Protein 1T0F (pdb70)

B-factor: mean 34.23, std 11.85, range [16.01, 89.61]

Secondary structure (DSSP, 8-state):
-----HHHHHHHHHTTTT---GGG---SS-GGG--TTS--EEEE-TTTSSEEEE-SHHHHHHHHHHHH-TTEEEEEEEEEP-HHHHHHHHHHHT-PPPEETTEEPPPEEEEEEEESSSS-SEEEEEE--GGGGG-HHHHHHHHHHHHHHHHHT--EEEE-GGGS-HHHHHHHHHHHSSPPPP--HHHHTTHHHHHHHHHHTTTSBHHHHHHHHHHHTTPPTTHHHHHHHHHHHTTSEE--TTS-GGG-BGGG-EE--EEETT--/---HHHHHHHHHTTTT---GGG---SS-GGG--TTS--EEEE-TTTSSEEEE-SHHHHHHHHHHHH-TTEEEEEEEEEPPHHHHHHHHHHHT-PPPEETTEEPPPEEEEEEEESSSSSSEEEEEE--GGGGG-HHHHHHHHHHHHHHHHTT--EEEE-GGGS-HHHHHHHHHHTSSPPPPP-HHHHTTHHHHHHHHHHTTTSBHHHHHHHHHHHTT--TTHHHHHHHHHHHTTSEE--TTS-GGG-BGGG-EE-EEE-GGG-/-----GGGGGGS-TT-HHHHHHTS-TTS-HHHHHHHTTSB--HHHHS--/----GGGGGGS-TT-HHHHHHT--TTS-HHHHHHHTTSB--HHHHT-

Structure (mmCIF, N/CA/C/O backbone):
data_1T0F
#
_entry.id   1T0F
#
_cell.length_a   156.032
_cell.length_b   70.112
_cell.length_c   89.681
_cell.angle_alpha   90.00
_cell.angle_beta   123.61
_cell.angle_gamma   90.00
#
_symmetry.space_group_name_H-M   'C 1 2 1'
#
loop_
_entity.id
_entity.type
_entity.pdbx_description
1 polymer 'Transposon Tn7 transposition protein tnsA'
2 polymer 'Transposon Tn7 transposition protein tnsC'
3 non-polymer 'MAGNESIUM ION'
4 non-polymer 'MALONIC ACID'
5 non-polymer (4S)-2-METHYL-2,4-PENTANEDIOL
6 water water
#
loop_
_atom_site.group_PDB
_atom_site.id
_atom_site.type_symbol
_atom_site.label_atom_id
_atom_site.label_alt_id
_atom_site.label_comp_id
_atom_site.label_asym_id
_atom_site.label_entity_id
_atom_site.label_seq_id
_atom_site.pdbx_PDB_ins_code
_atom_site.Cartn_x
_atom_site.Cartn_y
_atom_site.Cartn_z
_atom_site.occupancy
_atom_site.B_iso_or_equiv
_atom_site.auth_seq_id
_atom_site.auth_comp_id
_atom_site.auth_asym_id
_atom_site.auth_atom_id
_atom_site.pdbx_PDB_model_num
ATOM 1 N N . ASN A 1 8 ? 56.954 -7.093 31.146 1.00 60.81 5 ASN A N 1
ATOM 2 C CA . ASN A 1 8 ? 58.071 -8.076 31.053 1.00 60.65 5 ASN A CA 1
ATOM 3 C C . ASN A 1 8 ? 59.411 -7.404 30.751 1.00 59.23 5 ASN A C 1
ATOM 4 O O . ASN A 1 8 ? 59.475 -6.195 30.507 1.00 58.24 5 ASN A O 1
ATOM 9 N N . SER A 1 9 ? 60.477 -8.198 30.766 1.00 57.59 6 SER A N 1
ATOM 10 C CA . SER A 1 9 ? 61.820 -7.693 30.514 1.00 56.07 6 SER A CA 1
ATOM 11 C C . SER A 1 9 ? 62.205 -7.685 29.039 1.00 54.75 6 SER A C 1
ATOM 12 O O . SER A 1 9 ? 63.230 -7.113 28.666 1.00 54.97 6 SER A O 1
ATOM 15 N N . SER A 1 10 ? 61.390 -8.317 28.200 1.00 52.35 7 SER A N 1
ATOM 16 C CA . SER A 1 10 ? 61.673 -8.358 26.768 1.00 49.62 7 SER A CA 1
ATOM 17 C C . SER A 1 10 ? 61.050 -7.153 26.069 1.00 47.56 7 SER A C 1
ATOM 18 O O . SER A 1 10 ? 59.971 -6.694 26.444 1.00 46.78 7 SER A O 1
ATOM 21 N N . PHE A 1 11 ? 61.736 -6.646 25.050 1.00 45.43 8 PHE A N 1
ATOM 22 C CA . PHE A 1 11 ? 61.261 -5.487 24.304 1.00 44.46 8 PHE A CA 1
ATOM 23 C C . PHE A 1 11 ? 60.991 -5.831 22.849 1.00 44.09 8 PHE A C 1
ATOM 24 O O . PHE A 1 11 ? 61.585 -6.758 22.292 1.00 42.62 8 PHE A O 1
ATOM 32 N N . SER A 1 12 ? 60.093 -5.064 22.242 1.00 43.29 9 SER A N 1
ATOM 33 C CA . SER A 1 12 ? 59.740 -5.235 20.839 1.00 43.46 9 SER A CA 1
ATOM 34 C C . SER A 1 12 ? 60.642 -4.289 20.052 1.00 43.67 9 SER A C 1
ATOM 35 O O . SER A 1 12 ? 61.357 -3.477 20.644 1.00 41.05 9 SER A O 1
ATOM 38 N N . GLU A 1 13 ? 60.616 -4.386 18.727 1.00 42.72 10 GLU A N 1
ATOM 39 C CA . GLU A 1 13 ? 61.449 -3.513 17.909 1.00 43.95 10 GLU A CA 1
ATOM 40 C C . GLU A 1 13 ? 61.117 -2.041 18.141 1.00 43.10 10 GLU A C 1
ATOM 41 O O . GLU A 1 13 ? 62.014 -1.199 18.201 1.00 43.83 10 GLU A O 1
ATOM 47 N N . VAL A 1 14 ? 59.834 -1.727 18.282 1.00 42.67 11 VAL A N 1
ATOM 48 C CA . VAL A 1 14 ? 59.434 -0.342 18.511 1.00 41.94 11 VAL A CA 1
ATOM 49 C C . VAL A 1 14 ? 59.832 0.119 19.910 1.00 40.78 11 VAL A C 1
ATOM 50 O O . VAL A 1 14 ? 60.217 1.273 20.097 1.00 41.20 11 VAL A O 1
ATOM 54 N N . GLN A 1 15 ? 59.736 -0.778 20.888 1.00 39.73 12 GLN A N 1
ATOM 55 C CA . GLN A 1 15 ? 60.111 -0.445 22.262 1.00 38.70 12 GLN A CA 1
ATOM 56 C C . GLN A 1 15 ? 61.601 -0.116 22.326 1.00 36.91 12 GLN A C 1
ATOM 57 O O . GLN A 1 15 ? 62.022 0.807 23.027 1.00 37.12 12 GLN A O 1
ATOM 63 N N . ILE A 1 16 ? 62.393 -0.892 21.597 1.00 34.32 13 ILE A N 1
ATOM 64 C CA . ILE A 1 16 ? 63.831 -0.693 21.556 1.00 34.46 13 ILE A CA 1
ATOM 65 C C . ILE A 1 16 ? 64.150 0.652 20.915 1.00 36.18 13 ILE A C 1
ATOM 66 O O . ILE A 1 16 ? 64.854 1.473 21.500 1.00 34.19 13 ILE A O 1
ATOM 71 N N . ALA A 1 17 ? 63.622 0.874 19.714 1.00 36.98 14 ALA A N 1
ATOM 72 C CA . ALA A 1 17 ? 63.853 2.123 18.994 1.00 38.45 14 ALA A CA 1
ATOM 73 C C . ALA A 1 17 ? 63.432 3.318 19.839 1.00 38.95 14 ALA A C 1
ATOM 74 O O . ALA A 1 17 ? 64.107 4.347 19.863 1.00 39.69 14 ALA A O 1
ATOM 76 N N . ARG A 1 18 ? 62.312 3.169 20.535 1.00 41.19 15 ARG A N 1
ATOM 77 C CA . ARG A 1 18 ? 61.781 4.227 21.380 1.00 43.29 15 ARG A CA 1
ATOM 78 C C . ARG A 1 18 ? 62.714 4.542 22.543 1.00 43.78 15 ARG A C 1
ATOM 79 O O . ARG A 1 18 ? 62.931 5.708 22.878 1.00 42.98 15 ARG A O 1
ATOM 87 N N . ARG A 1 19 ? 63.269 3.503 23.158 1.00 43.37 16 ARG A N 1
ATOM 88 C CA . ARG A 1 19 ? 64.178 3.697 24.279 1.00 42.81 16 ARG A CA 1
ATOM 89 C C . ARG A 1 19 ? 65.474 4.340 23.809 1.00 42.07 16 ARG A C 1
ATOM 90 O O . ARG A 1 19 ? 66.069 5.145 24.521 1.00 42.40 16 ARG A O 1
ATOM 98 N N . ILE A 1 20 ? 65.906 3.998 22.601 1.00 42.04 17 ILE A N 1
ATOM 99 C CA . ILE A 1 20 ? 67.120 4.583 22.058 1.00 43.51 17 ILE A CA 1
ATOM 100 C C . ILE A 1 20 ? 66.881 6.075 21.819 1.00 45.90 17 ILE A C 1
ATOM 101 O O . ILE A 1 20 ? 67.772 6.896 22.035 1.00 45.08 17 ILE A O 1
ATOM 106 N N . LYS A 1 21 ? 65.670 6.422 21.383 1.00 47.56 18 LYS A N 1
ATOM 107 C CA . LYS A 1 21 ? 65.323 7.819 21.130 1.00 49.55 18 LYS A CA 1
ATOM 108 C C . LYS A 1 21 ? 65.368 8.651 22.400 1.00 49.46 18 LYS A C 1
ATOM 109 O O . LYS A 1 21 ? 65.896 9.759 22.394 1.00 50.53 18 LYS A O 1
ATOM 115 N N . GLU A 1 22 ? 64.802 8.127 23.485 1.00 49.01 19 GLU A N 1
ATOM 116 C CA . GLU A 1 22 ? 64.807 8.855 24.748 1.00 49.26 19 GLU A CA 1
ATOM 117 C C . GLU A 1 22 ? 66.208 8.864 25.347 1.00 47.59 19 GLU A C 1
ATOM 118 O O . GLU A 1 22 ? 66.412 9.277 26.488 1.00 48.70 19 GLU A O 1
ATOM 124 N N . GLY A 1 23 ? 67.170 8.407 24.553 1.00 45.46 20 GLY A N 1
ATOM 125 C CA . GLY A 1 23 ? 68.557 8.388 24.976 1.00 43.05 20 GLY A CA 1
ATOM 126 C C . GLY A 1 23 ? 68.929 7.533 26.172 1.00 40.31 20 GLY A C 1
ATOM 127 O O . GLY A 1 23 ? 69.789 7.926 26.963 1.00 40.19 20 GLY A O 1
ATOM 128 N N . ARG A 1 24 ? 68.300 6.373 26.327 1.00 36.64 21 ARG A N 1
ATOM 129 C CA . ARG A 1 24 ? 68.647 5.508 27.448 1.00 33.99 21 ARG A CA 1
ATOM 130 C C . ARG A 1 24 ? 70.044 4.949 27.215 1.00 31.77 21 ARG A C 1
ATOM 131 O O . ARG A 1 24 ? 70.394 4.588 26.096 1.00 30.78 21 ARG A O 1
ATOM 139 N N . GLY A 1 25 ? 70.845 4.893 28.275 1.00 31.08 22 GLY A N 1
ATOM 140 C CA . GLY A 1 25 ? 72.201 4.393 28.145 1.00 29.52 22 GLY A CA 1
ATOM 141 C C . GLY A 1 25 ? 73.185 5.524 27.912 1.00 30.75 22 GLY A C 1
ATOM 142 O O . GLY A 1 25 ? 74.398 5.329 28.005 1.00 31.08 22 GLY A O 1
ATOM 143 N N . GLN A 1 26 ? 72.669 6.713 27.607 1.00 30.09 23 GLN A N 1
ATOM 144 C CA . GLN A 1 26 ? 73.534 7.867 27.358 1.00 31.37 23 GLN A CA 1
ATOM 145 C C . GLN A 1 26 ? 73.633 8.792 28.561 1.00 28.63 23 GLN A C 1
ATOM 146 O O . GLN A 1 26 ? 72.815 8.733 29.478 1.00 27.45 23 GLN A O 1
ATOM 152 N N . GLY A 1 27 ? 74.645 9.652 28.540 1.00 29.77 24 GLY A N 1
ATOM 153 C CA . GLY A 1 27 ? 74.835 10.596 29.625 1.00 29.33 24 GLY A CA 1
ATOM 154 C C . GLY A 1 27 ? 75.761 10.090 30.710 1.00 30.09 24 GLY A C 1
ATOM 155 O O . GLY A 1 27 ? 76.097 8.909 30.761 1.00 28.99 24 GLY A O 1
ATOM 156 N N . HIS A 1 28 ? 76.175 10.999 31.585 1.00 30.94 25 HIS A N 1
ATOM 157 C CA . HIS A 1 28 ? 77.067 10.666 32.686 1.00 31.19 25 HIS A CA 1
ATOM 158 C C . HIS A 1 28 ? 76.519 11.312 33.940 1.00 32.12 25 HIS A C 1
ATOM 159 O O . HIS A 1 28 ? 75.776 12.294 33.866 1.00 31.13 25 HIS A O 1
ATOM 166 N N . GLY A 1 29 ? 76.884 10.757 35.090 1.00 30.38 26 GLY A N 1
ATOM 167 C CA . GLY A 1 29 ? 76.424 11.307 36.347 1.00 31.54 26 GLY A CA 1
ATOM 168 C C . GLY A 1 29 ? 74.926 11.515 36.434 1.00 32.06 26 GLY A C 1
ATOM 169 O O . GLY A 1 29 ? 74.146 10.609 36.168 1.00 29.67 26 GLY A O 1
ATOM 170 N N . LYS A 1 30 ? 74.518 12.724 36.800 1.00 31.12 27 LYS A N 1
ATOM 171 C CA . LYS A 1 30 ? 73.107 13.025 36.954 1.00 32.68 27 LYS A CA 1
ATOM 172 C C . LYS A 1 30 ? 72.306 12.949 35.655 1.00 31.73 27 LYS A C 1
ATOM 173 O O . LYS A 1 30 ? 71.082 12.822 35.692 1.00 33.09 27 LYS A O 1
ATOM 179 N N . ASP A 1 31 ? 72.992 13.011 34.517 1.00 31.69 28 ASP A N 1
ATOM 180 C CA . ASP A 1 31 ? 72.332 12.968 33.209 1.00 34.34 28 ASP A CA 1
ATOM 181 C C . ASP A 1 31 ? 72.106 11.565 32.649 1.00 31.91 28 ASP A C 1
ATOM 182 O O . ASP A 1 31 ? 71.412 11.397 31.645 1.00 30.39 28 ASP A O 1
ATOM 187 N N . TYR A 1 32 ? 72.695 10.561 33.285 1.00 28.77 29 TYR A N 1
ATOM 188 C CA . TYR A 1 32 ? 72.549 9.190 32.808 1.00 26.00 29 TYR A CA 1
ATOM 189 C C . TYR A 1 32 ? 71.153 8.627 33.033 1.00 24.34 29 TYR A C 1
ATOM 190 O O . TYR A 1 32 ? 70.512 8.909 34.046 1.00 24.31 29 TYR A O 1
ATOM 199 N N . ILE A 1 33 ? 70.693 7.825 32.076 1.00 24.34 30 ILE A N 1
ATOM 200 C CA . ILE A 1 33 ? 69.400 7.155 32.174 1.00 26.07 30 ILE A CA 1
ATOM 201 C C . ILE A 1 33 ? 69.695 5.680 31.882 1.00 23.24 30 ILE A C 1
ATOM 202 O O . ILE A 1 33 ? 70.227 5.356 30.833 1.00 25.28 30 ILE A O 1
ATOM 207 N N . PRO A 1 34 ? 69.368 4.773 32.816 1.00 23.01 31 PRO A N 1
ATOM 208 C CA . PRO A 1 34 ? 69.634 3.344 32.593 1.00 24.28 31 PRO A CA 1
ATOM 209 C C . PRO A 1 34 ? 68.789 2.739 31.472 1.00 25.20 31 PRO A C 1
ATOM 210 O O . PRO A 1 34 ? 67.673 3.187 31.216 1.00 25.09 31 PRO A O 1
ATOM 214 N N . TRP A 1 35 ? 69.325 1.721 30.808 1.00 25.83 32 TRP A N 1
ATOM 215 C CA . TRP A 1 35 ? 68.596 1.065 29.726 1.00 26.68 32 TRP A CA 1
ATOM 216 C C . TRP A 1 35 ? 67.379 0.338 30.299 1.00 27.62 32 TRP A C 1
ATOM 217 O O . TRP A 1 35 ? 66.284 0.418 29.745 1.00 28.10 32 TRP A O 1
ATOM 228 N N . LEU A 1 36 ? 67.572 -0.358 31.416 1.00 27.03 33 LEU A N 1
ATOM 229 C CA . LEU A 1 36 ? 66.489 -1.082 32.077 1.00 27.74 33 LEU A CA 1
ATOM 230 C C . LEU A 1 36 ? 66.068 -0.349 33.345 1.00 28.45 33 LEU A C 1
ATOM 231 O O . LEU A 1 36 ? 66.896 0.267 34.015 1.00 29.36 33 LEU A O 1
ATOM 236 N N . THR A 1 37 ? 64.783 -0.432 33.678 1.00 27.02 34 THR A N 1
ATOM 237 C CA . THR A 1 37 ? 64.248 0.199 34.876 1.00 29.87 34 THR A CA 1
ATOM 238 C C . THR A 1 37 ? 63.639 -0.896 35.745 1.00 28.97 34 THR A C 1
ATOM 239 O O . THR A 1 37 ? 63.526 -2.042 35.309 1.00 29.97 34 THR A O 1
ATOM 243 N N . VAL A 1 38 ? 63.249 -0.555 36.970 1.00 29.54 35 VAL A N 1
ATOM 244 C CA . VAL A 1 38 ? 62.653 -1.539 37.868 1.00 30.85 35 VAL A CA 1
ATOM 245 C C . VAL A 1 38 ? 61.380 -2.146 37.263 1.00 33.70 35 VAL A C 1
ATOM 246 O O . VAL A 1 38 ? 60.881 -3.170 37.736 1.00 32.78 35 VAL A O 1
ATOM 250 N N . GLN A 1 39 ? 60.862 -1.513 36.214 1.00 35.40 36 GLN A N 1
ATOM 251 C CA . GLN A 1 39 ? 59.663 -2.011 35.542 1.00 37.37 36 GLN A CA 1
ATOM 252 C C . GLN A 1 39 ? 60.007 -3.297 34.798 1.00 37.37 36 GLN A C 1
ATOM 253 O O . GLN A 1 39 ? 59.139 -4.129 34.553 1.00 35.49 36 GLN A O 1
ATOM 259 N N . GLU A 1 40 ? 61.277 -3.449 34.434 1.00 36.61 37 GLU A N 1
ATOM 260 C CA . GLU A 1 40 ? 61.736 -4.637 33.725 1.00 37.67 37 GLU A CA 1
ATOM 261 C C . GLU A 1 40 ? 62.280 -5.709 34.667 1.00 38.60 37 GLU A C 1
ATOM 262 O O . GLU A 1 40 ? 62.987 -6.624 34.238 1.00 38.51 37 GLU A O 1
ATOM 268 N N . VAL A 1 41 ? 61.958 -5.601 35.951 1.00 38.78 38 VAL A N 1
ATOM 269 C CA . VAL A 1 41 ? 62.430 -6.583 36.916 1.00 40.50 38 VAL A CA 1
ATOM 270 C C . VAL A 1 41 ? 61.795 -7.946 36.629 1.00 43.79 38 VAL A C 1
ATOM 271 O O . VAL A 1 41 ? 60.593 -8.040 36.376 1.00 42.99 38 VAL A O 1
ATOM 275 N N . PRO A 1 42 ? 62.601 -9.020 36.646 1.00 45.32 39 PRO A N 1
ATOM 276 C CA . PRO A 1 42 ? 62.049 -10.352 36.383 1.00 48.07 39 PRO A CA 1
ATOM 277 C C . PRO A 1 42 ? 61.108 -10.781 37.504 1.00 49.79 39 PRO A C 1
ATOM 278 O O . PRO A 1 42 ? 61.350 -10.487 38.673 1.00 50.53 39 PRO A O 1
ATOM 282 N N . SER A 1 43 ? 60.032 -11.471 37.141 1.00 52.38 40 SER A N 1
ATOM 283 C CA . SER A 1 43 ? 59.045 -11.935 38.113 1.00 54.29 40 SER A CA 1
ATOM 284 C C . SER A 1 43 ? 59.643 -12.820 39.206 1.00 55.00 40 SER A C 1
ATOM 285 O O . SER A 1 43 ? 58.976 -13.134 40.192 1.00 55.28 40 SER A O 1
ATOM 288 N N . SER A 1 44 ? 60.903 -13.210 39.034 1.00 55.85 41 SER A N 1
ATOM 289 C CA . SER A 1 44 ? 61.573 -14.067 40.007 1.00 56.57 41 SER A CA 1
ATOM 290 C C . SER A 1 44 ? 62.403 -13.282 41.015 1.00 56.54 41 SER A C 1
ATOM 291 O O . SER A 1 44 ? 63.117 -13.877 41.824 1.00 57.92 41 SER A O 1
ATOM 294 N N . GLY A 1 45 ? 62.320 -11.955 40.973 1.00 54.02 42 GLY A N 1
ATOM 295 C CA . GLY A 1 45 ? 63.107 -11.165 41.902 1.00 51.06 42 GLY A CA 1
ATOM 296 C C . GLY A 1 45 ? 62.458 -9.913 42.459 1.00 47.43 42 GLY A C 1
ATOM 297 O O . GLY A 1 45 ? 61.279 -9.645 42.226 1.00 48.08 42 GLY A O 1
ATOM 298 N N . ARG A 1 46 ? 63.246 -9.145 43.205 1.00 43.82 43 ARG A N 1
ATOM 299 C CA . ARG A 1 46 ? 62.776 -7.911 43.821 1.00 39.67 43 ARG A CA 1
ATOM 300 C C . ARG A 1 46 ? 63.587 -6.725 43.315 1.00 36.82 43 ARG A C 1
ATOM 301 O O . ARG A 1 46 ? 64.803 -6.815 43.163 1.00 36.03 43 ARG A O 1
ATOM 309 N N . SER A 1 47 ? 62.911 -5.611 43.059 1.00 32.98 44 SER A N 1
ATOM 310 C CA . SER A 1 47 ? 63.589 -4.420 42.564 1.00 30.38 44 SER A CA 1
ATOM 311 C C . SER A 1 47 ? 63.768 -3.396 43.677 1.00 27.81 44 SER A C 1
ATOM 312 O O . SER A 1 47 ? 63.098 -3.453 44.710 1.00 26.15 44 SER A O 1
ATOM 315 N N . HIS A 1 48 ? 64.677 -2.458 43.450 1.00 26.30 45 HIS A N 1
ATOM 316 C CA . HIS A 1 48 ? 64.973 -1.416 44.419 1.00 24.69 45 HIS A CA 1
ATOM 317 C C . HIS A 1 48 ? 65.274 -0.116 43.691 1.00 23.67 45 HIS A C 1
ATOM 318 O O . HIS A 1 48 ? 65.940 -0.105 42.652 1.00 23.59 45 HIS A O 1
ATOM 325 N N . ARG A 1 49 ? 64.777 0.978 44.250 1.00 23.94 46 ARG A N 1
ATOM 326 C CA . ARG A 1 49 ? 65.022 2.308 43.722 1.00 24.44 46 ARG A CA 1
ATOM 327 C C . ARG A 1 49 ? 65.786 2.956 44.863 1.00 24.09 46 ARG A C 1
ATOM 328 O O . ARG A 1 49 ? 65.277 3.061 45.981 1.00 23.55 46 ARG A O 1
ATOM 336 N N . ILE A 1 50 ? 67.017 3.370 44.600 1.00 24.49 47 ILE A N 1
ATOM 337 C CA . ILE A 1 50 ? 67.810 3.951 45.665 1.00 23.91 47 ILE A CA 1
ATOM 338 C C . ILE A 1 50 ? 68.586 5.193 45.258 1.00 21.28 47 ILE A C 1
ATOM 339 O O . ILE A 1 50 ? 69.180 5.262 44.183 1.00 19.45 47 ILE A O 1
ATOM 344 N N . TYR A 1 51 ? 68.565 6.177 46.146 1.00 21.41 48 TYR A N 1
ATOM 345 C CA . TYR A 1 51 ? 69.257 7.437 45.912 1.00 21.30 48 TYR A CA 1
ATOM 346 C C . TYR A 1 51 ? 70.758 7.263 46.123 1.00 21.34 48 TYR A C 1
ATOM 347 O O . TYR A 1 51 ? 71.189 6.521 47.013 1.00 22.16 48 TYR A O 1
ATOM 356 N N . SER A 1 52 ? 71.548 7.946 45.299 1.00 21.49 49 SER A N 1
ATOM 357 C CA . SER A 1 52 ? 73.009 7.888 45.385 1.00 22.65 49 SER A CA 1
ATOM 358 C C . SER A 1 52 ? 73.584 9.270 45.661 1.00 23.80 49 SER A C 1
ATOM 359 O O . SER A 1 52 ? 73.212 10.231 44.992 1.00 21.42 49 SER A O 1
ATOM 362 N N . HIS A 1 53 ? 74.488 9.369 46.637 1.00 24.23 50 HIS A N 1
ATOM 363 C CA . HIS A 1 53 ? 75.111 10.658 46.936 1.00 26.07 50 HIS A CA 1
ATOM 364 C C . HIS A 1 53 ? 76.133 10.975 45.850 1.00 25.02 50 HIS A C 1
ATOM 365 O O . HIS A 1 53 ? 76.376 12.141 45.534 1.00 25.51 50 HIS A O 1
ATOM 372 N N . LYS A 1 54 ? 76.727 9.935 45.270 1.00 23.74 51 LYS A N 1
ATOM 373 C CA . LYS A 1 54 ? 77.729 10.124 44.227 1.00 23.27 51 LYS A CA 1
ATOM 374 C C . LYS A 1 54 ? 77.196 10.653 42.903 1.00 24.46 51 LYS A C 1
ATOM 375 O O . LYS A 1 54 ? 77.831 11.494 42.273 1.00 23.30 51 LYS A O 1
ATOM 381 N N . THR A 1 55 ? 76.026 10.179 42.486 1.00 23.33 52 THR A N 1
ATOM 382 C CA . THR A 1 55 ? 75.469 10.609 41.208 1.00 23.74 52 THR A CA 1
ATOM 383 C C . THR A 1 55 ? 74.328 11.605 41.350 1.00 23.49 52 THR A C 1
ATOM 384 O O . THR A 1 55 ? 74.015 12.325 40.405 1.00 25.75 52 THR A O 1
ATOM 388 N N . GLY A 1 56 ? 73.705 11.636 42.521 1.00 22.08 53 GLY A N 1
ATOM 389 C CA . GLY A 1 56 ? 72.578 12.527 42.731 1.00 24.03 53 GLY A CA 1
ATOM 390 C C . GLY A 1 56 ? 71.305 11.960 42.114 1.00 24.93 53 GLY A C 1
ATOM 391 O O . GLY A 1 56 ? 70.261 12.612 42.137 1.00 23.61 53 GLY A O 1
ATOM 392 N N . ARG A 1 57 ? 71.394 10.744 41.566 1.00 24.19 54 ARG A N 1
ATOM 393 C CA . ARG A 1 57 ? 70.255 10.073 40.926 1.00 23.42 54 ARG A CA 1
ATOM 394 C C . ARG A 1 57 ? 69.626 8.997 41.790 1.00 23.44 54 ARG A C 1
ATOM 395 O O . ARG A 1 57 ? 70.219 8.533 42.771 1.00 21.77 54 ARG A O 1
ATOM 403 N N . VAL A 1 58 ? 68.417 8.593 41.399 1.00 21.70 55 VAL A N 1
ATOM 404 C CA . VAL A 1 58 ? 67.731 7.491 42.058 1.00 22.26 55 VAL A CA 1
ATOM 405 C C . VAL A 1 58 ? 68.030 6.354 41.078 1.00 23.67 55 VAL A C 1
ATOM 406 O O . VAL A 1 58 ? 67.590 6.387 39.922 1.00 22.79 55 VAL A O 1
ATOM 410 N N . HIS A 1 59 ? 68.798 5.366 41.528 1.00 20.13 56 HIS A N 1
ATOM 411 C CA . HIS A 1 59 ? 69.180 4.254 40.670 1.00 20.32 56 HIS A CA 1
ATOM 412 C C . HIS A 1 59 ? 68.145 3.144 40.616 1.00 19.65 56 HIS A C 1
ATOM 413 O O . HIS A 1 59 ? 67.332 2.991 41.524 1.00 20.59 56 HIS A O 1
ATOM 420 N N . HIS A 1 60 ? 68.214 2.366 39.540 1.00 20.51 57 HIS A N 1
ATOM 421 C CA . HIS A 1 60 ? 67.315 1.239 39.304 1.00 20.62 57 HIS A CA 1
ATOM 422 C C . HIS A 1 60 ? 68.071 -0.067 39.403 1.00 19.19 57 HIS A C 1
ATOM 423 O O . HIS A 1 60 ? 68.872 -0.388 38.529 1.00 18.36 57 HIS A O 1
ATOM 430 N N . LEU A 1 61 ? 67.799 -0.821 40.461 1.00 19.79 58 LEU A N 1
ATOM 431 C CA . LEU A 1 61 ? 68.455 -2.101 40.683 1.00 20.65 58 LEU A CA 1
ATOM 432 C C . LEU A 1 61 ? 67.376 -3.177 40.564 1.00 21.45 58 LEU A C 1
ATOM 433 O O . LEU A 1 61 ? 66.298 -3.054 41.153 1.00 20.96 58 LEU A O 1
ATOM 438 N N . LEU A 1 62 ? 67.673 -4.222 39.797 1.00 21.52 59 LEU A N 1
ATOM 439 C CA . LEU A 1 62 ? 66.703 -5.285 39.552 1.00 22.89 59 LEU A CA 1
ATOM 440 C C . LEU A 1 62 ? 66.784 -6.581 40.367 1.00 24.44 59 LEU A C 1
ATOM 441 O O . LEU A 1 62 ? 66.132 -7.567 40.019 1.00 25.54 59 LEU A O 1
ATOM 446 N N . SER A 1 63 ? 67.563 -6.583 41.447 1.00 22.39 60 SER A N 1
ATOM 447 C CA . SER A 1 63 ? 67.671 -7.757 42.313 1.00 22.90 60 SER A CA 1
ATOM 448 C C . SER A 1 63 ? 68.359 -7.363 43.615 1.00 23.76 60 SER A C 1
ATOM 449 O O . SER A 1 63 ? 68.985 -6.305 43.688 1.00 21.76 60 SER A O 1
ATOM 452 N N . ASP A 1 64 ? 68.240 -8.214 44.634 1.00 23.62 61 ASP A N 1
ATOM 453 C CA . ASP A 1 64 ? 68.882 -7.953 45.916 1.00 24.98 61 ASP A CA 1
ATOM 454 C C . ASP A 1 64 ? 70.394 -8.010 45.721 1.00 23.73 61 ASP A C 1
ATOM 455 O O . ASP A 1 64 ? 71.145 -7.322 46.416 1.00 22.61 61 ASP A O 1
ATOM 460 N N . LEU A 1 65 ? 70.841 -8.830 44.776 1.00 22.12 62 LEU A N 1
ATOM 461 C CA . LEU A 1 65 ? 72.268 -8.944 44.509 1.00 22.27 62 LEU A CA 1
ATOM 462 C C . LEU A 1 65 ? 72.809 -7.647 43.915 1.00 21.70 62 LEU A C 1
ATOM 463 O O . LEU A 1 65 ? 73.910 -7.210 44.256 1.00 18.08 62 LEU A O 1
ATOM 468 N N . GLU A 1 66 ? 72.036 -7.038 43.015 1.00 19.52 63 GLU A N 1
ATOM 469 C CA . GLU A 1 66 ? 72.444 -5.772 42.409 1.00 19.93 63 GLU A CA 1
ATOM 470 C C . GLU A 1 66 ? 72.467 -4.695 43.486 1.00 18.15 63 GLU A C 1
ATOM 471 O O . GLU A 1 66 ? 73.325 -3.810 43.474 1.00 19.45 63 GLU A O 1
ATOM 477 N N . LEU A 1 67 ? 71.515 -4.766 44.413 1.00 17.89 64 LEU A N 1
ATOM 478 C CA . LEU A 1 67 ? 71.469 -3.813 45.521 1.00 19.66 64 LEU A CA 1
ATOM 479 C C . LEU A 1 67 ? 72.758 -3.935 46.341 1.00 20.43 64 LEU A C 1
ATOM 480 O O . LEU A 1 67 ? 73.373 -2.928 46.710 1.00 18.62 64 LEU A O 1
ATOM 485 N N . ALA A 1 68 ? 73.167 -5.168 46.632 1.00 18.77 65 ALA A N 1
ATOM 486 C CA . ALA A 1 68 ? 74.386 -5.379 47.420 1.00 19.06 65 ALA A CA 1
ATOM 487 C C . ALA A 1 68 ? 75.623 -4.787 46.732 1.00 19.42 65 ALA A C 1
ATOM 488 O O . ALA A 1 68 ? 76.470 -4.162 47.377 1.00 19.37 65 ALA A O 1
ATOM 490 N N . VAL A 1 69 ? 75.729 -4.981 45.422 1.00 18.82 66 VAL A N 1
ATOM 491 C CA . VAL A 1 69 ? 76.860 -4.450 44.673 1.00 19.32 66 VAL A CA 1
ATOM 492 C C . VAL A 1 69 ? 76.799 -2.923 44.646 1.00 18.88 66 VAL A C 1
ATOM 493 O O . VAL A 1 69 ? 77.819 -2.254 44.812 1.00 18.52 66 VAL A O 1
ATOM 497 N N . PHE A 1 70 ? 75.605 -2.372 44.445 1.00 18.38 67 PHE A N 1
ATOM 498 C CA . PHE A 1 70 ? 75.449 -0.923 44.430 1.00 19.89 67 PHE A CA 1
ATOM 499 C C . PHE A 1 70 ? 75.882 -0.304 45.766 1.00 19.59 67 PHE A C 1
ATOM 500 O O . PHE A 1 70 ? 76.657 0.649 45.792 1.00 18.99 67 PHE A O 1
ATOM 508 N N . LEU A 1 71 ? 75.373 -0.835 46.872 1.00 19.74 68 LEU A N 1
ATOM 509 C CA . LEU A 1 71 ? 75.732 -0.294 48.185 1.00 21.76 68 LEU A CA 1
ATOM 510 C C . LEU A 1 71 ? 77.242 -0.378 48.423 1.00 21.46 68 LEU A C 1
ATOM 511 O O . LEU A 1 71 ? 77.842 0.528 49.012 1.00 22.03 68 LEU A O 1
ATOM 516 N N . SER A 1 72 ? 77.857 -1.461 47.964 1.00 20.49 69 SER A N 1
ATOM 517 C CA . SER A 1 72 ? 79.301 -1.633 48.115 1.00 21.04 69 SER A CA 1
ATOM 518 C C . SER A 1 72 ? 80.058 -0.595 47.282 1.00 22.54 69 SER A C 1
ATOM 519 O O . SER A 1 72 ? 81.081 -0.062 47.724 1.00 21.52 69 SER A O 1
ATOM 522 N N . LEU A 1 73 ? 79.568 -0.312 46.073 1.00 20.45 70 LEU A N 1
ATOM 523 C CA . LEU A 1 73 ? 80.211 0.676 45.202 1.00 21.58 70 LEU A CA 1
ATOM 524 C C . LEU A 1 73 ? 80.064 2.095 45.744 1.00 22.61 70 LEU A C 1
ATOM 525 O O . LEU A 1 73 ? 81.020 2.873 45.735 1.00 23.09 70 LEU A O 1
ATOM 530 N N . GLU A 1 74 ? 78.860 2.423 46.206 1.00 22.84 71 GLU A N 1
ATOM 531 C CA . GLU A 1 74 ? 78.548 3.749 46.753 1.00 25.16 71 GLU A CA 1
ATOM 532 C C . GLU A 1 74 ? 79.357 4.030 48.022 1.00 24.82 71 GLU A C 1
ATOM 533 O O . GLU A 1 74 ? 79.572 5.181 48.393 1.00 25.57 71 GLU A O 1
ATOM 539 N N . TRP A 1 75 ? 79.809 2.970 48.681 1.00 23.51 72 TRP A N 1
ATOM 540 C CA . TRP A 1 75 ? 80.612 3.110 49.895 1.00 24.32 72 TRP A CA 1
ATOM 541 C C . TRP A 1 75 ? 82.056 3.539 49.582 1.00 25.08 72 TRP A C 1
ATOM 542 O O . TRP A 1 75 ? 82.675 4.259 50.365 1.00 24.19 72 TRP A O 1
ATOM 553 N N . GLU A 1 76 ? 82.591 3.086 48.448 1.00 22.69 73 GLU A N 1
ATOM 554 C CA . GLU A 1 76 ? 83.970 3.402 48.048 1.00 22.58 73 GLU A CA 1
ATOM 555 C C . GLU A 1 76 ? 84.205 4.882 47.761 1.00 23.96 73 GLU A C 1
ATOM 556 O O . GLU A 1 76 ? 83.552 5.464 46.899 1.00 23.55 73 GLU A O 1
ATOM 562 N N . SER A 1 77 ? 85.164 5.488 48.457 1.00 24.62 74 SER A N 1
ATOM 563 C CA . SER A 1 77 ? 85.430 6.911 48.253 1.00 25.55 74 SER A CA 1
ATOM 564 C C . SER A 1 77 ? 85.877 7.289 46.838 1.00 24.77 74 SER A C 1
ATOM 565 O O . SER A 1 77 ? 85.540 8.364 46.353 1.00 27.51 74 SER A O 1
ATOM 568 N N . SER A 1 78 ? 86.611 6.405 46.172 1.00 25.03 75 SER A N 1
ATOM 569 C CA . SER A 1 78 ? 87.120 6.687 44.829 1.00 26.51 75 SER A CA 1
ATOM 570 C C . SER A 1 78 ? 86.110 6.614 43.678 1.00 26.18 75 SER A C 1
ATOM 571 O O . SER A 1 78 ? 86.374 7.128 42.593 1.00 24.76 75 SER A O 1
ATOM 574 N N . VAL A 1 79 ? 84.969 5.972 43.898 1.00 25.12 76 VAL A N 1
ATOM 575 C CA . VAL A 1 79 ? 83.971 5.876 42.833 1.00 24.15 76 VAL A CA 1
ATOM 576 C C . VAL A 1 79 ? 83.416 7.251 42.492 1.00 23.87 76 VAL A C 1
ATOM 577 O O . VAL A 1 79 ? 82.966 8.000 43.370 1.00 25.13 76 VAL A O 1
ATOM 581 N N . LEU A 1 80 ? 83.463 7.585 41.206 1.00 22.85 77 LEU A N 1
ATOM 582 C CA . LEU A 1 80 ? 82.980 8.873 40.720 1.00 22.84 77 LEU A CA 1
ATOM 583 C C . LEU A 1 80 ? 81.585 8.764 40.110 1.00 23.24 77 LEU A C 1
ATOM 584 O O . LEU A 1 80 ? 80.726 9.622 40.336 1.00 21.81 77 LEU A O 1
ATOM 589 N N . ASP A 1 81 ? 81.364 7.715 39.324 1.00 22.55 78 ASP A N 1
ATOM 590 C CA . ASP A 1 81 ? 80.065 7.518 38.688 1.00 21.31 78 ASP A CA 1
ATOM 591 C C . ASP A 1 81 ? 79.707 6.037 38.675 1.00 21.24 78 ASP A C 1
ATOM 592 O O . ASP A 1 81 ? 80.583 5.172 38.650 1.00 21.02 78 ASP A O 1
ATOM 597 N N . ILE A 1 82 ? 78.410 5.764 38.725 1.00 18.42 79 ILE A N 1
ATOM 598 C CA . ILE A 1 82 ? 77.893 4.401 38.691 1.00 19.60 79 ILE A CA 1
ATOM 599 C C . ILE A 1 82 ? 76.770 4.432 37.664 1.00 18.94 79 ILE A C 1
ATOM 600 O O . ILE A 1 82 ? 75.759 5.103 37.870 1.00 19.62 79 ILE A O 1
ATOM 605 N N . ARG A 1 83 ? 76.968 3.733 36.552 1.00 17.75 80 ARG A N 1
ATOM 606 C CA . ARG A 1 83 ? 75.964 3.675 35.499 1.00 17.85 80 ARG A CA 1
ATOM 607 C C . ARG A 1 83 ? 75.407 2.254 35.407 1.00 16.92 80 ARG A C 1
ATOM 608 O O . ARG A 1 83 ? 76.019 1.376 34.810 1.00 17.17 80 ARG A O 1
ATOM 616 N N . GLU A 1 84 ? 74.243 2.048 36.014 1.00 19.00 81 GLU A N 1
ATOM 617 C CA . GLU A 1 84 ? 73.600 0.733 36.050 1.00 19.05 81 GLU A CA 1
ATOM 618 C C . GLU A 1 84 ? 72.831 0.415 34.774 1.00 21.89 81 GLU A C 1
ATOM 619 O O . GLU A 1 84 ? 72.399 1.320 34.055 1.00 20.82 81 GLU A O 1
ATOM 625 N N . GLN A 1 85 ? 72.665 -0.880 34.510 1.00 19.95 82 GLN A N 1
ATOM 626 C CA . GLN A 1 85 ? 71.938 -1.361 33.331 1.00 19.50 82 GLN A CA 1
ATOM 627 C C . GLN A 1 85 ? 72.467 -0.643 32.087 1.00 19.76 82 GLN A C 1
ATOM 628 O O . GLN A 1 85 ? 71.707 -0.014 31.337 1.00 21.2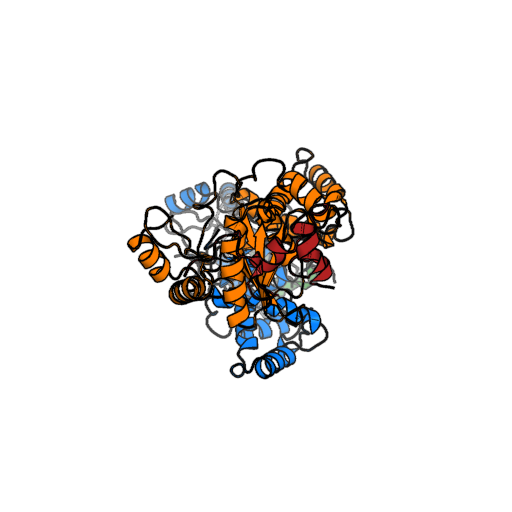0 82 GLN A O 1
ATOM 634 N N . PHE A 1 86 ? 73.776 -0.739 31.875 1.00 18.91 83 PHE A N 1
ATOM 635 C CA . PHE A 1 86 ? 74.429 -0.086 30.747 1.00 19.07 83 PHE A CA 1
ATOM 636 C C . PHE A 1 86 ? 74.299 -0.938 29.479 1.00 20.26 83 PHE A C 1
ATOM 637 O O . PHE A 1 86 ? 74.799 -2.063 29.415 1.00 17.69 83 PHE A O 1
ATOM 645 N N . PRO A 1 87 ? 73.640 -0.393 28.443 1.00 21.52 84 PRO A N 1
ATOM 646 C CA . PRO A 1 87 ? 73.432 -1.101 27.174 1.00 21.31 84 PRO A CA 1
ATOM 647 C C . PRO A 1 87 ? 74.681 -1.255 26.315 1.00 20.53 84 PRO A C 1
ATOM 648 O O . PRO A 1 87 ? 75.500 -0.342 26.229 1.00 18.97 84 PRO A O 1
ATOM 652 N N . LEU A 1 88 ? 74.819 -2.418 25.676 1.00 20.64 85 LEU A N 1
ATOM 653 C CA . LEU A 1 88 ? 75.952 -2.698 24.812 1.00 20.80 85 LEU A CA 1
ATOM 654 C C . LEU A 1 88 ? 75.474 -2.479 23.376 1.00 23.59 85 LEU A C 1
ATOM 655 O O . LEU A 1 88 ? 74.415 -2.979 22.997 1.00 22.97 85 LEU A O 1
ATOM 660 N N . LEU A 1 89 ? 76.250 -1.735 22.594 1.00 24.00 86 LEU A N 1
ATOM 661 C CA . LEU A 1 89 ? 75.896 -1.426 21.203 1.00 25.31 86 LEU A CA 1
ATOM 662 C C . LEU A 1 89 ? 75.508 -2.670 20.410 1.00 24.79 86 LEU A C 1
ATOM 663 O O . LEU A 1 89 ? 76.341 -3.544 20.167 1.00 23.56 86 LEU A O 1
ATOM 668 N N . PRO A 1 90 ? 74.240 -2.751 19.975 1.00 25.40 87 PRO A N 1
ATOM 669 C CA . PRO A 1 90 ? 73.728 -3.890 19.205 1.00 26.28 87 PRO A CA 1
ATOM 670 C C . PRO A 1 90 ? 74.578 -4.310 18.007 1.00 26.75 87 PRO A C 1
ATOM 671 O O . PRO A 1 90 ? 74.804 -5.500 17.789 1.00 27.29 87 PRO A O 1
ATOM 675 N N . SER A 1 91 ? 75.056 -3.346 17.227 1.00 28.32 88 SER A N 1
ATOM 676 C CA . SER A 1 91 ? 75.872 -3.689 16.069 1.00 28.81 88 SER A CA 1
ATOM 677 C C . SER A 1 91 ? 77.139 -4.424 16.499 1.00 28.91 88 SER A C 1
ATOM 678 O O . SER A 1 91 ? 77.618 -5.312 15.790 1.00 26.95 88 SER A O 1
ATOM 681 N N . ASP A 1 92 ? 77.680 -4.066 17.663 1.00 27.74 89 ASP A N 1
ATOM 682 C CA . ASP A 1 92 ? 78.878 -4.738 18.160 1.00 27.83 89 ASP A CA 1
ATOM 683 C C . ASP A 1 92 ? 78.540 -6.133 18.682 1.00 24.87 89 ASP A C 1
ATOM 684 O O . ASP A 1 92 ? 79.221 -7.092 18.346 1.00 25.94 89 ASP A O 1
ATOM 689 N N . THR A 1 93 ? 77.498 -6.259 19.501 1.00 23.83 90 THR A N 1
ATOM 690 C CA . THR A 1 93 ? 77.166 -7.584 20.025 1.00 23.92 90 THR A CA 1
ATOM 691 C C . THR A 1 93 ? 76.696 -8.512 18.897 1.00 25.14 90 THR A C 1
ATOM 692 O O . THR A 1 93 ? 76.905 -9.722 18.948 1.00 21.17 90 THR A O 1
ATOM 696 N N . ARG A 1 94 ? 76.078 -7.934 17.873 1.00 25.43 91 ARG A N 1
ATOM 697 C CA . ARG A 1 94 ? 75.621 -8.718 16.728 1.00 28.52 91 ARG A CA 1
ATOM 698 C C . ARG A 1 94 ? 76.825 -9.384 16.063 1.00 26.76 91 ARG A C 1
ATOM 699 O O . ARG A 1 94 ? 76.818 -10.586 15.791 1.00 26.83 91 ARG A O 1
ATOM 707 N N . GLN A 1 95 ? 77.868 -8.598 15.815 1.00 26.70 92 GLN A N 1
ATOM 708 C CA . GLN A 1 95 ? 79.079 -9.105 15.176 1.00 26.48 92 GLN A CA 1
ATOM 709 C C . GLN A 1 95 ? 79.837 -10.081 16.068 1.00 26.17 92 GLN A C 1
ATOM 710 O O . GLN A 1 95 ? 80.400 -11.057 15.582 1.00 24.45 92 GLN A O 1
ATOM 716 N N . ILE A 1 96 ? 79.861 -9.815 17.373 1.00 25.65 93 ILE A N 1
ATOM 717 C CA . ILE A 1 96 ? 80.558 -10.698 18.309 1.00 23.86 93 ILE A CA 1
ATOM 718 C C . ILE A 1 96 ? 79.915 -12.087 18.325 1.00 22.99 93 ILE A C 1
ATOM 719 O O . ILE A 1 96 ? 80.610 -13.107 18.324 1.00 23.80 93 ILE A O 1
ATOM 724 N N . ALA A 1 97 ? 78.588 -12.121 18.346 1.00 22.91 94 ALA A N 1
ATOM 725 C CA . ALA A 1 97 ? 77.864 -13.391 18.354 1.00 26.22 94 ALA A CA 1
ATOM 726 C C . ALA A 1 97 ? 78.231 -14.192 17.105 1.00 27.93 94 ALA A C 1
ATOM 727 O O . ALA A 1 97 ? 78.518 -15.389 17.177 1.00 29.33 94 ALA A O 1
ATOM 729 N N . ILE A 1 98 ? 78.228 -13.522 15.958 1.00 30.52 95 ILE A N 1
ATOM 730 C CA . ILE A 1 98 ? 78.573 -14.179 14.705 1.00 32.21 95 ILE A CA 1
ATOM 731 C C . ILE A 1 98 ? 79.991 -14.741 14.774 1.00 32.85 95 ILE A C 1
ATOM 732 O O . ILE A 1 98 ? 80.218 -15.916 14.483 1.00 33.23 95 ILE A O 1
ATOM 737 N N . ASP A 1 99 ? 80.944 -13.909 15.182 1.00 33.14 96 ASP A N 1
ATOM 738 C CA . ASP A 1 99 ? 82.333 -14.344 15.262 1.00 34.78 96 ASP A CA 1
ATOM 739 C C . ASP A 1 99 ? 82.599 -15.439 16.287 1.00 34.50 96 ASP A C 1
ATOM 740 O O . ASP A 1 99 ? 83.509 -16.251 16.105 1.00 34.53 96 ASP A O 1
ATOM 745 N N . SER A 1 100 ? 81.807 -15.469 17.355 1.00 32.85 97 SER A N 1
ATOM 746 C CA . SER A 1 100 ? 82.007 -16.452 18.415 1.00 32.26 97 SER A CA 1
ATOM 747 C C . SER A 1 100 ? 81.172 -17.717 18.265 1.00 32.22 97 SER A C 1
ATOM 748 O O . SER A 1 100 ? 81.356 -18.676 19.018 1.00 31.25 97 SER A O 1
ATOM 751 N N . GLY A 1 101 ? 80.251 -17.722 17.305 1.00 32.18 98 GLY A N 1
ATOM 752 C CA . GLY A 1 101 ? 79.417 -18.895 17.107 1.00 29.85 98 GLY A CA 1
ATOM 753 C C . GLY A 1 101 ? 78.380 -19.047 18.204 1.00 28.24 98 GLY A C 1
ATOM 754 O O . GLY A 1 101 ? 78.111 -20.153 18.672 1.00 29.25 98 GLY A O 1
ATOM 755 N N . ILE A 1 102 ? 77.799 -17.924 18.610 1.00 26.89 99 ILE A N 1
ATOM 756 C CA . ILE A 1 102 ? 76.782 -17.896 19.650 1.00 26.56 99 ILE A CA 1
ATOM 757 C C . ILE A 1 102 ? 75.533 -17.227 19.094 1.00 25.85 99 ILE A C 1
ATOM 758 O O . ILE A 1 102 ? 75.629 -16.215 18.415 1.00 26.01 99 ILE A O 1
ATOM 763 N N . LYS A 1 103 ? 74.365 -17.786 19.380 1.00 26.24 100 LYS A N 1
ATOM 764 C CA . LYS A 1 103 ? 73.119 -17.189 18.914 1.00 27.36 100 LYS A CA 1
ATOM 765 C C . LYS A 1 103 ? 72.893 -15.918 19.732 1.00 27.15 100 LYS A C 1
ATOM 766 O O . LYS A 1 103 ? 72.815 -15.972 20.959 1.00 24.14 100 LYS A O 1
ATOM 772 N N . HIS A 1 104 ? 72.795 -14.776 19.064 1.00 26.13 101 HIS A N 1
ATOM 773 C CA . HIS A 1 104 ? 72.577 -13.524 19.780 1.00 26.88 101 HIS A CA 1
ATOM 774 C C . HIS A 1 104 ? 71.239 -13.552 20.526 1.00 28.45 101 HIS A C 1
ATOM 775 O O . HIS A 1 104 ? 70.257 -14.114 20.030 1.00 29.58 101 HIS A O 1
ATOM 782 N N . PRO A 1 105 ? 71.190 -12.966 21.740 1.00 26.59 102 PRO A N 1
ATOM 783 C CA . PRO A 1 105 ? 69.966 -12.921 22.544 1.00 26.54 102 PRO A CA 1
ATOM 784 C C . PRO A 1 105 ? 68.783 -12.435 21.710 1.00 28.22 102 PRO A C 1
ATOM 785 O O . PRO A 1 105 ? 68.858 -11.400 21.041 1.00 25.43 102 PRO A O 1
ATOM 789 N N . VAL A 1 106 ? 67.692 -13.187 21.753 1.00 29.44 103 VAL A N 1
ATOM 790 C CA . VAL A 1 106 ? 66.512 -12.835 20.976 1.00 31.35 103 VAL A CA 1
ATOM 791 C C . VAL A 1 106 ? 65.244 -13.351 21.646 1.00 31.44 103 VAL A C 1
ATOM 792 O O . VAL A 1 106 ? 65.246 -14.422 22.258 1.00 32.26 103 VAL A O 1
ATOM 796 N N . ILE A 1 107 ? 64.176 -12.567 21.548 1.00 30.01 104 ILE A N 1
ATOM 797 C CA . ILE A 1 107 ? 62.881 -12.936 22.108 1.00 29.99 104 ILE A CA 1
ATOM 798 C C . ILE A 1 107 ? 61.833 -12.709 21.021 1.00 29.26 104 ILE A C 1
ATOM 799 O O . ILE A 1 107 ? 61.710 -11.606 20.493 1.00 26.72 104 ILE A O 1
ATOM 804 N N . ARG A 1 108 ? 61.089 -13.761 20.690 1.00 30.15 105 ARG A N 1
ATOM 805 C CA . ARG A 1 108 ? 60.056 -13.689 19.660 1.00 30.61 105 ARG A CA 1
ATOM 806 C C . ARG A 1 108 ? 60.579 -13.055 18.380 1.00 28.80 105 ARG A C 1
ATOM 807 O O . ARG A 1 108 ? 59.964 -12.144 17.833 1.00 31.53 105 ARG A O 1
ATOM 815 N N . GLY A 1 109 ? 61.724 -13.541 17.916 1.00 28.65 106 GLY A N 1
ATOM 816 C CA . GLY A 1 109 ? 62.320 -13.036 16.691 1.00 28.96 106 GLY A CA 1
ATOM 817 C C . GLY A 1 109 ? 62.952 -11.657 16.748 1.00 30.03 106 GLY A C 1
ATOM 818 O O . GLY A 1 109 ? 63.455 -11.166 15.737 1.00 30.94 106 GLY A O 1
ATOM 819 N N . VAL A 1 110 ? 62.930 -11.022 17.915 1.00 29.22 107 VAL A N 1
ATOM 820 C CA . VAL A 1 110 ? 63.507 -9.689 18.050 1.00 29.36 107 VAL A CA 1
ATOM 821 C C . VAL A 1 110 ? 64.829 -9.740 18.815 1.00 29.73 107 VAL A C 1
ATOM 822 O O . VAL A 1 110 ? 64.860 -10.137 19.977 1.00 29.21 107 VAL A O 1
ATOM 826 N N . ASP A 1 111 ? 65.919 -9.362 18.155 1.00 30.74 108 ASP A N 1
ATOM 827 C CA . ASP A 1 111 ? 67.217 -9.357 18.819 1.00 30.77 108 ASP A CA 1
ATOM 828 C C . ASP A 1 111 ? 67.108 -8.371 19.969 1.00 28.85 108 ASP A C 1
ATOM 829 O O . ASP A 1 111 ? 66.609 -7.255 19.801 1.00 28.01 108 ASP A O 1
ATOM 834 N N . GLN A 1 112 ? 67.562 -8.794 21.143 1.00 26.02 109 GLN A N 1
ATOM 835 C CA . GLN A 1 112 ? 67.482 -7.960 22.331 1.00 24.77 109 GLN A CA 1
ATOM 836 C C . GLN A 1 112 ? 68.763 -7.174 22.574 1.00 23.87 109 GLN A C 1
ATOM 837 O O . GLN A 1 112 ? 69.850 -7.591 22.179 1.00 23.79 109 GLN A O 1
ATOM 843 N N . VAL A 1 113 ? 68.619 -6.023 23.215 1.00 22.59 110 VAL A N 1
ATOM 844 C CA . VAL A 1 113 ? 69.771 -5.202 23.534 1.00 22.27 110 VAL A CA 1
ATOM 845 C C . VAL A 1 113 ? 70.347 -5.773 24.825 1.00 20.78 110 VAL A C 1
ATOM 846 O O . VAL A 1 113 ? 69.639 -5.896 25.824 1.00 20.85 110 VAL A O 1
ATOM 850 N N . MET A 1 114 ? 71.622 -6.135 24.792 1.00 21.37 111 MET A N 1
ATOM 851 C CA . MET A 1 114 ? 72.279 -6.678 25.977 1.00 22.02 111 MET A CA 1
ATOM 852 C C . MET A 1 114 ? 72.687 -5.523 26.889 1.00 21.53 111 MET A C 1
ATOM 853 O O . MET A 1 114 ? 72.862 -4.392 26.429 1.00 20.06 111 MET A O 1
ATOM 858 N N . SER A 1 115 ? 72.824 -5.801 28.181 1.00 23.25 112 SER A N 1
ATOM 859 C CA . SER A 1 115 ? 73.230 -4.761 29.124 1.00 21.64 112 SER A CA 1
ATOM 860 C C . SER A 1 115 ? 74.144 -5.328 30.209 1.00 20.80 112 SER A C 1
ATOM 861 O O . SER A 1 115 ? 74.067 -6.509 30.554 1.00 20.15 112 SER A O 1
ATOM 864 N N . THR A 1 116 ? 75.032 -4.478 30.712 1.00 20.42 113 THR A N 1
ATOM 865 C CA . THR A 1 116 ? 75.963 -4.853 31.769 1.00 19.84 113 THR A CA 1
ATOM 866 C C . THR A 1 116 ? 75.415 -4.176 33.017 1.00 19.70 113 THR A C 1
ATOM 867 O O . THR A 1 116 ? 75.091 -2.988 32.996 1.00 19.59 113 THR A O 1
ATOM 871 N N . ASP A 1 117 ? 75.306 -4.927 34.105 1.00 17.22 114 ASP A N 1
ATOM 872 C CA . ASP A 1 117 ? 74.708 -4.388 35.306 1.00 18.37 114 ASP A CA 1
ATOM 873 C C . ASP A 1 117 ? 75.270 -3.078 35.830 1.00 17.15 114 ASP A C 1
ATOM 874 O O . ASP A 1 117 ? 74.494 -2.228 36.260 1.00 16.16 114 ASP A O 1
ATOM 879 N N . PHE A 1 118 ? 76.592 -2.910 35.792 1.00 16.01 115 PHE A N 1
ATOM 880 C CA . PHE A 1 118 ? 77.213 -1.665 36.264 1.00 18.73 115 PHE A CA 1
ATOM 881 C C . PHE A 1 118 ? 78.459 -1.294 35.477 1.00 16.22 115 PHE A C 1
ATOM 882 O O . PHE A 1 118 ? 79.323 -2.138 35.232 1.00 18.71 115 PHE A O 1
ATOM 890 N N . LEU A 1 119 ? 78.554 -0.030 35.080 1.00 16.01 116 LEU A N 1
ATOM 891 C CA . LEU A 1 119 ? 79.750 0.474 34.411 1.00 16.88 116 LEU A CA 1
ATOM 892 C C . LEU A 1 119 ? 80.201 1.513 35.433 1.00 18.10 116 LEU A C 1
ATOM 893 O O . LEU A 1 119 ? 79.469 2.457 35.731 1.00 17.32 116 LEU A O 1
ATOM 898 N N . VAL A 1 120 ? 81.400 1.333 35.970 1.00 19.81 117 VAL A N 1
ATOM 899 C CA . VAL A 1 120 ? 81.883 2.203 37.039 1.00 19.33 117 VAL A CA 1
ATOM 900 C C . VAL A 1 120 ? 83.086 3.037 36.651 1.00 19.12 117 VAL A C 1
ATOM 901 O O . VAL A 1 120 ? 84.004 2.544 35.993 1.00 17.82 117 VAL A O 1
ATOM 905 N N . ASP A 1 121 ? 83.059 4.307 37.059 1.00 19.09 118 ASP A N 1
ATOM 906 C CA . ASP A 1 121 ? 84.157 5.239 36.814 1.00 20.23 118 ASP A CA 1
ATOM 907 C C . ASP A 1 121 ? 84.735 5.626 38.179 1.00 20.31 118 ASP A C 1
ATOM 908 O O . ASP A 1 121 ? 83.991 5.936 39.100 1.00 20.93 118 ASP A O 1
ATOM 913 N N . CYS A 1 122 ? 86.056 5.606 38.305 1.00 22.77 119 CYS A N 1
ATOM 914 C CA . CYS A 1 122 ? 86.702 5.963 39.568 1.00 23.79 119 CYS A CA 1
ATOM 915 C C . CYS A 1 122 ? 87.647 7.146 39.357 1.00 25.71 119 CYS A C 1
ATOM 916 O O . CYS A 1 122 ? 88.190 7.329 38.263 1.00 25.81 119 CYS A O 1
ATOM 919 N N . LYS A 1 123 ? 87.836 7.939 40.406 1.00 27.12 120 LYS A N 1
ATOM 920 C CA . LYS A 1 123 ? 88.695 9.123 40.348 1.00 30.42 120 LYS A CA 1
ATOM 921 C C . LYS A 1 123 ? 90.169 8.770 40.292 1.00 29.63 120 LYS A C 1
ATOM 922 O O . LYS A 1 123 ? 90.962 9.461 39.650 1.00 31.41 120 LYS A O 1
ATOM 928 N N . ASP A 1 124 ? 90.531 7.703 40.989 1.00 28.55 121 ASP A N 1
ATOM 929 C CA . ASP A 1 124 ? 91.906 7.226 41.029 1.00 30.30 121 ASP A CA 1
ATOM 930 C C . ASP A 1 124 ? 91.862 5.783 41.489 1.00 29.43 121 ASP A C 1
ATOM 931 O O . ASP A 1 124 ? 90.799 5.167 41.494 1.00 28.77 121 ASP A O 1
ATOM 936 N N . GLY A 1 125 ? 93.007 5.248 41.889 1.00 28.99 122 GLY A N 1
ATOM 937 C CA . GLY A 1 125 ? 93.032 3.871 42.344 1.00 30.58 122 GLY A CA 1
ATOM 938 C C . GLY A 1 125 ? 93.385 2.887 41.241 1.00 32.12 122 GLY A C 1
ATOM 939 O O . GLY A 1 125 ? 93.712 3.291 40.123 1.00 30.43 122 GLY A O 1
ATOM 940 N N . PRO A 1 126 ? 93.308 1.577 41.526 1.00 33.49 123 PRO A N 1
ATOM 941 C CA . PRO A 1 126 ? 93.623 0.496 40.583 1.00 34.93 123 PRO A CA 1
ATOM 942 C C . PRO A 1 126 ? 92.929 0.520 39.221 1.00 33.07 123 PRO A C 1
ATOM 943 O O . PRO A 1 126 ? 93.582 0.326 38.203 1.00 33.50 123 PRO A O 1
ATOM 947 N N . PHE A 1 127 ? 91.620 0.756 39.205 1.00 32.67 124 PHE A N 1
ATOM 948 C CA . PHE A 1 127 ? 90.849 0.784 37.958 1.00 31.78 124 PHE A CA 1
ATOM 949 C C . PHE A 1 127 ? 90.097 2.097 37.767 1.00 31.50 124 PHE A C 1
ATOM 950 O O . PHE A 1 127 ? 89.234 2.436 38.570 1.00 33.54 124 PHE A O 1
ATOM 958 N N . GLU A 1 128 ? 90.407 2.820 36.694 1.00 30.14 125 GLU A N 1
ATOM 959 C CA . GLU A 1 128 ? 89.740 4.088 36.420 1.00 29.87 125 GLU A CA 1
ATOM 960 C C . GLU A 1 128 ? 88.331 3.827 35.880 1.00 27.16 125 GLU A C 1
ATOM 961 O O . GLU A 1 128 ? 87.432 4.662 35.997 1.00 23.57 125 GLU A O 1
ATOM 967 N N . GLN A 1 129 ? 88.147 2.653 35.292 1.00 26.04 126 GLN A N 1
ATOM 968 C CA . GLN A 1 129 ? 86.847 2.270 34.770 1.00 23.01 126 GLN A CA 1
ATOM 969 C C . GLN A 1 129 ? 86.777 0.753 34.708 1.00 20.80 126 GLN A C 1
ATOM 970 O O . GLN A 1 129 ? 87.741 0.095 34.321 1.00 18.58 126 GLN A O 1
ATOM 976 N N . PHE A 1 130 ? 85.650 0.193 35.120 1.00 20.39 127 PHE A N 1
ATOM 977 C CA . PHE A 1 130 ? 85.488 -1.250 35.043 1.00 20.57 127 PHE A CA 1
ATOM 978 C C . PHE A 1 130 ? 84.015 -1.565 34.955 1.00 18.43 127 PHE A C 1
ATOM 979 O O . PHE A 1 130 ? 83.178 -0.753 35.338 1.00 18.22 127 PHE A O 1
ATOM 987 N N . ALA A 1 131 ? 83.703 -2.735 34.410 1.00 17.82 128 ALA A N 1
ATOM 988 C CA . ALA A 1 131 ? 82.316 -3.142 34.263 1.00 18.54 128 ALA A CA 1
ATOM 989 C C . ALA A 1 131 ? 82.046 -4.392 35.082 1.00 18.69 128 ALA A C 1
ATOM 990 O O . ALA A 1 131 ? 82.939 -5.211 35.294 1.00 19.15 128 ALA A O 1
ATOM 992 N N . ILE A 1 132 ? 80.807 -4.529 35.543 1.00 19.71 129 ILE A N 1
ATOM 993 C CA . ILE A 1 132 ? 80.412 -5.676 36.348 1.00 18.91 129 ILE A CA 1
ATOM 994 C C . ILE A 1 132 ? 79.083 -6.281 35.908 1.00 19.34 129 ILE A C 1
ATOM 995 O O . ILE A 1 132 ? 78.118 -5.558 35.645 1.00 17.30 129 ILE A O 1
ATOM 1000 N N . GLN A 1 133 ? 79.049 -7.609 35.807 1.00 18.02 130 GLN A N 1
ATOM 1001 C CA . GLN A 1 133 ? 77.809 -8.320 35.522 1.00 17.64 130 GLN A CA 1
ATOM 1002 C C . GLN A 1 133 ? 77.575 -9.120 36.813 1.00 18.27 130 GLN A C 1
ATOM 1003 O O . GLN A 1 133 ? 78.483 -9.787 37.318 1.00 18.24 130 GLN A O 1
ATOM 1009 N N . VAL A 1 134 ? 76.365 -9.024 37.345 1.00 17.19 131 VAL A N 1
ATOM 1010 C CA . VAL A 1 134 ? 75.968 -9.694 38.576 1.00 20.98 131 VAL A CA 1
ATOM 1011 C C . VAL A 1 134 ? 75.178 -10.974 38.253 1.00 22.07 131 VAL A C 1
ATOM 1012 O O . VAL A 1 134 ? 74.248 -10.941 37.459 1.00 20.96 131 VAL A O 1
ATOM 1016 N N . LYS A 1 135 ? 75.552 -12.097 38.860 1.00 19.86 132 LYS A N 1
ATOM 1017 C CA . LYS A 1 135 ? 74.863 -13.364 38.602 1.00 21.42 132 LYS A CA 1
ATOM 1018 C C . LYS A 1 135 ? 74.782 -14.253 39.826 1.00 23.70 132 LYS A C 1
ATOM 1019 O O . LYS A 1 135 ? 75.685 -14.244 40.660 1.00 23.42 132 LYS A O 1
ATOM 1025 N N . PRO A 1 136 ? 73.682 -15.013 39.967 1.00 24.53 133 PRO A N 1
ATOM 1026 C CA . PRO A 1 136 ? 73.600 -15.905 41.122 1.00 25.01 133 PRO A CA 1
ATOM 1027 C C . PRO A 1 136 ? 74.692 -16.916 40.778 1.00 23.17 133 PRO A C 1
ATOM 1028 O O . PRO A 1 136 ? 74.884 -17.229 39.605 1.00 22.80 133 PRO A O 1
ATOM 1032 N N . ALA A 1 137 ? 75.418 -17.418 41.768 1.00 23.43 134 ALA A N 1
ATOM 1033 C CA . ALA A 1 137 ? 76.483 -18.369 41.483 1.00 21.70 134 ALA A CA 1
ATOM 1034 C C . ALA A 1 137 ? 75.978 -19.597 40.727 1.00 21.49 134 ALA A C 1
ATOM 1035 O O . ALA A 1 137 ? 76.659 -20.112 39.851 1.00 21.26 134 ALA A O 1
ATOM 1037 N N . ALA A 1 138 ? 74.786 -20.058 41.081 1.00 22.00 135 ALA A N 1
ATOM 1038 C CA . ALA A 1 138 ? 74.206 -21.242 40.449 1.00 25.82 135 ALA A CA 1
ATOM 1039 C C . ALA A 1 138 ? 73.998 -21.041 38.954 1.00 26.77 135 ALA A C 1
ATOM 1040 O O . ALA A 1 138 ? 74.021 -22.002 38.181 1.00 27.41 135 ALA A O 1
ATOM 1042 N N . ALA A 1 139 ? 73.805 -19.788 38.550 1.00 24.80 136 ALA A N 1
ATOM 1043 C CA . ALA A 1 139 ? 73.588 -19.465 37.146 1.00 24.03 136 ALA A CA 1
ATOM 1044 C C . ALA A 1 139 ? 74.810 -19.731 36.284 1.00 23.41 136 ALA A C 1
ATOM 1045 O O . ALA A 1 139 ? 74.699 -19.874 35.061 1.00 23.01 136 ALA A O 1
ATOM 1047 N N . LEU A 1 140 ? 75.982 -19.805 36.909 1.00 20.68 137 LEU A N 1
ATOM 1048 C CA . LEU A 1 140 ? 77.203 -20.042 36.161 1.00 20.84 137 LEU A CA 1
ATOM 1049 C C . LEU A 1 140 ? 77.315 -21.479 35.646 1.00 22.20 137 LEU A C 1
ATOM 1050 O O . LEU A 1 140 ? 78.226 -21.803 34.894 1.00 23.46 137 LEU A O 1
ATOM 1055 N N . GLN A 1 141 ? 76.381 -22.332 36.049 1.00 24.26 138 GLN A N 1
ATOM 1056 C CA . GLN A 1 141 ? 76.382 -23.719 35.589 1.00 27.90 138 GLN A CA 1
ATOM 1057 C C . GLN A 1 141 ? 75.468 -23.830 34.361 1.00 28.51 138 GLN A C 1
ATOM 1058 O O . GLN A 1 141 ? 75.443 -24.862 33.690 1.00 30.28 138 GLN A O 1
ATOM 1064 N N . ASP A 1 142 ? 74.729 -22.763 34.063 1.00 27.69 139 ASP A N 1
ATOM 1065 C CA . ASP A 1 142 ? 73.808 -22.760 32.924 1.00 28.40 139 ASP A CA 1
ATOM 1066 C C . ASP A 1 142 ? 74.514 -22.408 31.610 1.00 27.52 139 ASP A C 1
ATOM 1067 O O . ASP A 1 142 ? 75.130 -21.348 31.478 1.00 24.83 139 ASP A O 1
ATOM 1072 N N . GLU A 1 143 ? 74.415 -23.300 30.629 1.00 24.41 140 GLU A N 1
ATOM 1073 C CA . GLU A 1 143 ? 75.069 -23.088 29.345 1.00 24.18 140 GLU A CA 1
ATOM 1074 C C . GLU A 1 143 ? 74.682 -21.797 28.620 1.00 22.49 140 GLU A C 1
ATOM 1075 O O . GLU A 1 143 ? 75.556 -21.083 28.127 1.00 21.76 140 GLU A O 1
ATOM 1081 N N . ARG A 1 144 ? 73.394 -21.479 28.556 1.00 21.30 141 ARG A N 1
ATOM 1082 C CA . ARG A 1 144 ? 72.984 -20.251 27.876 1.00 22.03 141 ARG A CA 1
ATOM 1083 C C . ARG A 1 144 ? 73.482 -19.015 28.636 1.00 21.96 141 ARG A C 1
ATOM 1084 O O . ARG A 1 144 ? 73.878 -18.021 28.027 1.00 21.47 141 ARG A O 1
ATOM 1092 N N . THR A 1 145 ? 73.467 -19.080 29.964 1.00 21.37 142 THR A N 1
ATOM 1093 C CA . THR A 1 145 ? 73.945 -17.953 30.768 1.00 21.13 142 THR A CA 1
ATOM 1094 C C . THR A 1 145 ? 75.409 -17.731 30.429 1.00 18.39 142 THR A C 1
ATOM 1095 O O . THR A 1 145 ? 75.839 -16.592 30.234 1.00 19.24 142 THR A O 1
ATOM 1099 N N . LEU A 1 146 ? 76.167 -18.823 30.344 1.00 18.72 143 LEU A N 1
ATOM 1100 C CA . LEU A 1 146 ? 77.585 -18.758 30.009 1.00 19.18 143 LEU A CA 1
ATOM 1101 C C . LEU A 1 146 ? 77.796 -18.205 28.596 1.00 21.96 143 LEU A C 1
ATOM 1102 O O . LEU A 1 146 ? 78.755 -17.471 28.353 1.00 18.44 143 LEU A O 1
ATOM 1107 N N . GLU A 1 147 ? 76.914 -18.548 27.659 1.00 20.55 144 GLU A N 1
ATOM 1108 C CA . GLU A 1 147 ? 77.067 -18.019 26.297 1.00 21.84 144 GLU A CA 1
ATOM 1109 C C . GLU A 1 147 ? 76.889 -16.503 26.301 1.00 18.30 144 GLU A C 1
ATOM 1110 O O . GLU A 1 147 ? 77.648 -15.778 25.658 1.00 20.30 144 GLU A O 1
ATOM 1116 N N . LYS A 1 148 ? 75.878 -16.027 27.017 1.00 19.96 145 LYS A N 1
ATOM 1117 C CA . LYS A 1 148 ? 75.621 -14.593 27.066 1.00 20.85 145 LYS A CA 1
ATOM 1118 C C . LYS A 1 148 ? 76.734 -13.860 27.805 1.00 21.03 145 LYS A C 1
ATOM 1119 O O . LYS A 1 148 ? 77.073 -12.726 27.468 1.00 20.79 145 LYS A O 1
ATOM 1125 N N . LEU A 1 149 ? 77.310 -14.513 28.804 1.00 19.63 146 LEU A N 1
ATOM 1126 C CA . LEU A 1 149 ? 78.412 -13.907 29.541 1.00 18.72 146 LEU A CA 1
ATOM 1127 C C . LEU A 1 149 ? 79.632 -13.822 28.628 1.00 18.75 146 LEU A C 1
ATOM 1128 O O . LEU A 1 149 ? 80.392 -12.862 28.699 1.00 19.09 146 LEU A O 1
ATOM 1133 N N . GLU A 1 150 ? 79.825 -14.820 27.761 1.00 18.18 147 GLU A N 1
ATOM 1134 C CA . GLU A 1 150 ? 80.969 -14.788 26.846 1.00 18.30 147 GLU A CA 1
ATOM 1135 C C . GLU A 1 150 ? 80.817 -13.626 25.858 1.00 19.98 147 GLU A C 1
ATOM 1136 O O . GLU A 1 150 ? 81.793 -12.950 25.519 1.00 17.85 147 GLU A O 1
ATOM 1142 N N . LEU A 1 151 ? 79.596 -13.393 25.385 1.00 19.82 148 LEU A N 1
ATOM 1143 C CA . LEU A 1 151 ? 79.367 -12.279 24.457 1.00 20.99 148 LEU A CA 1
ATOM 1144 C C . LEU A 1 151 ? 79.759 -10.973 25.145 1.00 19.89 148 LEU A C 1
ATOM 1145 O O . LEU A 1 151 ? 80.457 -10.125 24.577 1.00 18.33 148 LEU A O 1
ATOM 1150 N N . GLU A 1 152 ? 79.281 -10.822 26.375 1.00 19.25 149 GLU A N 1
ATOM 1151 C CA . GLU A 1 152 ? 79.549 -9.634 27.178 1.00 19.20 149 GLU A CA 1
ATOM 1152 C C . GLU A 1 152 ? 81.047 -9.496 27.453 1.00 19.13 149 GLU A C 1
ATOM 1153 O O . GLU A 1 152 ? 81.605 -8.397 27.379 1.00 18.61 149 GLU A O 1
ATOM 1159 N N . ARG A 1 153 ? 81.694 -10.614 27.775 1.00 19.61 150 ARG A N 1
ATOM 1160 C CA . ARG A 1 153 ? 83.125 -10.592 28.055 1.00 20.73 150 ARG A CA 1
ATOM 1161 C C . ARG A 1 153 ? 83.885 -10.067 26.846 1.00 20.69 150 ARG A C 1
ATOM 1162 O O . ARG A 1 153 ? 84.727 -9.174 26.969 1.00 19.93 150 ARG A O 1
ATOM 1170 N N . ARG A 1 154 ? 83.583 -10.618 25.673 1.00 19.69 151 ARG A N 1
ATOM 1171 C CA . ARG A 1 154 ? 84.244 -10.197 24.443 1.00 20.47 151 ARG A CA 1
ATOM 1172 C C . ARG A 1 154 ? 84.000 -8.728 24.133 1.00 18.15 151 ARG A C 1
ATOM 1173 O O . ARG A 1 154 ? 84.896 -8.033 23.651 1.00 20.35 151 ARG A O 1
ATOM 1181 N N . TYR A 1 155 ? 82.790 -8.261 24.412 1.00 18.05 152 TYR A N 1
ATOM 1182 C CA . TYR A 1 155 ? 82.426 -6.869 24.167 1.00 20.85 152 TYR A CA 1
ATOM 1183 C C . TYR A 1 155 ? 83.374 -5.930 24.907 1.00 20.97 152 TYR A C 1
ATOM 1184 O O . TYR A 1 155 ? 84.000 -5.051 24.310 1.00 20.73 152 TYR A O 1
ATOM 1193 N N . TRP A 1 156 ? 83.468 -6.107 26.218 1.00 20.26 153 TRP A N 1
ATOM 1194 C CA . TRP A 1 156 ? 84.348 -5.246 27.001 1.00 20.29 153 TRP A CA 1
ATOM 1195 C C . TRP A 1 156 ? 85.829 -5.474 26.700 1.00 21.10 153 TRP A C 1
ATOM 1196 O O . TRP A 1 156 ? 86.633 -4.539 26.779 1.00 21.92 153 TRP A O 1
ATOM 1207 N N . GLN A 1 157 ? 86.203 -6.700 26.347 1.00 20.76 154 GLN A N 1
ATOM 1208 C CA . GLN A 1 157 ? 87.600 -6.952 26.010 1.00 25.26 154 GLN A CA 1
ATOM 1209 C C . GLN A 1 157 ? 87.947 -6.108 24.788 1.00 27.17 154 GLN A C 1
ATOM 1210 O O . GLN A 1 157 ? 89.035 -5.532 24.695 1.00 26.43 154 GLN A O 1
ATOM 1216 N N . GLN A 1 158 ? 87.002 -6.038 23.858 1.00 27.38 155 GLN A N 1
ATOM 1217 C CA . GLN A 1 158 ? 87.152 -5.260 22.630 1.00 29.47 155 GLN A CA 1
ATOM 1218 C C . GLN A 1 158 ? 87.352 -3.779 22.979 1.00 28.75 155 GLN A C 1
ATOM 1219 O O . GLN A 1 158 ? 88.154 -3.089 22.352 1.00 27.43 155 GLN A O 1
ATOM 1225 N N . LYS A 1 159 ? 86.622 -3.306 23.988 1.00 28.04 156 LYS A N 1
ATOM 1226 C CA . LYS A 1 159 ? 86.698 -1.912 24.437 1.00 27.56 156 LYS A CA 1
ATOM 1227 C C . LYS A 1 159 ? 87.897 -1.658 25.359 1.00 26.74 156 LYS A C 1
ATOM 1228 O O . LYS A 1 159 ? 88.154 -0.519 25.759 1.00 24.63 156 LYS A O 1
ATOM 1234 N N . GLN A 1 160 ? 88.613 -2.724 25.700 1.00 24.59 157 GLN A N 1
ATOM 1235 C CA . GLN A 1 160 ? 89.780 -2.640 26.571 1.00 25.10 157 GLN A CA 1
ATOM 1236 C C . GLN A 1 160 ? 89.428 -2.129 27.973 1.00 24.76 157 GLN A C 1
ATOM 1237 O O . GLN A 1 160 ? 90.223 -1.457 28.641 1.00 20.92 157 GLN A O 1
ATOM 1243 N N . ILE A 1 161 ? 88.223 -2.470 28.415 1.00 21.75 158 ILE A N 1
ATOM 1244 C CA . ILE A 1 161 ? 87.746 -2.086 29.735 1.00 22.83 158 ILE A CA 1
ATOM 1245 C C . ILE A 1 161 ? 87.597 -3.353 30.578 1.00 23.83 158 ILE A C 1
ATOM 1246 O O . ILE A 1 161 ? 86.918 -4.296 30.174 1.00 22.64 158 ILE A O 1
ATOM 1251 N N . PRO A 1 162 ? 88.234 -3.389 31.762 1.00 23.59 159 PRO A N 1
ATOM 1252 C CA . PRO A 1 162 ? 88.149 -4.564 32.638 1.00 21.73 159 PRO A CA 1
ATOM 1253 C C . PRO A 1 162 ? 86.702 -4.922 32.957 1.00 19.40 159 PRO A C 1
ATOM 1254 O O . PRO A 1 162 ? 85.887 -4.050 33.268 1.00 19.23 159 PRO A O 1
ATOM 1258 N N . TRP A 1 163 ? 86.391 -6.210 32.890 1.00 20.08 160 TRP A N 1
ATOM 1259 C CA . TRP A 1 163 ? 85.038 -6.693 33.158 1.00 19.24 160 TRP A CA 1
ATOM 1260 C C . TRP A 1 163 ? 85.122 -7.868 34.115 1.00 18.54 160 TRP A C 1
ATOM 1261 O O . TRP A 1 163 ? 85.987 -8.737 33.955 1.00 18.88 160 TRP A O 1
ATOM 1272 N N . PHE A 1 164 ? 84.222 -7.893 35.098 1.00 17.07 161 PHE A N 1
ATOM 1273 C CA . PHE A 1 164 ? 84.183 -8.948 36.103 1.00 18.90 161 PHE A CA 1
ATOM 1274 C C . PHE A 1 164 ? 82.766 -9.403 36.387 1.00 19.98 161 PHE A C 1
ATOM 1275 O O . PHE A 1 164 ? 81.796 -8.677 36.148 1.00 19.85 161 PHE A O 1
ATOM 1283 N N . ILE A 1 165 ? 82.659 -10.604 36.935 1.00 17.86 162 ILE A N 1
ATOM 1284 C CA . ILE A 1 165 ? 81.379 -11.148 37.335 1.00 18.91 162 ILE A CA 1
ATOM 1285 C C . ILE A 1 165 ? 81.346 -11.128 38.866 1.00 18.45 162 ILE A C 1
ATOM 1286 O O . ILE A 1 165 ? 82.335 -11.443 39.512 1.00 19.95 162 ILE A O 1
ATOM 1291 N N . PHE A 1 166 ? 80.216 -10.728 39.428 1.00 19.24 163 PHE A N 1
ATOM 1292 C CA . PHE A 1 166 ? 80.030 -10.691 40.878 1.00 22.31 163 PHE A CA 1
ATOM 1293 C C . PHE A 1 166 ? 78.838 -11.567 41.225 1.00 21.51 163 PHE A C 1
ATOM 1294 O O . PHE A 1 166 ? 77.785 -11.448 40.602 1.00 22.21 163 PHE A O 1
ATOM 1302 N N . THR A 1 167 ? 78.988 -12.444 42.216 1.00 21.71 164 THR A N 1
ATOM 1303 C CA . THR A 1 167 ? 77.870 -13.294 42.630 1.00 19.30 164 THR A CA 1
ATOM 1304 C C . THR A 1 167 ? 77.571 -13.059 44.108 1.00 20.92 164 THR A C 1
ATOM 1305 O O . THR A 1 167 ? 78.255 -12.278 44.776 1.00 18.28 164 THR A O 1
ATOM 1309 N N . ASP A 1 168 ? 76.538 -13.727 44.610 1.00 22.80 165 ASP A N 1
ATOM 1310 C CA . ASP A 1 168 ? 76.156 -13.621 46.014 1.00 25.36 165 ASP A CA 1
ATOM 1311 C C . ASP A 1 168 ? 77.321 -14.027 46.929 1.00 25.92 165 ASP A C 1
ATOM 1312 O O . ASP A 1 168 ? 77.434 -13.548 48.060 1.00 24.04 165 ASP A O 1
ATOM 1317 N N . LYS A 1 169 ? 78.198 -14.892 46.429 1.00 25.23 166 LYS A N 1
ATOM 1318 C CA . LYS A 1 169 ? 79.338 -15.352 47.220 1.00 25.67 166 LYS A CA 1
ATOM 1319 C C . LYS A 1 169 ? 80.426 -14.296 47.431 1.00 24.96 166 LYS A C 1
ATOM 1320 O O . LYS A 1 169 ? 81.310 -14.474 48.268 1.00 25.01 166 LYS A O 1
ATOM 1326 N N . GLU A 1 170 ? 80.362 -13.200 46.681 1.00 22.42 167 GLU A N 1
ATOM 1327 C CA . GLU A 1 170 ? 81.363 -12.143 46.821 1.00 22.79 167 GLU A CA 1
ATOM 1328 C C . GLU A 1 170 ? 80.890 -11.040 47.750 1.00 24.15 167 GLU A C 1
ATOM 1329 O O . GLU A 1 170 ? 81.611 -10.067 47.982 1.00 22.78 167 GLU A O 1
ATOM 1335 N N . ILE A 1 171 ? 79.681 -11.179 48.277 1.00 24.36 168 ILE A N 1
ATOM 1336 C CA . ILE A 1 171 ? 79.167 -10.156 49.174 1.00 28.81 168 ILE A CA 1
ATOM 1337 C C . ILE A 1 171 ? 79.751 -10.348 50.555 1.00 31.13 168 ILE A C 1
ATOM 1338 O O . ILE A 1 171 ? 79.641 -11.423 51.136 1.00 32.13 168 ILE A O 1
ATOM 1343 N N . ASN A 1 172 ? 80.389 -9.300 51.063 1.00 35.02 169 ASN A N 1
ATOM 1344 C CA . ASN A 1 172 ? 80.981 -9.340 52.390 1.00 36.99 169 ASN A CA 1
ATOM 1345 C C . ASN A 1 172 ? 79.889 -9.768 53.367 1.00 37.45 169 ASN A C 1
ATOM 1346 O O . ASN A 1 172 ? 78.751 -9.311 53.274 1.00 38.19 169 ASN A O 1
ATOM 1351 N N . PRO A 1 173 ? 80.222 -10.666 54.308 1.00 37.13 170 PRO A N 1
ATOM 1352 C CA . PRO A 1 173 ? 79.306 -11.200 55.323 1.00 35.22 170 PRO A CA 1
ATOM 1353 C C . PRO A 1 173 ? 78.601 -10.152 56.191 1.00 33.90 170 PRO A C 1
ATOM 1354 O O . PRO A 1 173 ? 77.446 -10.331 56.567 1.00 32.58 170 PRO A O 1
ATOM 1358 N N . VAL A 1 174 ? 79.299 -9.072 56.518 1.00 32.79 171 VAL A N 1
ATOM 1359 C CA . VAL A 1 174 ? 78.704 -8.023 57.336 1.00 30.65 171 VAL A CA 1
ATOM 1360 C C . VAL A 1 174 ? 77.760 -7.203 56.465 1.00 28.65 171 VAL A C 1
ATOM 1361 O O . VAL A 1 174 ? 76.728 -6.734 56.932 1.00 25.76 171 VAL A O 1
ATOM 1365 N N . VAL A 1 175 ? 78.123 -7.032 55.195 1.00 27.00 172 VAL A N 1
ATOM 1366 C CA . VAL A 1 175 ? 77.285 -6.281 54.266 1.00 25.69 172 VAL A CA 1
ATOM 1367 C C . VAL A 1 175 ? 75.973 -7.040 54.118 1.00 26.22 172 VAL A C 1
ATOM 1368 O O . VAL A 1 175 ? 74.892 -6.453 54.123 1.00 26.31 172 VAL A O 1
ATOM 1372 N N . LYS A 1 176 ? 76.087 -8.358 54.007 1.00 27.08 173 LYS A N 1
ATOM 1373 C CA . LYS A 1 176 ? 74.938 -9.232 53.863 1.00 28.34 173 LYS A CA 1
ATOM 1374 C C . LYS A 1 176 ? 73.988 -9.090 55.056 1.00 28.69 173 LYS A C 1
ATOM 1375 O O . LYS A 1 176 ? 72.781 -8.933 54.879 1.00 26.53 173 LYS A O 1
ATOM 1381 N N . GLU A 1 177 ? 74.527 -9.134 56.273 1.00 28.70 174 GLU A N 1
ATOM 1382 C CA . GLU A 1 177 ? 73.668 -9.007 57.447 1.00 29.53 174 GLU A CA 1
ATOM 1383 C C . GLU A 1 177 ? 73.027 -7.626 57.533 1.00 25.79 174 GLU A C 1
ATOM 1384 O O . GLU A 1 177 ? 71.890 -7.492 57.990 1.00 24.93 174 GLU A O 1
ATOM 1390 N N . ASN A 1 178 ? 73.740 -6.597 57.089 1.00 23.36 175 ASN A N 1
ATOM 1391 C CA . ASN A 1 178 ? 73.171 -5.249 57.120 1.00 24.38 175 ASN A CA 1
ATOM 1392 C C . ASN A 1 178 ? 72.005 -5.130 56.148 1.00 23.74 175 ASN A C 1
ATOM 1393 O O . ASN A 1 178 ? 71.001 -4.498 56.454 1.00 23.77 175 ASN A O 1
ATOM 1398 N N . ILE A 1 179 ? 72.144 -5.730 54.971 1.00 24.31 176 ILE A N 1
ATOM 1399 C CA . ILE A 1 179 ? 71.082 -5.679 53.968 1.00 23.98 176 ILE A CA 1
ATOM 1400 C C . ILE A 1 179 ? 69.870 -6.466 54.463 1.00 25.77 176 ILE A C 1
ATOM 1401 O O . ILE A 1 179 ? 68.722 -6.091 54.222 1.00 26.56 176 ILE A O 1
ATOM 1406 N N . GLU A 1 180 ? 70.135 -7.556 55.170 1.00 28.47 177 GLU A N 1
ATOM 1407 C CA . GLU A 1 180 ? 69.074 -8.390 55.720 1.00 31.45 177 GLU A CA 1
ATOM 1408 C C . GLU A 1 180 ? 68.227 -7.575 56.694 1.00 31.33 177 GLU A C 1
ATOM 1409 O O . GLU A 1 180 ? 67.001 -7.624 56.668 1.00 31.92 177 GLU A O 1
ATOM 1415 N N . TRP A 1 181 ? 68.895 -6.818 57.553 1.00 30.60 178 TRP A N 1
ATOM 1416 C CA . TRP A 1 181 ? 68.201 -6.003 58.536 1.00 27.89 178 TRP A CA 1
ATOM 1417 C C . TRP A 1 181 ? 67.512 -4.803 57.891 1.00 27.09 178 TRP A C 1
ATOM 1418 O O . TRP A 1 181 ? 66.346 -4.518 58.167 1.00 26.56 178 TRP A O 1
ATOM 1429 N N . LEU A 1 182 ? 68.232 -4.107 57.020 1.00 28.02 179 LEU A N 1
ATOM 1430 C CA . LEU A 1 182 ? 67.704 -2.929 56.345 1.00 29.04 179 LEU A CA 1
ATOM 1431 C C . LEU A 1 182 ? 66.585 -3.188 55.358 1.00 30.01 179 LEU A C 1
ATOM 1432 O O . LEU A 1 182 ? 65.725 -2.336 55.162 1.00 29.75 179 LEU A O 1
ATOM 1437 N N . TYR A 1 183 ? 66.606 -4.353 54.723 1.00 30.97 180 TYR A N 1
ATOM 1438 C CA . TYR A 1 183 ? 65.613 -4.674 53.711 1.00 32.30 180 TYR A CA 1
ATOM 1439 C C . TYR A 1 183 ? 64.840 -5.967 53.974 1.00 35.47 180 TYR A C 1
ATOM 1440 O O . TYR A 1 183 ? 64.256 -6.537 53.055 1.00 36.13 180 TYR A O 1
ATOM 1449 N N . SER A 1 184 ? 64.834 -6.424 55.223 1.00 38.89 181 SER A N 1
ATOM 1450 C CA . SER A 1 184 ? 64.118 -7.645 55.584 1.00 40.86 181 SER A CA 1
ATOM 1451 C C . SER A 1 184 ? 62.680 -7.553 55.090 1.00 42.82 181 SER A C 1
ATOM 1452 O O . SER A 1 184 ? 62.115 -8.529 54.598 1.00 44.74 181 SER A O 1
ATOM 1455 N N . VAL A 1 185 ? 62.093 -6.370 55.235 1.00 43.65 182 VAL A N 1
ATOM 1456 C CA . VAL A 1 185 ? 60.721 -6.137 54.806 1.00 45.45 182 VAL A CA 1
ATOM 1457 C C . VAL A 1 185 ? 60.666 -5.085 53.700 1.00 46.65 182 VAL A C 1
ATOM 1458 O O . VAL A 1 185 ? 61.663 -4.425 53.403 1.00 46.53 182 VAL A O 1
ATOM 1462 N N . LYS A 1 186 ? 59.491 -4.938 53.098 1.00 47.94 183 LYS A N 1
ATOM 1463 C CA . LYS A 1 186 ? 59.273 -3.969 52.029 1.00 50.02 183 LYS A CA 1
ATOM 1464 C C . LYS A 1 186 ? 59.722 -2.568 52.456 1.00 49.72 183 LYS A C 1
ATOM 1465 O O . LYS A 1 186 ? 59.264 -2.041 53.469 1.00 48.81 183 LYS A O 1
ATOM 1471 N N . THR A 1 187 ? 60.621 -1.974 51.674 1.00 49.80 184 THR A N 1
ATOM 1472 C CA . THR A 1 187 ? 61.146 -0.641 51.967 1.00 50.19 184 THR A CA 1
ATOM 1473 C C . THR A 1 187 ? 60.035 0.394 52.132 1.00 51.46 184 THR A C 1
ATOM 1474 O O . THR A 1 187 ? 59.175 0.540 51.259 1.00 49.31 184 THR A O 1
ATOM 1478 N N . GLU A 1 188 ? 60.062 1.113 53.252 1.00 52.38 185 GLU A N 1
ATOM 1479 C CA . GLU A 1 188 ? 59.047 2.126 53.525 1.00 55.23 185 GLU A CA 1
ATOM 1480 C C . GLU A 1 188 ? 59.125 3.321 52.577 1.00 55.57 185 GLU A C 1
ATOM 1481 O O . GLU A 1 188 ? 60.211 3.810 52.257 1.00 54.87 185 GLU A O 1
ATOM 1487 N N . GLU A 1 189 ? 57.961 3.784 52.135 1.00 55.09 186 GLU A N 1
ATOM 1488 C CA . GLU A 1 189 ? 57.877 4.930 51.241 1.00 54.95 186 GLU A CA 1
ATOM 1489 C C . GLU A 1 189 ? 58.311 6.186 51.990 1.00 52.92 186 GLU A C 1
ATOM 1490 O O . GLU A 1 189 ? 57.911 6.405 53.135 1.00 52.20 186 GLU A O 1
ATOM 1496 N N . VAL A 1 190 ? 59.124 7.011 51.341 1.00 50.30 187 VAL A N 1
ATOM 1497 C CA . VAL A 1 190 ? 59.607 8.236 51.962 1.00 48.01 187 VAL A CA 1
ATOM 1498 C C . VAL A 1 190 ? 58.646 9.405 51.743 1.00 45.65 187 VAL A C 1
ATOM 1499 O O . VAL A 1 190 ? 58.492 9.900 50.629 1.00 44.95 187 VAL A O 1
ATOM 1503 N N . SER A 1 191 ? 57.997 9.837 52.818 1.00 43.55 188 SER A N 1
ATOM 1504 C CA . SER A 1 191 ? 57.061 10.948 52.740 1.00 42.78 188 SER A CA 1
ATOM 1505 C C . SER A 1 191 ? 57.831 12.259 52.842 1.00 41.16 188 SER A C 1
ATOM 1506 O O . SER A 1 191 ? 59.022 12.264 53.148 1.00 39.59 188 SER A O 1
ATOM 1509 N N . ALA A 1 192 ? 57.150 13.370 52.584 1.00 40.14 189 ALA A N 1
ATOM 1510 C CA . ALA A 1 192 ? 57.788 14.678 52.663 1.00 39.48 189 ALA A CA 1
ATOM 1511 C C . ALA A 1 192 ? 58.148 14.964 54.117 1.00 38.19 189 ALA A C 1
ATOM 1512 O O . ALA A 1 192 ? 59.112 15.674 54.409 1.00 37.88 189 ALA A O 1
ATOM 1514 N N . GLU A 1 193 ? 57.363 14.396 55.024 1.00 38.08 190 GLU A N 1
ATOM 1515 C CA . GLU A 1 193 ? 57.572 14.572 56.452 1.00 39.15 190 GLU A CA 1
ATOM 1516 C C . GLU A 1 193 ? 58.848 13.844 56.875 1.00 37.65 190 GLU A C 1
ATOM 1517 O O . GLU A 1 193 ? 59.638 14.361 57.663 1.00 36.57 190 GLU A O 1
ATOM 1523 N N . LEU A 1 194 ? 59.046 12.640 56.344 1.00 36.24 191 LEU A N 1
ATOM 1524 C CA . LEU A 1 194 ? 60.235 11.861 56.677 1.00 35.47 191 LEU A CA 1
ATOM 1525 C C . LEU A 1 194 ? 61.467 12.500 56.054 1.00 34.73 191 LEU A C 1
ATOM 1526 O O . LEU A 1 194 ? 62.522 12.565 56.681 1.00 34.83 191 LEU A O 1
ATOM 1531 N N . LEU A 1 195 ? 61.328 12.976 54.820 1.00 32.11 192 LEU A N 1
ATOM 1532 C CA . LEU A 1 195 ? 62.433 13.623 54.127 1.00 32.67 192 LEU A CA 1
ATOM 1533 C C . LEU A 1 195 ? 62.846 14.892 54.884 1.00 33.12 192 LEU A C 1
ATOM 1534 O O . LEU A 1 195 ? 64.011 15.281 54.877 1.00 32.52 192 LEU A O 1
ATOM 1539 N N . ALA A 1 196 ? 61.878 15.528 55.536 1.00 32.27 193 ALA A N 1
ATOM 1540 C CA . ALA A 1 196 ? 62.129 16.750 56.295 1.00 33.51 193 ALA A CA 1
ATOM 1541 C C . ALA A 1 196 ? 62.972 16.495 57.546 1.00 33.64 193 ALA A C 1
ATOM 1542 O O . ALA A 1 196 ? 63.475 17.430 58.166 1.00 34.02 193 ALA A O 1
ATOM 1544 N N . GLN A 1 197 ? 63.126 15.227 57.910 1.00 34.01 194 GLN A N 1
ATOM 1545 C CA . GLN A 1 197 ? 63.899 14.857 59.091 1.00 33.46 194 GLN A CA 1
ATOM 1546 C C . GLN A 1 197 ? 65.405 14.795 58.849 1.00 33.66 194 GLN A C 1
ATOM 1547 O O . GLN A 1 197 ? 66.188 14.778 59.800 1.00 32.74 194 GLN A O 1
ATOM 1553 N N . LEU A 1 198 ? 65.812 14.756 57.583 1.00 32.64 195 LEU A N 1
ATOM 1554 C CA . LEU A 1 198 ? 67.230 14.678 57.254 1.00 31.54 195 LEU A CA 1
ATOM 1555 C C . LEU A 1 198 ? 68.033 15.806 57.883 1.00 32.65 195 LEU A C 1
ATOM 1556 O O . LEU A 1 198 ? 69.088 15.569 58.467 1.00 31.12 195 LEU A O 1
ATOM 1561 N N . SER A 1 199 ? 67.525 17.029 57.773 1.00 32.14 196 SER A N 1
ATOM 1562 C CA . SER A 1 199 ? 68.216 18.192 58.318 1.00 35.10 196 SER A CA 1
ATOM 1563 C C . SER A 1 199 ? 68.390 18.121 59.840 1.00 34.76 196 SER A C 1
ATOM 1564 O O . SER A 1 199 ? 69.511 18.204 60.342 1.00 34.70 196 SER A O 1
ATOM 1567 N N . PRO A 1 200 ? 67.290 17.966 60.596 1.00 34.45 197 PRO A N 1
ATOM 1568 C CA . PRO A 1 200 ? 67.461 17.895 62.049 1.00 34.35 197 PRO A CA 1
ATOM 1569 C C . PRO A 1 200 ? 68.272 16.680 62.500 1.00 35.06 197 PRO A C 1
ATOM 1570 O O . PRO A 1 200 ? 69.060 16.768 63.438 1.00 34.52 197 PRO A O 1
ATOM 1574 N N . LEU A 1 201 ? 68.090 15.550 61.824 1.00 33.59 198 LEU A N 1
ATOM 1575 C CA . LEU A 1 201 ? 68.827 14.342 62.178 1.00 34.79 198 LEU A CA 1
ATOM 1576 C C . LEU A 1 201 ? 70.315 14.532 61.908 1.00 34.19 198 LEU A C 1
ATOM 1577 O O . LEU A 1 201 ? 71.160 14.038 62.663 1.00 34.24 198 LEU A O 1
ATOM 1582 N N . ALA A 1 202 ? 70.628 15.252 60.832 1.00 33.51 199 ALA A N 1
ATOM 1583 C CA . ALA A 1 202 ? 72.011 15.521 60.451 1.00 33.16 199 ALA A CA 1
ATOM 1584 C C . ALA A 1 202 ? 72.738 16.333 61.522 1.00 34.26 199 ALA A C 1
ATOM 1585 O O . ALA A 1 202 ? 73.926 16.120 61.773 1.00 30.72 199 ALA A O 1
ATOM 1587 N N . HIS A 1 203 ? 72.025 17.268 62.143 1.00 34.92 200 HIS A N 1
ATOM 1588 C CA . HIS A 1 203 ? 72.620 18.100 63.184 1.00 37.52 200 HIS A CA 1
ATOM 1589 C C . HIS A 1 203 ? 72.917 17.284 64.434 1.00 37.05 200 HIS A C 1
ATOM 1590 O O . HIS A 1 203 ? 73.994 17.402 65.018 1.00 37.16 200 HIS A O 1
ATOM 1597 N N . ILE A 1 204 ? 71.960 16.455 64.837 1.00 36.76 201 ILE A N 1
ATOM 1598 C CA . ILE A 1 204 ? 72.124 15.617 66.016 1.00 37.46 201 ILE A CA 1
ATOM 1599 C C . ILE A 1 204 ? 73.285 14.646 65.820 1.00 37.71 201 ILE A C 1
ATOM 1600 O O . ILE A 1 204 ? 74.171 14.539 66.667 1.00 36.61 201 ILE A O 1
ATOM 1605 N N . LEU A 1 205 ? 73.279 13.942 64.693 1.00 36.54 202 LEU A N 1
ATOM 1606 C CA . LEU A 1 205 ? 74.332 12.984 64.397 1.00 37.06 202 LEU A CA 1
ATOM 1607 C C . LEU A 1 205 ? 75.694 13.662 64.330 1.00 37.81 202 LEU A C 1
ATOM 1608 O O . LEU A 1 205 ? 76.714 13.063 64.663 1.00 36.53 202 LEU A O 1
ATOM 1613 N N . GLN A 1 206 ? 75.694 14.919 63.903 1.00 38.76 203 GLN A N 1
ATOM 1614 C CA . GLN A 1 206 ? 76.914 15.704 63.784 1.00 41.48 203 GLN A CA 1
ATOM 1615 C C . GLN A 1 206 ? 77.579 15.926 65.148 1.00 42.43 203 GLN A C 1
ATOM 1616 O O . GLN A 1 206 ? 78.775 15.678 65.313 1.00 42.18 203 GLN A O 1
ATOM 1622 N N . GLU A 1 207 ? 76.813 16.385 66.132 1.00 43.43 204 GLU A N 1
ATOM 1623 C CA . GLU A 1 207 ? 77.396 16.623 67.450 1.00 45.27 204 GLU A CA 1
ATOM 1624 C C . GLU A 1 207 ? 77.639 15.341 68.247 1.00 44.56 204 GLU A C 1
ATOM 1625 O O . GLU A 1 207 ? 78.585 15.269 69.031 1.00 45.52 204 GLU A O 1
ATOM 1631 N N . LYS A 1 208 ? 76.796 14.332 68.048 1.00 42.77 205 LYS A N 1
ATOM 1632 C CA . LYS A 1 208 ? 76.953 13.062 68.754 1.00 41.66 205 LYS A CA 1
ATOM 1633 C C . LYS A 1 208 ? 77.861 12.141 67.936 1.00 40.69 205 LYS A C 1
ATOM 1634 O O . LYS A 1 208 ? 77.849 10.920 68.107 1.00 40.37 205 LYS A O 1
ATOM 1640 N N . GLY A 1 209 ? 78.651 12.748 67.056 1.00 39.81 206 GLY A N 1
ATOM 1641 C CA . GLY A 1 209 ? 79.551 12.008 66.188 1.00 38.60 206 GLY A CA 1
ATOM 1642 C C . GLY A 1 209 ? 80.327 10.855 66.795 1.00 39.30 206 GLY A C 1
ATOM 1643 O O . GLY A 1 209 ? 80.525 9.827 66.145 1.00 37.68 206 GLY A O 1
ATOM 1644 N N . ASP A 1 210 ? 80.771 11.009 68.038 1.00 37.34 207 ASP A N 1
ATOM 1645 C CA . ASP A 1 210 ? 81.548 9.957 68.684 1.00 38.31 207 ASP A CA 1
ATOM 1646 C C . ASP A 1 210 ? 80.711 8.872 69.347 1.00 35.87 207 ASP A C 1
ATOM 1647 O O . ASP A 1 210 ? 81.254 7.870 69.809 1.00 37.05 207 ASP A O 1
ATOM 1652 N N . GLU A 1 211 ? 79.397 9.057 69.394 1.00 33.43 208 GLU A N 1
ATOM 1653 C CA . GLU A 1 211 ? 78.538 8.074 70.041 1.00 34.46 208 GLU A CA 1
ATOM 1654 C C . GLU A 1 211 ? 77.898 7.041 69.116 1.00 33.89 208 GLU A C 1
ATOM 1655 O O . GLU A 1 211 ? 77.751 7.265 67.912 1.00 32.23 208 GLU A O 1
ATOM 1661 N N . ASN A 1 212 ? 77.536 5.900 69.698 1.00 31.60 209 ASN A N 1
ATOM 1662 C CA . ASN A 1 212 ? 76.914 4.798 68.971 1.00 31.40 209 ASN A CA 1
ATOM 1663 C C . ASN A 1 212 ? 75.544 5.215 68.437 1.00 30.71 209 ASN A C 1
ATOM 1664 O O . ASN A 1 212 ? 74.728 5.780 69.164 1.00 30.57 209 ASN A O 1
ATOM 1669 N N . ILE A 1 213 ? 75.292 4.920 67.162 1.00 29.70 210 ILE A N 1
ATOM 1670 C CA . ILE A 1 213 ? 74.037 5.305 66.520 1.00 27.92 210 ILE A CA 1
ATOM 1671 C C . ILE A 1 213 ? 72.755 4.805 67.186 1.00 27.10 210 ILE A C 1
ATOM 1672 O O . ILE A 1 213 ? 71.771 5.537 67.252 1.00 27.56 210 ILE A O 1
ATOM 1677 N N . ILE A 1 214 ? 72.749 3.568 67.672 1.00 26.63 211 ILE A N 1
ATOM 1678 C CA . ILE A 1 214 ? 71.548 3.034 68.309 1.00 27.14 211 ILE A CA 1
ATOM 1679 C C . ILE A 1 214 ? 71.282 3.753 69.637 1.00 28.42 211 ILE A C 1
ATOM 1680 O O . ILE A 1 214 ? 70.141 4.106 69.944 1.00 26.62 211 ILE A O 1
ATOM 1685 N N . ASN A 1 215 ? 72.337 3.975 70.415 1.00 28.88 212 ASN A N 1
ATOM 1686 C CA . ASN A 1 215 ? 72.193 4.670 71.692 1.00 30.34 212 ASN A CA 1
ATOM 1687 C C . ASN A 1 215 ? 71.628 6.065 71.454 1.00 30.31 212 ASN A C 1
ATOM 1688 O O . ASN A 1 215 ? 70.677 6.482 72.116 1.00 30.54 212 ASN A O 1
ATOM 1693 N N . VAL A 1 216 ? 72.205 6.780 70.491 1.00 30.34 213 VAL A N 1
ATOM 1694 C CA . VAL A 1 216 ? 71.743 8.122 70.171 1.00 30.20 213 VAL A CA 1
ATOM 1695 C C . VAL A 1 216 ? 70.270 8.148 69.764 1.00 31.19 213 VAL A C 1
ATOM 1696 O O . VAL A 1 216 ? 69.513 8.996 70.241 1.00 30.22 213 VAL A O 1
ATOM 1700 N N . CYS A 1 217 ? 69.856 7.233 68.890 1.00 29.13 214 CYS A N 1
ATOM 1701 C CA . CYS A 1 217 ? 68.458 7.197 68.469 1.00 30.03 214 CYS A CA 1
ATOM 1702 C C . CYS A 1 217 ? 67.526 7.051 69.670 1.00 31.68 214 CYS A C 1
ATOM 1703 O O . CYS A 1 217 ? 66.481 7.697 69.739 1.00 30.93 214 CYS A O 1
ATOM 1706 N N . LYS A 1 218 ? 67.901 6.189 70.607 1.00 32.96 215 LYS A N 1
ATOM 1707 C CA . LYS A 1 218 ? 67.083 5.969 71.793 1.00 36.00 215 LYS A CA 1
ATOM 1708 C C . LYS A 1 218 ? 67.103 7.173 72.718 1.00 37.50 215 LYS A C 1
ATOM 1709 O O . LYS A 1 218 ? 66.077 7.548 73.288 1.00 39.01 215 LYS A O 1
ATOM 1715 N N . GLN A 1 219 ? 68.272 7.783 72.860 1.00 39.22 216 GLN A N 1
ATOM 1716 C CA . GLN A 1 219 ? 68.405 8.948 73.715 1.00 42.19 216 GLN A CA 1
ATOM 1717 C C . GLN A 1 219 ? 67.632 10.110 73.102 1.00 43.75 216 GLN A C 1
ATOM 1718 O O . GLN A 1 219 ? 67.161 10.997 73.814 1.00 44.23 216 GLN A O 1
ATOM 1724 N N . VAL A 1 220 ? 67.486 10.090 71.780 1.00 44.21 217 VAL A N 1
ATOM 1725 C CA . VAL A 1 220 ? 66.748 11.133 71.077 1.00 45.33 217 VAL A CA 1
ATOM 1726 C C . VAL A 1 220 ? 65.253 10.955 71.322 1.00 46.55 217 VAL A C 1
ATOM 1727 O O . VAL A 1 220 ? 64.513 11.936 71.411 1.00 47.70 217 VAL A O 1
ATOM 1731 N N . ASP A 1 221 ? 64.807 9.705 71.426 1.00 47.39 218 ASP A N 1
ATOM 1732 C CA . ASP A 1 221 ? 63.397 9.435 71.685 1.00 49.37 218 ASP A CA 1
ATOM 1733 C C . ASP A 1 221 ? 63.071 9.901 73.102 1.00 50.72 218 ASP A C 1
ATOM 1734 O O . ASP A 1 221 ? 62.061 10.561 73.334 1.00 51.23 218 ASP A O 1
ATOM 1739 N N . ILE A 1 222 ? 63.935 9.550 74.048 1.00 51.34 219 ILE A N 1
ATOM 1740 C CA . ILE A 1 222 ? 63.736 9.944 75.436 1.00 52.66 219 ILE A CA 1
ATOM 1741 C C . ILE A 1 222 ? 63.699 11.465 75.536 1.00 53.62 219 ILE A C 1
ATOM 1742 O O . ILE A 1 222 ? 62.771 12.036 76.106 1.00 54.93 219 ILE A O 1
ATOM 1747 N N . ALA A 1 223 ? 64.709 12.114 74.966 1.00 54.47 220 ALA A N 1
ATOM 1748 C CA . ALA A 1 223 ? 64.804 13.569 74.994 1.00 55.28 220 ALA A CA 1
ATOM 1749 C C . ALA A 1 223 ? 63.535 14.261 74.498 1.00 56.07 220 ALA A C 1
ATOM 1750 O O . ALA A 1 223 ? 62.910 15.018 75.243 1.00 56.93 220 ALA A O 1
ATOM 1752 N N . TYR A 1 224 ? 63.157 14.004 73.248 1.00 55.71 221 TYR A N 1
ATOM 1753 C CA . TYR A 1 224 ? 61.965 14.619 72.665 1.00 55.59 221 TYR A CA 1
ATOM 1754 C C . TYR A 1 224 ? 60.673 13.891 73.023 1.00 56.11 221 TYR A C 1
ATOM 1755 O O . TYR A 1 224 ? 59.636 14.120 72.399 1.00 55.34 221 TYR A O 1
ATOM 1764 N N . ASP A 1 225 ? 60.735 13.017 74.023 1.00 57.19 222 ASP A N 1
ATOM 1765 C CA . ASP A 1 225 ? 59.564 12.255 74.458 1.00 58.16 222 ASP A CA 1
ATOM 1766 C C . ASP A 1 225 ? 58.820 11.664 73.256 1.00 57.63 222 ASP A C 1
ATOM 1767 O O . ASP A 1 225 ? 57.616 11.867 73.092 1.00 57.61 222 ASP A O 1
ATOM 1772 N N . LEU A 1 226 ? 59.548 10.931 72.421 1.00 57.17 223 LEU A N 1
ATOM 1773 C CA . LEU A 1 226 ? 58.975 10.310 71.230 1.00 56.41 223 LEU A CA 1
ATOM 1774 C C . LEU A 1 226 ? 58.616 8.852 71.500 1.00 56.25 223 LEU A C 1
ATOM 1775 O O . LEU A 1 226 ? 59.012 8.284 72.518 1.00 55.01 223 LEU A O 1
ATOM 1780 N N . GLU A 1 227 ? 57.870 8.250 70.579 1.00 56.26 224 GLU A N 1
ATOM 1781 C CA . GLU A 1 227 ? 57.475 6.854 70.713 1.00 56.86 224 GLU A CA 1
ATOM 1782 C C . GLU A 1 227 ? 58.716 5.965 70.670 1.00 55.81 224 GLU A C 1
ATOM 1783 O O . GLU A 1 227 ? 59.680 6.265 69.964 1.00 54.87 224 GLU A O 1
ATOM 1789 N N . LEU A 1 228 ? 58.683 4.870 71.421 1.00 54.70 225 LEU A N 1
ATOM 1790 C CA . LEU A 1 228 ? 59.803 3.936 71.486 1.00 53.91 225 LEU A CA 1
ATOM 1791 C C . LEU A 1 228 ? 60.272 3.455 70.109 1.00 51.98 225 LEU A C 1
ATOM 1792 O O . LEU A 1 228 ? 59.509 2.846 69.356 1.00 51.46 225 LEU A O 1
ATOM 1797 N N . GLY A 1 229 ? 61.535 3.734 69.792 1.00 50.00 226 GLY A N 1
ATOM 1798 C CA . GLY A 1 229 ? 62.106 3.321 68.519 1.00 46.09 226 GLY A CA 1
ATOM 1799 C C . GLY A 1 229 ? 61.733 4.188 67.329 1.00 44.15 226 GLY A C 1
ATOM 1800 O O . GLY A 1 229 ? 61.940 3.792 66.180 1.00 43.70 226 GLY A O 1
ATOM 1801 N N . LYS A 1 230 ? 61.194 5.374 67.595 1.00 41.06 227 LYS A N 1
ATOM 1802 C CA . LYS A 1 230 ? 60.785 6.287 66.530 1.00 38.98 227 LYS A CA 1
ATOM 1803 C C . LYS A 1 230 ? 61.940 6.792 65.664 1.00 36.76 227 LYS A C 1
ATOM 1804 O O . LYS A 1 230 ? 61.896 6.701 64.439 1.00 35.36 227 LYS A O 1
ATOM 1810 N N . THR A 1 231 ? 62.966 7.333 66.309 1.00 33.66 228 THR A N 1
ATOM 1811 C CA . THR A 1 231 ? 64.111 7.872 65.601 1.00 31.87 228 THR A CA 1
ATOM 1812 C C . THR A 1 231 ? 64.840 6.825 64.754 1.00 30.91 228 THR A C 1
ATOM 1813 O O . THR A 1 231 ? 65.190 7.091 63.602 1.00 29.20 228 THR A O 1
ATOM 1817 N N . LEU A 1 232 ? 65.054 5.635 65.307 1.00 28.09 229 LEU A N 1
ATOM 1818 C CA . LEU A 1 232 ? 65.735 4.580 64.557 1.00 28.02 229 LEU A CA 1
ATOM 1819 C C . LEU A 1 232 ? 64.931 4.191 63.319 1.00 28.75 229 LEU A C 1
ATOM 1820 O O . LEU A 1 232 ? 65.504 3.936 62.259 1.00 27.81 229 LEU A O 1
ATOM 1825 N N . SER A 1 233 ? 63.608 4.145 63.453 1.00 28.84 230 SER A N 1
ATOM 1826 C CA . SER A 1 233 ? 62.756 3.775 62.324 1.00 29.30 230 SER A CA 1
ATOM 1827 C C . SER A 1 233 ? 62.884 4.798 61.205 1.00 29.34 230 SER A C 1
ATOM 1828 O O . SER A 1 233 ? 62.841 4.446 60.026 1.00 29.79 230 SER A O 1
ATOM 1831 N N . GLU A 1 234 ? 63.047 6.065 61.569 1.00 28.41 231 GLU A N 1
ATOM 1832 C CA . GLU A 1 234 ? 63.196 7.113 60.567 1.00 28.61 231 GLU A CA 1
ATOM 1833 C C . GLU A 1 234 ? 64.554 6.978 59.885 1.00 27.34 231 GLU A C 1
ATOM 1834 O O . GLU A 1 234 ? 64.659 7.062 58.664 1.00 25.57 231 GLU A O 1
ATOM 1840 N N . ILE A 1 235 ? 65.595 6.765 60.686 1.00 27.11 232 ILE A N 1
ATOM 1841 C CA . ILE A 1 235 ? 66.946 6.605 60.163 1.00 26.63 232 ILE A CA 1
ATOM 1842 C C . ILE A 1 235 ? 66.999 5.372 59.262 1.00 25.87 232 ILE A C 1
ATOM 1843 O O . ILE A 1 235 ? 67.625 5.386 58.205 1.00 26.60 232 ILE A O 1
ATOM 1848 N N . ARG A 1 236 ? 66.333 4.309 59.689 1.00 24.90 233 ARG A N 1
ATOM 1849 C CA . ARG A 1 236 ? 66.309 3.074 58.927 1.00 27.84 233 ARG A CA 1
ATOM 1850 C C . ARG A 1 236 ? 65.694 3.291 57.544 1.00 26.09 233 ARG A C 1
ATOM 1851 O O . ARG A 1 236 ? 66.248 2.845 56.537 1.00 24.56 233 ARG A O 1
ATOM 1859 N N . ALA A 1 237 ? 64.556 3.982 57.499 1.00 25.77 234 ALA A N 1
ATOM 1860 C CA . ALA A 1 237 ? 63.869 4.241 56.235 1.00 24.95 234 ALA A CA 1
ATOM 1861 C C . ALA A 1 237 ? 64.689 5.137 55.310 1.00 24.87 234 ALA A C 1
ATOM 1862 O O . ALA A 1 237 ? 64.782 4.882 54.103 1.00 24.61 234 ALA A O 1
ATOM 1864 N N . LEU A 1 238 ? 65.291 6.184 55.869 1.00 23.08 235 LEU A N 1
ATOM 1865 C CA . LEU A 1 238 ? 66.095 7.099 55.065 1.00 22.70 235 LEU A CA 1
ATOM 1866 C C . LEU A 1 238 ? 67.361 6.407 54.557 1.00 21.83 235 LEU A C 1
ATOM 1867 O O . LEU A 1 238 ? 67.834 6.689 53.453 1.00 21.22 235 LEU A O 1
ATOM 1872 N N . THR A 1 239 ? 67.901 5.493 55.357 1.00 20.53 236 THR A N 1
ATOM 1873 C CA . THR A 1 239 ? 69.107 4.773 54.966 1.00 21.25 236 THR A CA 1
ATOM 1874 C C . THR A 1 239 ? 68.802 3.766 53.851 1.00 21.47 236 THR A C 1
ATOM 1875 O O . THR A 1 239 ? 69.552 3.658 52.885 1.00 22.97 236 THR A O 1
ATOM 1879 N N . ALA A 1 240 ? 67.697 3.039 53.988 1.00 22.43 237 ALA A N 1
ATOM 1880 C CA . ALA A 1 240 ? 67.307 2.043 52.986 1.00 22.28 237 ALA A CA 1
ATOM 1881 C C . ALA A 1 240 ? 67.057 2.706 51.632 1.00 22.95 237 ALA A C 1
ATOM 1882 O O . ALA A 1 240 ? 67.329 2.124 50.575 1.00 23.44 237 ALA A O 1
ATOM 1884 N N . ASN A 1 241 ? 66.541 3.929 51.667 1.00 22.62 238 ASN A N 1
ATOM 1885 C CA . ASN A 1 241 ? 66.266 4.674 50.448 1.00 23.05 238 ASN A CA 1
ATOM 1886 C C . ASN A 1 241 ? 67.500 5.372 49.891 1.00 21.72 238 ASN A C 1
ATOM 1887 O O . ASN A 1 241 ? 67.450 5.954 48.805 1.00 21.63 238 ASN A O 1
ATOM 1892 N N . GLY A 1 242 ? 68.602 5.317 50.637 1.00 21.32 239 GLY A N 1
ATOM 1893 C CA . GLY A 1 242 ? 69.848 5.908 50.170 1.00 19.68 239 GLY A CA 1
ATOM 1894 C C . GLY A 1 242 ? 70.190 7.324 50.599 1.00 21.57 239 GLY A C 1
ATOM 1895 O O . GLY A 1 242 ? 71.304 7.790 50.337 1.00 20.89 239 GLY A O 1
ATOM 1896 N N . PHE A 1 243 ? 69.251 8.018 51.238 1.00 21.27 240 PHE A N 1
ATOM 1897 C CA . PHE A 1 243 ? 69.503 9.388 51.677 1.00 21.70 240 PHE A CA 1
ATOM 1898 C C . PHE A 1 243 ? 70.562 9.422 52.771 1.00 22.22 240 PHE A C 1
ATOM 1899 O O . PHE A 1 243 ? 71.233 10.430 52.975 1.00 23.25 240 PHE A O 1
ATOM 1907 N N . ILE A 1 244 ? 70.714 8.298 53.458 1.00 21.43 241 ILE A N 1
ATOM 1908 C CA . ILE A 1 244 ? 71.724 8.161 54.487 1.00 20.97 241 ILE A CA 1
ATOM 1909 C C . ILE A 1 244 ? 72.550 6.937 54.123 1.00 22.10 241 ILE A C 1
ATOM 1910 O O . ILE A 1 244 ? 71.994 5.890 53.793 1.00 20.09 241 ILE A O 1
ATOM 1915 N N . LYS A 1 245 ? 73.871 7.076 54.141 1.00 22.09 242 LYS A N 1
ATOM 1916 C CA . LYS A 1 245 ? 74.740 5.942 53.872 1.00 24.89 242 LYS A CA 1
ATOM 1917 C C . LYS A 1 245 ? 75.626 5.783 55.107 1.00 25.75 242 LYS A C 1
ATOM 1918 O O . LYS A 1 245 ? 75.837 6.741 55.857 1.00 25.31 242 LYS A O 1
ATOM 1924 N N . PHE A 1 246 ? 76.121 4.575 55.335 1.00 25.08 243 PHE A N 1
ATOM 1925 C CA . PHE A 1 246 ? 76.940 4.327 56.516 1.00 25.27 243 PHE A CA 1
ATOM 1926 C C . PHE A 1 246 ? 78.070 3.354 56.218 1.00 26.05 243 PHE A C 1
ATOM 1927 O O . PHE A 1 246 ? 78.265 2.957 55.074 1.00 23.34 243 PHE A O 1
ATOM 1935 N N . ASN A 1 247 ? 78.827 2.979 57.245 1.00 24.04 244 ASN A N 1
ATOM 1936 C CA . ASN A 1 247 ? 79.916 2.032 57.043 1.00 26.25 244 ASN A CA 1
ATOM 1937 C C . ASN A 1 247 ? 79.298 0.638 56.982 1.00 25.80 244 ASN A C 1
ATOM 1938 O O . ASN A 1 247 ? 79.159 -0.040 58.005 1.00 24.51 244 ASN A O 1
ATOM 1943 N N . ILE A 1 248 ? 78.925 0.224 55.773 1.00 23.86 245 ILE A N 1
ATOM 1944 C CA . ILE A 1 248 ? 78.286 -1.068 55.546 1.00 23.73 245 ILE A CA 1
ATOM 1945 C C . ILE A 1 248 ? 79.164 -2.265 55.881 1.00 23.51 245 ILE A C 1
ATOM 1946 O O . ILE A 1 248 ? 78.669 -3.387 56.000 1.00 23.03 245 ILE A O 1
ATOM 1951 N N . TYR A 1 249 ? 80.462 -2.031 56.025 1.00 24.82 246 TYR A N 1
ATOM 1952 C CA . TYR A 1 249 ? 81.383 -3.111 56.350 1.00 26.99 246 TYR A CA 1
ATOM 1953 C C . TYR A 1 249 ? 81.429 -3.365 57.850 1.00 29.09 246 TYR A C 1
ATOM 1954 O O . TYR A 1 249 ? 82.151 -4.232 58.329 1.00 28.56 246 TYR A O 1
ATOM 1963 N N . LYS A 1 250 ? 80.629 -2.600 58.582 1.00 30.04 247 LYS A N 1
ATOM 1964 C CA . LYS A 1 250 ? 80.525 -2.748 60.025 1.00 31.27 247 LYS A CA 1
ATOM 1965 C C . LYS A 1 250 ? 79.037 -2.884 60.302 1.00 31.11 247 LYS A C 1
ATOM 1966 O O . LYS A 1 250 ? 78.225 -2.241 59.640 1.00 29.29 247 LYS A O 1
ATOM 1972 N N . SER A 1 251 ? 78.671 -3.734 61.256 1.00 30.75 248 SER A N 1
ATOM 1973 C CA . SER A 1 251 ? 77.266 -3.901 61.595 1.00 31.06 248 SER A CA 1
ATOM 1974 C C . SER A 1 251 ? 76.707 -2.503 61.834 1.00 29.16 248 SER A C 1
ATOM 1975 O O . SER A 1 251 ? 77.348 -1.678 62.490 1.00 28.09 248 SER A O 1
ATOM 1978 N N . PHE A 1 252 ? 75.524 -2.227 61.295 1.00 25.95 249 PHE A N 1
ATOM 1979 C CA . PHE A 1 252 ? 74.922 -0.911 61.467 1.00 24.62 249 PHE A CA 1
ATOM 1980 C C . PHE A 1 252 ? 74.815 -0.550 62.948 1.00 25.03 249 PHE A C 1
ATOM 1981 O O . PHE A 1 252 ? 75.118 0.571 63.337 1.00 23.81 249 PHE A O 1
ATOM 1989 N N . ARG A 1 253 ? 74.407 -1.509 63.772 1.00 26.06 250 ARG A N 1
ATOM 1990 C CA . ARG A 1 253 ? 74.245 -1.258 65.206 1.00 27.77 250 ARG A CA 1
ATOM 1991 C C . ARG A 1 253 ? 75.559 -0.853 65.870 1.00 28.21 250 ARG A C 1
ATOM 1992 O O . ARG A 1 253 ? 75.561 -0.282 66.962 1.00 31.37 250 ARG A O 1
ATOM 2000 N N . ALA A 1 254 ? 76.673 -1.151 65.209 1.00 28.62 251 ALA A N 1
ATOM 2001 C CA . ALA A 1 254 ? 77.999 -0.832 65.728 1.00 28.99 251 ALA A CA 1
ATOM 2002 C C . ALA A 1 254 ? 78.564 0.475 65.165 1.00 28.29 251 ALA A C 1
ATOM 2003 O O . ALA A 1 254 ? 79.634 0.926 65.571 1.00 29.65 251 ALA A O 1
ATOM 2005 N N . ASN A 1 255 ? 77.851 1.082 64.223 1.00 28.04 252 ASN A N 1
ATOM 2006 C CA . ASN A 1 255 ? 78.314 2.336 63.634 1.00 26.07 252 ASN A CA 1
ATOM 2007 C C . ASN A 1 255 ? 78.203 3.485 64.628 1.00 27.69 252 ASN A C 1
ATOM 2008 O O . ASN A 1 255 ? 77.277 3.526 65.431 1.00 26.47 252 ASN A O 1
ATOM 2013 N N . LYS A 1 256 ? 79.154 4.412 64.570 1.00 27.14 253 LYS A N 1
ATOM 2014 C CA . LYS A 1 256 ? 79.102 5.598 65.407 1.00 29.42 253 LYS A CA 1
ATOM 2015 C C . LYS A 1 256 ? 78.373 6.609 64.534 1.00 30.28 253 LYS A C 1
ATOM 2016 O O . LYS A 1 256 ? 78.313 6.440 63.316 1.00 29.96 253 LYS A O 1
ATOM 2022 N N . CYS A 1 257 ? 77.822 7.653 65.140 1.00 28.33 254 CYS A N 1
ATOM 2023 C CA . CYS A 1 257 ? 77.087 8.657 64.381 1.00 30.42 254 CYS A CA 1
ATOM 2024 C C . CYS A 1 257 ? 77.908 9.324 63.281 1.00 30.50 254 CYS A C 1
ATOM 2025 O O . CYS A 1 257 ? 77.364 9.718 62.240 1.00 29.28 254 CYS A O 1
ATOM 2028 N N . ALA A 1 258 ? 79.215 9.44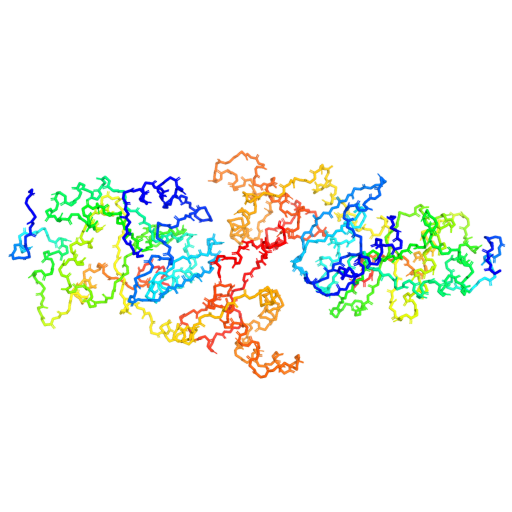4 63.502 1.00 29.08 255 ALA A N 1
ATOM 2029 C CA . ALA A 1 258 ? 80.089 10.060 62.515 1.00 29.28 255 ALA A CA 1
ATOM 2030 C C . ALA A 1 258 ? 80.238 9.163 61.286 1.00 29.99 255 ALA A C 1
ATOM 2031 O O . ALA A 1 258 ? 80.684 9.626 60.236 1.00 28.89 255 ALA A O 1
ATOM 2033 N N . ASP A 1 259 ? 79.880 7.884 61.422 1.00 29.43 256 ASP A N 1
ATOM 2034 C CA . ASP A 1 259 ? 79.971 6.949 60.297 1.00 30.39 256 ASP A CA 1
ATOM 2035 C C . ASP A 1 259 ? 78.828 7.145 59.310 1.00 29.22 256 ASP A C 1
ATOM 2036 O O . ASP A 1 259 ? 78.863 6.621 58.198 1.00 30.66 256 ASP A O 1
ATOM 2041 N N . LEU A 1 260 ? 77.800 7.875 59.718 1.00 28.08 257 LEU A N 1
ATOM 2042 C CA . LEU A 1 260 ? 76.673 8.105 58.828 1.00 28.75 257 LEU A CA 1
ATOM 2043 C C . LEU A 1 260 ? 76.852 9.384 58.035 1.00 30.32 257 LEU A C 1
ATOM 2044 O O . LEU A 1 260 ? 77.260 10.412 58.576 1.00 29.14 257 LEU A O 1
ATOM 2049 N N . CYS A 1 261 ? 76.567 9.304 56.742 1.00 29.95 258 CYS A N 1
ATOM 2050 C CA . CYS A 1 261 ? 76.661 10.458 55.860 1.00 31.70 258 CYS A CA 1
ATOM 2051 C C . CYS A 1 261 ? 75.226 10.771 55.462 1.00 31.91 258 CYS A C 1
ATOM 2052 O O . CYS A 1 261 ? 74.539 9.926 54.881 1.00 29.26 258 CYS A O 1
ATOM 2055 N N . ILE A 1 262 ? 74.773 11.976 55.793 1.00 31.28 259 ILE A N 1
ATOM 2056 C CA . ILE A 1 262 ? 73.412 12.389 55.493 1.00 33.17 259 ILE A CA 1
ATOM 2057 C C . ILE A 1 262 ? 73.383 13.433 54.398 1.00 34.21 259 ILE A C 1
ATOM 2058 O O . ILE A 1 262 ? 74.084 14.441 54.469 1.00 32.95 259 ILE A O 1
ATOM 2063 N N . SER A 1 263 ? 72.561 13.186 53.385 1.00 34.98 260 SER A N 1
ATOM 2064 C CA . SER A 1 263 ? 72.442 14.103 52.259 1.00 37.68 260 SER A CA 1
ATOM 2065 C C . SER A 1 263 ? 71.418 15.207 52.514 1.00 38.50 260 SER A C 1
ATOM 2066 O O . SER A 1 263 ? 70.387 14.978 53.149 1.00 38.54 260 SER A O 1
ATOM 2069 N N . GLN A 1 264 ? 71.724 16.405 52.023 1.00 39.59 261 GLN A N 1
ATOM 2070 C CA . GLN A 1 264 ? 70.838 17.561 52.148 1.00 41.13 261 GLN A CA 1
ATOM 2071 C C . GLN A 1 264 ? 70.042 17.577 50.857 1.00 40.07 261 GLN A C 1
ATOM 2072 O O . GLN A 1 264 ? 70.570 17.967 49.820 1.00 39.10 261 GLN A O 1
ATOM 2078 N N . VAL A 1 265 ? 68.786 17.161 50.903 1.00 39.37 262 VAL A N 1
ATOM 2079 C CA . VAL A 1 265 ? 67.998 17.140 49.682 1.00 40.37 262 VAL A CA 1
ATOM 2080 C C . VAL A 1 265 ? 66.782 18.044 49.725 1.00 40.96 262 VAL A C 1
ATOM 2081 O O . VAL A 1 265 ? 66.206 18.295 50.783 1.00 41.27 262 VAL A O 1
ATOM 2085 N N . VAL A 1 266 ? 66.405 18.530 48.551 1.00 41.55 263 VAL A N 1
ATOM 2086 C CA . VAL A 1 266 ? 65.252 19.394 48.408 1.00 43.07 263 VAL A CA 1
ATOM 2087 C C . VAL A 1 266 ? 64.173 18.620 47.669 1.00 45.01 263 VAL A C 1
ATOM 2088 O O . VAL A 1 266 ? 64.420 18.029 46.615 1.00 42.67 263 VAL A O 1
ATOM 2092 N N . ASN A 1 267 ? 62.979 18.618 48.243 1.00 47.99 264 ASN A N 1
ATOM 2093 C CA . ASN A 1 267 ? 61.840 17.933 47.658 1.00 52.00 264 ASN A CA 1
ATOM 2094 C C . ASN A 1 267 ? 61.345 18.830 46.524 1.00 54.74 264 ASN A C 1
ATOM 2095 O O . ASN A 1 267 ? 60.665 19.827 46.762 1.00 54.36 264 ASN A O 1
ATOM 2100 N N . MET A 1 268 ? 61.704 18.476 45.295 1.00 58.23 265 MET A N 1
ATOM 2101 C CA . MET A 1 268 ? 61.324 19.261 44.126 1.00 63.93 265 MET A CA 1
ATOM 2102 C C . MET A 1 268 ? 59.812 19.384 43.910 1.00 66.96 265 MET A C 1
ATOM 2103 O O . MET A 1 268 ? 59.362 19.771 42.833 1.00 66.84 265 MET A O 1
ATOM 2108 N N . GLU A 1 269 ? 59.031 19.062 44.938 1.00 70.93 266 GLU A N 1
ATOM 2109 C CA . GLU A 1 269 ? 57.576 19.149 44.850 1.00 74.69 266 GLU A CA 1
ATOM 2110 C C . GLU A 1 269 ? 57.161 20.610 44.724 1.00 76.71 266 GLU A C 1
ATOM 2111 O O . GLU A 1 269 ? 56.313 20.962 43.905 1.00 77.47 266 GLU A O 1
ATOM 2117 N N . GLU A 1 270 ? 57.773 21.455 45.546 1.00 78.62 267 GLU A N 1
ATOM 2118 C CA . GLU A 1 270 ? 57.480 22.879 45.549 1.00 80.72 267 GLU A CA 1
ATOM 2119 C C . GLU A 1 270 ? 58.173 23.603 44.401 1.00 81.37 267 GLU A C 1
ATOM 2120 O O . GLU A 1 270 ? 57.555 23.874 43.369 1.00 81.62 267 GLU A O 1
ATOM 2126 N N . LEU A 1 271 ? 59.453 23.912 44.580 1.00 81.86 268 LEU A N 1
ATOM 2127 C CA . LEU A 1 271 ? 60.217 24.607 43.552 1.00 82.99 268 LEU A CA 1
ATOM 2128 C C . LEU A 1 271 ? 60.087 23.907 42.203 1.00 83.53 268 LEU A C 1
ATOM 2129 O O . LEU A 1 271 ? 59.709 24.589 41.224 1.00 83.39 268 LEU A O 1
ATOM 2134 N N . SER B 1 10 ? 45.886 44.413 49.012 1.00 53.62 7 SER B N 1
ATOM 2135 C CA . SER B 1 10 ? 44.443 44.788 49.061 1.00 52.02 7 SER B CA 1
ATOM 2136 C C . SER B 1 10 ? 43.562 43.557 48.866 1.00 51.04 7 SER B C 1
ATOM 2137 O O . SER B 1 10 ? 43.614 42.908 47.821 1.00 51.29 7 SER B O 1
ATOM 2140 N N . PHE B 1 11 ? 42.752 43.242 49.873 1.00 49.12 8 PHE B N 1
ATOM 2141 C CA . PHE B 1 11 ? 41.862 42.088 49.809 1.00 47.60 8 PHE B CA 1
ATOM 2142 C C . PHE B 1 11 ? 40.444 42.448 50.236 1.00 47.58 8 PHE B C 1
ATOM 2143 O O . PHE B 1 11 ? 40.241 43.264 51.138 1.00 45.33 8 PHE B O 1
ATOM 2151 N N . SER B 1 12 ? 39.466 41.828 49.586 1.00 46.77 9 SER B N 1
ATOM 2152 C CA . SER B 1 12 ? 38.068 42.063 49.910 1.00 48.00 9 SER B CA 1
ATOM 2153 C C . SER B 1 12 ? 37.723 41.146 51.070 1.00 49.27 9 SER B C 1
ATOM 2154 O O . SER B 1 12 ? 38.509 40.267 51.425 1.00 48.57 9 SER B O 1
ATOM 2157 N N . GLU B 1 13 ? 36.548 41.339 51.656 1.00 50.02 10 GLU B N 1
ATOM 2158 C CA . GLU B 1 13 ? 36.138 40.499 52.768 1.00 53.02 10 GLU B CA 1
ATOM 2159 C C . GLU B 1 13 ? 36.094 39.046 52.287 1.00 53.51 10 GLU B C 1
ATOM 2160 O O . GLU B 1 13 ? 36.302 38.113 53.066 1.00 52.84 10 GLU B O 1
ATOM 2166 N N . VAL B 1 14 ? 35.839 38.867 50.994 1.00 53.19 11 VAL B N 1
ATOM 2167 C CA . VAL B 1 14 ? 35.776 37.537 50.395 1.00 53.20 11 VAL B CA 1
ATOM 2168 C C . VAL B 1 14 ? 37.171 36.957 50.155 1.00 52.55 11 VAL B C 1
ATOM 2169 O O . VAL B 1 14 ? 37.411 35.777 50.412 1.00 52.14 11 VAL B O 1
ATOM 2173 N N . GLN B 1 15 ? 38.087 37.785 49.660 1.00 51.72 12 GLN B N 1
ATOM 2174 C CA . GLN B 1 15 ? 39.451 37.338 49.399 1.00 51.45 12 GLN B CA 1
ATOM 2175 C C . GLN B 1 15 ? 40.144 36.963 50.705 1.00 49.98 12 GLN B C 1
ATOM 2176 O O . GLN B 1 15 ? 40.947 36.031 50.749 1.00 49.68 12 GLN B O 1
ATOM 2182 N N . ILE B 1 16 ? 39.833 37.703 51.765 1.00 48.11 13 ILE B N 1
ATOM 2183 C CA . ILE B 1 16 ? 40.412 37.447 53.075 1.00 46.08 13 ILE B CA 1
ATOM 2184 C C . ILE B 1 16 ? 39.895 36.118 53.614 1.00 47.22 13 ILE B C 1
ATOM 2185 O O . ILE B 1 16 ? 40.663 35.312 54.145 1.00 45.84 13 ILE B O 1
ATOM 2190 N N . ALA B 1 17 ? 38.592 35.893 53.471 1.00 47.22 14 ALA B N 1
ATOM 2191 C CA . ALA B 1 17 ? 37.974 34.657 53.935 1.00 47.79 14 ALA B CA 1
ATOM 2192 C C . ALA B 1 17 ? 38.585 33.478 53.190 1.00 48.16 14 ALA B C 1
ATOM 2193 O O . ALA B 1 17 ? 38.783 32.407 53.759 1.00 47.83 14 ALA B O 1
ATOM 2195 N N . ARG B 1 18 ? 38.881 33.687 51.912 1.00 48.55 15 ARG B N 1
ATOM 2196 C CA . ARG B 1 18 ? 39.481 32.650 51.086 1.00 50.04 15 ARG B CA 1
ATOM 2197 C C . ARG B 1 18 ? 40.875 32.335 51.613 1.00 49.38 15 ARG B C 1
ATOM 2198 O O . ARG B 1 18 ? 41.176 31.192 51.955 1.00 48.73 15 ARG B O 1
ATOM 2206 N N . ARG B 1 19 ? 41.720 33.363 51.665 1.00 48.43 16 ARG B N 1
ATOM 2207 C CA . ARG B 1 19 ? 43.090 33.233 52.150 1.00 47.12 16 ARG B CA 1
ATOM 2208 C C . ARG B 1 19 ? 43.134 32.416 53.433 1.00 46.39 16 ARG B C 1
ATOM 2209 O O . ARG B 1 19 ? 43.944 31.503 53.569 1.00 45.26 16 ARG B O 1
ATOM 2217 N N . ILE B 1 20 ? 42.256 32.749 54.371 1.00 46.88 17 ILE B N 1
ATOM 2218 C CA . ILE B 1 20 ? 42.193 32.034 55.638 1.00 48.19 17 ILE B CA 1
ATOM 2219 C C . ILE B 1 20 ? 41.894 30.554 55.398 1.00 50.31 17 ILE B C 1
ATOM 2220 O O . ILE B 1 20 ? 42.589 29.682 55.922 1.00 50.48 17 ILE B O 1
ATOM 2225 N N . LYS B 1 21 ? 40.865 30.272 54.602 1.00 51.46 18 LYS B N 1
ATOM 2226 C CA . LYS B 1 21 ? 40.503 28.892 54.298 1.00 53.40 18 LYS B CA 1
ATOM 2227 C C . LYS B 1 21 ? 41.685 28.156 53.678 1.00 53.79 18 LYS B C 1
ATOM 2228 O O . LYS B 1 21 ? 41.902 26.976 53.953 1.00 54.58 18 LYS B O 1
ATOM 2234 N N . GLU B 1 22 ? 42.448 28.855 52.842 1.00 53.69 19 GLU B N 1
ATOM 2235 C CA . GLU B 1 22 ? 43.617 28.264 52.197 1.00 54.22 19 GLU B CA 1
ATOM 2236 C C . GLU B 1 22 ? 44.692 27.940 53.229 1.00 52.86 19 GLU B C 1
ATOM 2237 O O . GLU B 1 22 ? 45.714 27.334 52.903 1.00 52.52 19 GLU B O 1
ATOM 2243 N N . GLY B 1 23 ? 44.457 28.363 54.468 1.00 51.34 20 GLY B N 1
ATOM 2244 C CA . GLY B 1 23 ? 45.395 28.101 55.545 1.00 49.22 20 GLY B CA 1
ATOM 2245 C C . GLY B 1 23 ? 46.607 29.012 55.604 1.00 47.92 20 GLY B C 1
ATOM 2246 O O . GLY B 1 23 ? 47.618 28.659 56.212 1.00 46.59 20 GLY B O 1
ATOM 2247 N N . ARG B 1 24 ? 46.520 30.183 54.982 1.00 45.25 21 ARG B N 1
ATOM 2248 C CA . ARG B 1 24 ? 47.643 31.114 54.993 1.00 43.79 21 ARG B CA 1
ATOM 2249 C C . ARG B 1 24 ? 47.888 31.606 56.419 1.00 41.69 21 ARG B C 1
ATOM 2250 O O . ARG B 1 24 ? 46.948 31.885 57.159 1.00 39.81 21 ARG B O 1
ATOM 2258 N N . GLY B 1 25 ? 49.157 31.699 56.800 1.00 40.06 22 GLY B N 1
ATOM 2259 C CA . GLY B 1 25 ? 49.494 32.152 58.137 1.00 39.95 22 GLY B CA 1
ATOM 2260 C C . GLY B 1 25 ? 49.608 31.018 59.139 1.00 39.81 22 GLY B C 1
ATOM 2261 O O . GLY B 1 25 ? 50.124 31.205 60.238 1.00 39.90 22 GLY B O 1
ATOM 2262 N N . GLN B 1 26 ? 49.128 29.838 58.761 1.00 39.81 23 GLN B N 1
ATOM 2263 C CA . GLN B 1 26 ? 49.178 28.679 59.643 1.00 40.75 23 GLN B CA 1
ATOM 2264 C C . GLN B 1 26 ? 50.262 27.690 59.234 1.00 38.41 23 GLN B C 1
ATOM 2265 O O . GLN B 1 26 ? 50.739 27.706 58.099 1.00 38.47 23 GLN B O 1
ATOM 2271 N N . GLY B 1 27 ? 50.649 26.833 60.173 1.00 37.14 24 GLY B N 1
ATOM 2272 C CA . GLY B 1 27 ? 51.665 25.841 59.886 1.00 34.90 24 GLY B CA 1
ATOM 2273 C C . GLY B 1 27 ? 53.044 26.246 60.360 1.00 34.14 24 GLY B C 1
ATOM 2274 O O . GLY B 1 27 ? 53.288 27.411 60.679 1.00 31.85 24 GLY B O 1
ATOM 2275 N N . HIS B 1 28 ? 53.947 25.269 60.398 1.00 33.51 25 HIS B N 1
ATOM 2276 C CA . HIS B 1 28 ? 55.323 25.478 60.829 1.00 33.38 25 HIS B CA 1
ATOM 2277 C C . HIS B 1 28 ? 56.265 24.819 59.836 1.00 32.88 25 HIS B C 1
ATOM 2278 O O . HIS B 1 28 ? 55.861 23.935 59.081 1.00 32.92 25 HIS B O 1
ATOM 2285 N N . GLY B 1 29 ? 57.522 25.249 59.838 1.00 33.84 26 GLY B N 1
ATOM 2286 C CA . GLY B 1 29 ? 58.498 24.667 58.933 1.00 33.90 26 GLY B CA 1
ATOM 2287 C C . GLY B 1 29 ? 58.064 24.650 57.481 1.00 34.88 26 GLY B C 1
ATOM 2288 O O . GLY B 1 29 ? 57.619 25.667 56.949 1.00 35.38 26 GLY B O 1
ATOM 2289 N N . LYS B 1 30 ? 58.183 23.492 56.839 1.00 33.85 27 LYS B N 1
ATOM 2290 C CA . LYS B 1 30 ? 57.813 23.347 55.434 1.00 35.22 27 LYS B CA 1
ATOM 2291 C C . LYS B 1 30 ? 56.315 23.517 55.185 1.00 34.87 27 LYS B C 1
ATOM 2292 O O . LYS B 1 30 ? 55.895 23.738 54.049 1.00 34.43 27 LYS B O 1
ATOM 2298 N N . ASP B 1 31 ? 55.514 23.415 56.242 1.00 34.44 28 ASP B N 1
ATOM 2299 C CA . ASP B 1 31 ? 54.065 23.530 56.110 1.00 35.14 28 ASP B CA 1
ATOM 2300 C C . ASP B 1 31 ? 53.502 24.945 56.229 1.00 34.02 28 ASP B C 1
ATOM 2301 O O . ASP B 1 31 ? 52.315 25.158 55.988 1.00 33.70 28 ASP B O 1
ATOM 2306 N N . TYR B 1 32 ? 54.341 25.904 56.606 1.00 32.19 29 TYR B N 1
ATOM 2307 C CA . TYR B 1 32 ? 53.887 27.286 56.737 1.00 29.79 29 TYR B CA 1
ATOM 2308 C C . TYR B 1 32 ? 53.586 27.899 55.375 1.00 29.63 29 TYR B C 1
ATOM 2309 O O . TYR B 1 32 ? 54.271 27.630 54.385 1.00 28.30 29 TYR B O 1
ATOM 2318 N N . ILE B 1 33 ? 52.547 28.724 55.335 1.00 31.12 30 ILE B N 1
ATOM 2319 C CA . ILE B 1 33 ? 52.149 29.414 54.116 1.00 31.99 30 ILE B CA 1
ATOM 2320 C C . ILE B 1 33 ? 52.030 30.880 54.518 1.00 29.73 30 ILE B C 1
ATOM 2321 O O . ILE B 1 33 ? 51.208 31.220 55.357 1.00 27.98 30 ILE B O 1
ATOM 2326 N N . PRO B 1 34 ? 52.855 31.760 53.933 1.00 29.70 31 PRO B N 1
ATOM 2327 C CA . PRO B 1 34 ? 52.792 33.183 54.282 1.00 29.48 31 PRO B CA 1
ATOM 2328 C C . PRO B 1 34 ? 51.467 33.848 53.895 1.00 30.93 31 PRO B C 1
ATOM 2329 O O . PRO B 1 34 ? 50.767 33.387 52.993 1.00 29.38 31 PRO B O 1
ATOM 2333 N N . TRP B 1 35 ? 51.125 34.929 54.589 1.00 30.20 32 TRP B N 1
ATOM 2334 C CA . TRP B 1 35 ? 49.888 35.648 54.299 1.00 30.83 32 TRP B CA 1
ATOM 2335 C C . TRP B 1 35 ? 50.010 36.401 52.973 1.00 31.02 32 TRP B C 1
ATOM 2336 O O . TRP B 1 35 ? 49.070 36.431 52.176 1.00 31.74 32 TRP B O 1
ATOM 2347 N N . LEU B 1 36 ? 51.174 37.004 52.745 1.00 30.82 33 LEU B N 1
ATOM 2348 C CA . LEU B 1 36 ? 51.442 37.744 51.518 1.00 32.63 33 LEU B CA 1
ATOM 2349 C C . LEU B 1 36 ? 52.487 36.989 50.708 1.00 34.04 33 LEU B C 1
ATOM 2350 O O . LEU B 1 36 ? 53.407 36.391 51.270 1.00 34.06 33 LEU B O 1
ATOM 2355 N N . THR B 1 37 ? 52.336 37.017 49.389 1.00 35.33 34 THR B N 1
ATOM 2356 C CA . THR B 1 37 ? 53.263 36.349 48.485 1.00 37.35 34 THR B CA 1
ATOM 2357 C C . THR B 1 37 ? 53.865 37.405 47.577 1.00 38.17 34 THR B C 1
ATOM 2358 O O . THR B 1 37 ? 53.431 38.558 47.590 1.00 39.02 34 THR B O 1
ATOM 2362 N N . VAL B 1 38 ? 54.854 37.017 46.782 1.00 38.48 35 VAL B N 1
ATOM 2363 C CA . VAL B 1 38 ? 55.498 37.959 45.878 1.00 40.88 35 VAL B CA 1
ATOM 2364 C C . VAL B 1 38 ? 54.496 38.646 44.942 1.00 43.12 35 VAL B C 1
ATOM 2365 O O . VAL B 1 38 ? 54.828 39.634 44.288 1.00 43.30 35 VAL B O 1
ATOM 2369 N N . GLN B 1 39 ? 53.274 38.123 44.885 1.00 46.62 36 GLN B N 1
ATOM 2370 C CA . GLN B 1 39 ? 52.224 38.707 44.050 1.00 50.49 36 GLN B CA 1
ATOM 2371 C C . GLN B 1 39 ? 51.789 40.044 44.635 1.00 51.89 36 GLN B C 1
ATOM 2372 O O . GLN B 1 39 ? 51.351 40.939 43.909 1.00 52.26 36 GLN B O 1
ATOM 2378 N N . GLU B 1 40 ? 51.908 40.166 45.954 1.00 52.42 37 GLU B N 1
ATOM 2379 C CA . GLU B 1 40 ? 51.516 41.381 46.657 1.00 53.21 37 GLU B CA 1
ATOM 2380 C C . GLU B 1 40 ? 52.673 42.353 46.859 1.00 53.49 37 GLU B C 1
ATOM 2381 O O . GLU B 1 40 ? 52.620 43.207 47.744 1.00 53.51 37 GLU B O 1
ATOM 2387 N N . VAL B 1 41 ? 53.717 42.229 46.047 1.00 54.25 38 VAL B N 1
ATOM 2388 C CA . VAL B 1 41 ? 54.864 43.122 46.168 1.00 56.11 38 VAL B CA 1
ATOM 2389 C C . VAL B 1 41 ? 54.468 44.544 45.769 1.00 58.59 38 VAL B C 1
ATOM 2390 O O . VAL B 1 41 ? 53.813 44.748 44.747 1.00 58.77 38 VAL B O 1
ATOM 2394 N N . PRO B 1 42 ? 54.847 45.544 46.585 1.00 60.08 39 PRO B N 1
ATOM 2395 C CA . PRO B 1 42 ? 54.523 46.946 46.296 1.00 61.65 39 PRO B CA 1
ATOM 2396 C C . PRO B 1 42 ? 55.368 47.515 45.154 1.00 62.39 39 PRO B C 1
ATOM 2397 O O . PRO B 1 42 ? 56.499 47.082 44.933 1.00 62.16 39 PRO B O 1
ATOM 2401 N N . SER B 1 43 ? 54.810 48.485 44.434 1.00 63.41 40 SER B N 1
ATOM 2402 C CA . SER B 1 43 ? 55.500 49.115 43.309 1.00 64.12 40 SER B CA 1
ATOM 2403 C C . SER B 1 43 ? 56.876 49.638 43.708 1.00 63.62 40 SER B C 1
ATOM 2404 O O . SER B 1 43 ? 57.805 49.662 42.899 1.00 63.73 40 SER B O 1
ATOM 2407 N N . SER B 1 44 ? 56.994 50.054 44.964 1.00 63.50 41 SER B N 1
ATOM 2408 C CA . SER B 1 44 ? 58.239 50.602 45.489 1.00 63.00 41 SER B CA 1
ATOM 2409 C C . SER B 1 44 ? 59.262 49.549 45.909 1.00 61.81 41 SER B C 1
ATOM 2410 O O . SER B 1 44 ? 60.126 49.828 46.744 1.00 62.22 41 SER B O 1
ATOM 2413 N N . GLY B 1 45 ? 59.182 48.351 45.337 1.00 59.37 42 GLY B N 1
ATOM 2414 C CA . GLY B 1 45 ? 60.135 47.323 45.718 1.00 56.16 42 GLY B CA 1
ATOM 2415 C C . GLY B 1 45 ? 60.302 46.147 44.775 1.00 52.83 42 GLY B C 1
ATOM 2416 O O . GLY B 1 45 ? 59.531 45.964 43.831 1.00 52.86 42 GLY B O 1
ATOM 2417 N N . ARG B 1 46 ? 61.333 45.350 45.038 1.00 48.64 43 ARG B N 1
ATOM 2418 C CA . ARG B 1 46 ? 61.620 44.168 44.242 1.00 44.08 43 ARG B CA 1
ATOM 2419 C C . ARG B 1 46 ? 61.350 42.954 45.120 1.00 41.47 43 ARG B C 1
ATOM 2420 O O . ARG B 1 46 ? 61.725 42.939 46.292 1.00 40.63 43 ARG B O 1
ATOM 2428 N N . SER B 1 47 ? 60.686 41.946 44.560 1.00 37.87 44 SER B N 1
ATOM 2429 C CA . SER B 1 47 ? 60.367 40.736 45.309 1.00 35.62 44 SER B CA 1
ATOM 2430 C C . SER B 1 47 ? 61.406 39.650 45.068 1.00 33.56 44 SER B C 1
ATOM 2431 O O . SER B 1 47 ? 62.158 39.700 44.094 1.00 32.83 44 SER B O 1
ATOM 2434 N N . HIS B 1 48 ? 61.430 38.661 45.957 1.00 31.27 45 HIS B N 1
ATOM 2435 C CA . HIS B 1 48 ? 62.384 37.562 45.862 1.00 29.24 45 HIS B CA 1
ATOM 2436 C C . HIS B 1 48 ? 61.790 36.257 46.366 1.00 28.89 45 HIS B C 1
ATOM 2437 O O . HIS B 1 48 ? 61.085 36.239 47.375 1.00 30.64 45 HIS B O 1
ATOM 2444 N N . ARG B 1 49 ? 62.070 35.171 45.652 1.00 28.46 46 ARG B N 1
ATOM 2445 C CA . ARG B 1 49 ? 61.633 33.842 46.064 1.00 28.34 46 ARG B CA 1
ATOM 2446 C C . ARG B 1 49 ? 62.966 33.167 46.351 1.00 27.85 46 ARG B C 1
ATOM 2447 O O . ARG B 1 49 ? 63.829 33.102 45.473 1.00 27.58 46 ARG B O 1
ATOM 2455 N N . ILE B 1 50 ? 63.150 32.689 47.576 1.00 27.16 47 ILE B N 1
ATOM 2456 C CA . ILE B 1 50 ? 64.414 32.059 47.933 1.00 25.59 47 ILE B CA 1
ATOM 2457 C C . ILE B 1 50 ? 64.206 30.801 48.777 1.00 24.25 47 ILE B C 1
ATOM 2458 O O . ILE B 1 50 ? 63.368 30.772 49.679 1.00 22.67 47 ILE B O 1
ATOM 2463 N N . TYR B 1 51 ? 64.959 29.756 48.453 1.00 23.24 48 TYR B N 1
ATOM 2464 C CA . TYR B 1 51 ? 64.870 28.489 49.170 1.00 23.17 48 TYR B CA 1
ATOM 2465 C C . TYR B 1 51 ? 65.646 28.606 50.471 1.00 22.93 48 TYR B C 1
ATOM 2466 O O . TYR B 1 51 ? 66.673 29.284 50.526 1.00 21.41 48 TYR B O 1
ATOM 2475 N N . SER B 1 52 ? 65.148 27.950 51.515 1.00 24.07 49 SER B N 1
ATOM 2476 C CA . SER B 1 52 ? 65.813 27.955 52.815 1.00 26.17 49 SER B CA 1
ATOM 2477 C C . SER B 1 52 ? 66.100 26.533 53.285 1.00 26.84 49 SER B C 1
ATOM 2478 O O . SER B 1 52 ? 65.203 25.691 53.317 1.00 24.69 49 SER B O 1
ATOM 2481 N N . HIS B 1 53 ? 67.352 26.275 53.651 1.00 27.40 50 HIS B N 1
ATOM 2482 C CA . HIS B 1 53 ? 67.738 24.957 54.143 1.00 30.03 50 HIS B CA 1
ATOM 2483 C C . HIS B 1 53 ? 67.061 24.706 55.488 1.00 29.77 50 HIS B C 1
ATOM 2484 O O . HIS B 1 53 ? 66.656 23.588 55.787 1.00 31.65 50 HIS B O 1
ATOM 2491 N N . LYS B 1 54 ? 66.938 25.754 56.296 1.00 29.90 51 LYS B N 1
ATOM 2492 C CA . LYS B 1 54 ? 66.317 25.638 57.617 1.00 31.01 51 LYS B CA 1
ATOM 2493 C C . LYS B 1 54 ? 64.849 25.216 57.615 1.00 31.95 51 LYS B C 1
ATOM 2494 O O . LYS B 1 54 ? 64.412 24.488 58.506 1.00 33.39 51 LYS B O 1
ATOM 2500 N N . THR B 1 55 ? 64.086 25.674 56.625 1.00 30.90 52 THR B N 1
ATOM 2501 C CA . THR B 1 55 ? 62.661 25.357 56.553 1.00 30.61 52 THR B CA 1
ATOM 2502 C C . THR B 1 55 ? 62.304 24.318 55.500 1.00 31.76 52 THR B C 1
ATOM 2503 O O . THR B 1 55 ? 61.315 23.603 55.640 1.00 33.82 52 THR B O 1
ATOM 2507 N N . GLY B 1 56 ? 63.094 24.251 54.437 1.00 31.48 53 GLY B N 1
ATOM 2508 C CA . GLY B 1 56 ? 62.812 23.296 53.387 1.00 32.81 53 GLY B CA 1
ATOM 2509 C C . GLY B 1 56 ? 61.841 23.813 52.340 1.00 33.45 53 GLY B C 1
ATOM 2510 O O . GLY B 1 56 ? 61.438 23.061 51.453 1.00 34.58 53 GLY B O 1
ATOM 2511 N N . ARG B 1 57 ? 61.457 25.085 52.433 1.00 30.93 54 ARG B N 1
ATOM 2512 C CA . ARG B 1 57 ? 60.533 25.656 51.451 1.00 30.97 54 ARG B CA 1
ATOM 2513 C C . ARG B 1 57 ? 61.065 26.947 50.837 1.00 29.77 54 ARG B C 1
ATOM 2514 O O . ARG B 1 57 ? 62.116 27.460 51.238 1.00 27.09 54 ARG B O 1
ATOM 2522 N N . VAL B 1 58 ? 60.344 27.452 49.842 1.00 30.05 55 VAL B N 1
ATOM 2523 C CA . VAL B 1 58 ? 60.722 28.687 49.168 1.00 31.87 55 VAL B CA 1
ATOM 2524 C C . VAL B 1 58 ? 60.010 29.837 49.867 1.00 30.69 55 VAL B C 1
ATOM 2525 O O . VAL B 1 58 ? 58.785 29.841 49.995 1.00 33.26 55 VAL B O 1
ATOM 2529 N N . HIS B 1 59 ? 60.786 30.811 50.320 1.00 27.43 56 HIS B N 1
ATOM 2530 C CA . HIS B 1 59 ? 60.235 31.950 51.029 1.00 26.03 56 HIS B CA 1
ATOM 2531 C C . HIS B 1 59 ? 59.859 33.102 50.098 1.00 26.19 56 HIS B C 1
ATOM 2532 O O . HIS B 1 59 ? 60.410 33.236 49.004 1.00 26.20 56 HIS B O 1
ATOM 2539 N N . HIS B 1 60 ? 58.909 33.918 50.547 1.00 24.27 57 HIS B N 1
ATOM 2540 C CA . HIS B 1 60 ? 58.439 35.070 49.784 1.00 26.45 57 HIS B CA 1
ATOM 2541 C C . HIS B 1 60 ? 58.852 36.363 50.478 1.00 24.74 57 HIS B C 1
ATOM 2542 O O . HIS B 1 60 ? 58.297 36.714 51.514 1.00 24.54 57 HIS B O 1
ATOM 2549 N N . LEU B 1 61 ? 59.820 37.069 49.905 1.00 24.88 58 LEU B N 1
ATOM 2550 C CA . LEU B 1 61 ? 60.287 38.328 50.469 1.00 24.93 58 LEU B CA 1
ATOM 2551 C C . LEU B 1 61 ? 59.858 39.436 49.511 1.00 27.06 58 LEU B C 1
ATOM 2552 O O . LEU B 1 61 ? 60.059 39.322 48.300 1.00 26.78 58 LEU B O 1
ATOM 2557 N N . LEU B 1 62 ? 59.284 40.505 50.052 1.00 27.21 59 LEU B N 1
ATOM 2558 C CA . LEU B 1 62 ? 58.777 41.587 49.208 1.00 29.37 59 LEU B CA 1
ATOM 2559 C C . LEU B 1 62 ? 59.620 42.841 49.048 1.00 28.99 59 LEU B C 1
ATOM 2560 O O . LEU B 1 62 ? 59.106 43.878 48.621 1.00 31.51 59 LEU B O 1
ATOM 2565 N N . SER B 1 63 ? 60.903 42.760 49.378 1.00 26.07 60 SER B N 1
ATOM 2566 C CA . SER B 1 63 ? 61.800 43.899 49.231 1.00 26.17 60 SER B CA 1
ATOM 2567 C C . SER B 1 63 ? 63.233 43.437 49.422 1.00 25.30 60 SER B C 1
ATOM 2568 O O . SER B 1 63 ? 63.470 42.357 49.966 1.00 24.87 60 SER B O 1
ATOM 2571 N N . ASP B 1 64 ? 64.183 44.248 48.970 1.00 22.48 61 ASP B N 1
ATOM 2572 C CA . ASP B 1 64 ? 65.596 43.924 49.121 1.00 24.90 61 ASP B CA 1
ATOM 2573 C C . ASP B 1 64 ? 65.978 43.920 50.607 1.00 24.96 61 ASP B C 1
ATOM 2574 O O . ASP B 1 64 ? 66.858 43.166 51.024 1.00 24.38 61 ASP B O 1
ATOM 2579 N N . LEU B 1 65 ? 65.316 44.768 51.393 1.00 25.08 62 LEU B N 1
ATOM 2580 C CA . LEU B 1 65 ? 65.590 44.849 52.828 1.00 25.69 62 LEU B CA 1
ATOM 2581 C C . LEU B 1 65 ? 65.102 43.575 53.513 1.00 23.42 62 LEU B C 1
ATOM 2582 O O . LEU B 1 65 ? 65.775 43.039 54.390 1.00 22.32 62 LEU B O 1
ATOM 2587 N N . GLU B 1 66 ? 63.930 43.088 53.116 1.00 22.96 63 GLU B N 1
ATOM 2588 C CA . GLU B 1 66 ? 63.416 41.845 53.684 1.00 22.60 63 GLU B CA 1
ATOM 2589 C C . GLU B 1 66 ? 64.367 40.706 53.318 1.00 22.79 63 GLU B C 1
ATOM 2590 O O . GLU B 1 66 ? 64.580 39.779 54.104 1.00 18.62 63 GLU B O 1
ATOM 2596 N N . LEU B 1 67 ? 64.934 40.771 52.116 1.00 21.17 64 LEU B N 1
ATOM 2597 C CA . LEU B 1 67 ? 65.871 39.746 51.669 1.00 21.00 64 LEU B CA 1
ATOM 2598 C C . LEU B 1 67 ? 67.106 39.767 52.563 1.00 22.81 64 LEU B C 1
ATOM 2599 O O . LEU B 1 67 ? 67.616 38.717 52.963 1.00 21.10 64 LEU B O 1
ATOM 2604 N N . ALA B 1 68 ? 67.587 40.970 52.865 1.00 22.28 65 ALA B N 1
ATOM 2605 C CA . ALA B 1 68 ? 68.767 41.129 53.710 1.00 23.70 65 ALA B CA 1
ATOM 2606 C C . ALA B 1 68 ? 68.527 40.537 55.100 1.00 23.82 65 ALA B C 1
ATOM 2607 O O . ALA B 1 68 ? 69.395 39.847 55.651 1.00 23.02 65 ALA B O 1
ATOM 2609 N N . VAL B 1 69 ? 67.354 40.797 55.667 1.00 22.48 66 VAL B N 1
ATOM 2610 C CA . VAL B 1 69 ? 67.033 40.258 56.988 1.00 23.68 66 VAL B CA 1
ATOM 2611 C C . VAL B 1 69 ? 66.899 38.742 56.925 1.00 24.42 66 VAL B C 1
ATOM 2612 O O . VAL B 1 69 ? 67.423 38.031 57.787 1.00 23.35 66 VAL B O 1
ATOM 2616 N N . PHE B 1 70 ? 66.209 38.240 55.902 1.00 23.76 67 PHE B N 1
ATOM 2617 C CA . PHE B 1 70 ? 66.035 36.798 55.748 1.00 25.28 67 PHE B CA 1
ATOM 2618 C C . PHE B 1 70 ? 67.381 36.074 55.692 1.00 25.53 67 PHE B C 1
ATOM 2619 O O . PHE B 1 70 ? 67.610 35.102 56.421 1.00 26.79 67 PHE B O 1
ATOM 2627 N N . LEU B 1 71 ? 68.262 36.545 54.815 1.00 24.13 68 LEU B N 1
ATOM 2628 C CA . LEU B 1 71 ? 69.579 35.944 54.649 1.00 24.64 68 LEU B CA 1
ATOM 2629 C C . LEU B 1 71 ? 70.391 35.988 55.938 1.00 24.59 68 LEU B C 1
ATOM 2630 O O . LEU B 1 71 ? 71.151 35.061 56.233 1.00 24.38 68 LEU B O 1
ATOM 2635 N N . SER B 1 72 ? 70.238 37.072 56.696 1.00 24.05 69 SER B N 1
ATOM 2636 C CA . SER B 1 72 ? 70.953 37.221 57.963 1.00 24.10 69 SER B CA 1
ATOM 2637 C C . SER B 1 72 ? 70.406 36.215 58.979 1.00 25.35 69 SER B C 1
ATOM 2638 O O . SER B 1 72 ? 71.169 35.597 59.714 1.00 25.34 69 SER B O 1
ATOM 2641 N N . LEU B 1 73 ? 69.083 36.058 59.018 1.00 25.77 70 LEU B N 1
ATOM 2642 C CA . LEU B 1 73 ? 68.445 35.110 59.931 1.00 27.95 70 LEU B CA 1
ATOM 2643 C C . LEU B 1 73 ? 68.816 33.675 59.559 1.00 29.78 70 LEU B C 1
ATOM 2644 O O . LEU B 1 73 ? 69.123 32.853 60.430 1.00 29.87 70 LEU B O 1
ATOM 2649 N N . GLU B 1 74 ? 68.777 33.379 58.263 1.00 28.24 71 GLU B N 1
ATOM 2650 C CA . GLU B 1 74 ? 69.101 32.052 57.741 1.00 30.75 71 GLU B CA 1
ATOM 2651 C C . GLU B 1 74 ? 70.534 31.627 58.091 1.00 29.60 71 GLU B C 1
ATOM 2652 O O . GLU B 1 74 ? 70.837 30.437 58.175 1.00 31.42 71 GLU B O 1
ATOM 2658 N N . TRP B 1 75 ? 71.409 32.604 58.301 1.00 27.86 72 TRP B N 1
ATOM 2659 C CA . TRP B 1 75 ? 72.808 32.335 58.625 1.00 27.84 72 TRP B CA 1
ATOM 2660 C C . TRP B 1 75 ? 73.020 31.933 60.089 1.00 28.16 72 TRP B C 1
ATOM 2661 O O . TRP B 1 75 ? 73.955 31.195 60.399 1.00 27.83 72 TRP B O 1
ATOM 2672 N N . GLU B 1 76 ? 72.160 32.431 60.975 1.00 26.61 73 GLU B N 1
ATOM 2673 C CA . GLU B 1 76 ? 72.256 32.151 62.410 1.00 27.79 73 GLU B CA 1
ATOM 2674 C C . GLU B 1 76 ? 71.986 30.690 62.767 1.00 28.27 73 GLU B C 1
ATOM 2675 O O . GLU B 1 76 ? 70.937 30.143 62.432 1.00 26.91 73 GLU B O 1
ATOM 2681 N N . SER B 1 77 ? 72.926 30.066 63.471 1.00 28.38 74 SER B N 1
ATOM 2682 C CA . SER B 1 77 ? 72.768 28.667 63.859 1.00 30.39 74 SER B CA 1
ATOM 2683 C C . SER B 1 77 ? 71.582 28.430 64.791 1.00 30.58 74 SER B C 1
ATOM 2684 O O . SER B 1 77 ? 70.938 27.386 64.717 1.00 32.20 74 SER B O 1
ATOM 2687 N N . SER B 1 78 ? 71.279 29.397 65.655 1.00 32.00 75 SER B N 1
ATOM 2688 C CA . SER B 1 78 ? 70.174 29.234 66.601 1.00 33.40 75 SER B CA 1
ATOM 2689 C C . SER B 1 78 ? 68.769 29.349 66.008 1.00 32.29 75 SER B C 1
ATOM 2690 O O . SER B 1 78 ? 67.795 28.935 66.636 1.00 31.11 75 SER B O 1
ATOM 2693 N N . VAL B 1 79 ? 68.649 29.900 64.805 1.00 30.69 76 VAL B N 1
ATOM 2694 C CA . VAL B 1 79 ? 67.325 30.029 64.205 1.00 29.87 76 VAL B CA 1
ATOM 2695 C C . VAL B 1 79 ? 66.791 28.677 63.751 1.00 29.61 76 VAL B C 1
ATOM 2696 O O . VAL B 1 79 ? 67.451 27.952 63.003 1.00 31.03 76 VAL B O 1
ATOM 2700 N N . LEU B 1 80 ? 65.590 28.342 64.214 1.00 29.32 77 LEU B N 1
ATOM 2701 C CA . LEU B 1 80 ? 64.953 27.072 63.874 1.00 29.73 77 LEU B CA 1
ATOM 2702 C C . LEU B 1 80 ? 63.893 27.213 62.794 1.00 29.80 77 LEU B C 1
ATOM 2703 O O . LEU B 1 80 ? 63.722 26.324 61.959 1.00 29.65 77 LEU B O 1
ATOM 2708 N N . ASP B 1 81 ? 63.153 28.315 62.830 1.00 28.25 78 ASP B N 1
ATOM 2709 C CA . ASP B 1 81 ? 62.110 28.536 61.838 1.00 28.07 78 ASP B CA 1
ATOM 2710 C C . ASP B 1 81 ? 61.981 30.020 61.540 1.00 26.44 78 ASP B C 1
ATOM 2711 O O . ASP B 1 81 ? 62.283 30.871 62.380 1.00 24.52 78 ASP B O 1
ATOM 2716 N N . ILE B 1 82 ? 61.546 30.313 60.322 1.00 25.79 79 ILE B N 1
ATOM 2717 C CA . ILE B 1 82 ? 61.356 31.684 59.863 1.00 24.71 79 ILE B CA 1
ATOM 2718 C C . ILE B 1 82 ? 60.005 31.698 59.154 1.00 24.82 79 ILE B C 1
ATOM 2719 O O . ILE B 1 82 ? 59.814 31.007 58.155 1.00 26.51 79 ILE B O 1
ATOM 2724 N N . ARG B 1 83 ? 59.062 32.457 59.694 1.00 23.97 80 ARG B N 1
ATOM 2725 C CA . ARG B 1 83 ? 57.732 32.548 59.106 1.00 23.34 80 ARG B CA 1
ATOM 2726 C C . ARG B 1 83 ? 57.499 33.992 58.666 1.00 22.73 80 ARG B C 1
ATOM 2727 O O . ARG B 1 83 ? 57.123 34.839 59.472 1.00 23.05 80 ARG B O 1
ATOM 2735 N N . GLU B 1 84 ? 57.753 34.254 57.386 1.00 23.16 81 GLU B N 1
ATOM 2736 C CA . GLU B 1 84 ? 57.605 35.582 56.797 1.00 23.60 81 GLU B CA 1
ATOM 2737 C C . GLU B 1 84 ? 56.146 35.969 56.541 1.00 25.17 81 GLU B C 1
ATOM 2738 O O . GLU 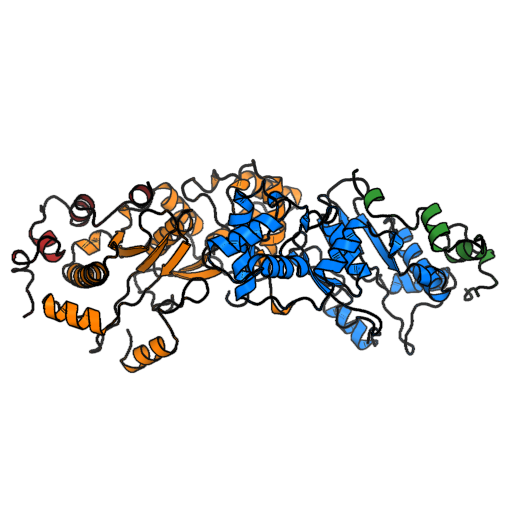B 1 84 ? 55.290 35.107 56.339 1.00 25.40 81 GLU B O 1
ATOM 2744 N N . GLN B 1 85 ? 55.881 37.274 56.526 1.00 24.06 82 GLN B N 1
ATOM 2745 C CA . GLN B 1 85 ? 54.535 37.794 56.295 1.00 24.69 82 GLN B CA 1
ATOM 2746 C C . GLN B 1 85 ? 53.539 37.065 57.194 1.00 23.64 82 GLN B C 1
ATOM 2747 O O . GLN B 1 85 ? 52.581 36.448 56.721 1.00 25.19 82 GLN B O 1
ATOM 2753 N N . PHE B 1 86 ? 53.772 37.140 58.499 1.00 23.30 83 PHE B N 1
ATOM 2754 C CA . PHE B 1 86 ? 52.916 36.479 59.469 1.00 22.47 83 PHE B CA 1
ATOM 2755 C C . PHE B 1 86 ? 51.700 37.343 59.796 1.00 23.83 83 PHE B C 1
ATOM 2756 O O . PHE B 1 86 ? 51.835 38.457 60.303 1.00 23.98 83 PHE B O 1
ATOM 2764 N N . PRO B 1 87 ? 50.490 36.825 59.537 1.00 25.81 84 PRO B N 1
ATOM 2765 C CA . PRO B 1 87 ? 49.255 37.571 59.802 1.00 26.63 84 PRO B CA 1
ATOM 2766 C C . PRO B 1 87 ? 48.904 37.760 61.273 1.00 28.03 84 PRO B C 1
ATOM 2767 O O . PRO B 1 87 ? 49.102 36.865 62.100 1.00 26.72 84 PRO B O 1
ATOM 2771 N N . LEU B 1 88 ? 48.377 38.938 61.590 1.00 27.58 85 LEU B N 1
ATOM 2772 C CA . LEU B 1 88 ? 47.966 39.251 62.952 1.00 28.38 85 LEU B CA 1
ATOM 2773 C C . LEU B 1 88 ? 46.447 39.096 62.991 1.00 30.41 85 LEU B C 1
ATOM 2774 O O . LEU B 1 88 ? 45.746 39.628 62.131 1.00 30.87 85 LEU B O 1
ATOM 2779 N N . LEU B 1 89 ? 45.941 38.353 63.972 1.00 31.51 86 LEU B N 1
ATOM 2780 C CA . LEU B 1 89 ? 44.501 38.120 64.084 1.00 33.10 86 LEU B CA 1
ATOM 2781 C C . LEU B 1 89 ? 43.732 39.443 64.019 1.00 32.82 86 LEU B C 1
ATOM 2782 O O . LEU B 1 89 ? 43.909 40.316 64.867 1.00 30.60 86 LEU B O 1
ATOM 2787 N N . PRO B 1 90 ? 42.862 39.603 63.006 1.00 33.27 87 PRO B N 1
ATOM 2788 C CA . PRO B 1 90 ? 42.082 40.837 62.850 1.00 33.66 87 PRO B CA 1
ATOM 2789 C C . PRO B 1 90 ? 41.180 41.241 64.014 1.00 33.76 87 PRO B C 1
ATOM 2790 O O . PRO B 1 90 ? 40.989 42.434 64.258 1.00 34.00 87 PRO B O 1
ATOM 2794 N N . SER B 1 91 ? 40.623 40.273 64.734 1.00 34.26 88 SER B N 1
ATOM 2795 C CA . SER B 1 91 ? 39.766 40.613 65.866 1.00 36.46 88 SER B CA 1
ATOM 2796 C C . SER B 1 91 ? 40.612 41.280 66.947 1.00 35.74 88 SER B C 1
ATOM 2797 O O . SER B 1 91 ? 40.124 42.118 67.704 1.00 35.82 88 SER B O 1
ATOM 2800 N N . ASP B 1 92 ? 41.889 40.911 67.012 1.00 35.79 89 ASP B N 1
ATOM 2801 C CA . ASP B 1 92 ? 42.795 41.498 67.996 1.00 33.70 89 ASP B CA 1
ATOM 2802 C C . ASP B 1 92 ? 43.267 42.890 67.576 1.00 31.04 89 ASP B C 1
ATOM 2803 O O . ASP B 1 92 ? 43.239 43.825 68.377 1.00 29.57 89 ASP B O 1
ATOM 2808 N N . THR B 1 93 ? 43.712 43.034 66.330 1.00 30.06 90 THR B N 1
ATOM 2809 C CA . THR B 1 93 ? 44.174 44.342 65.872 1.00 30.26 90 THR B CA 1
ATOM 2810 C C . THR B 1 93 ? 43.001 45.320 65.864 1.00 30.60 90 THR B C 1
ATOM 2811 O O . THR B 1 93 ? 43.175 46.522 66.065 1.00 30.81 90 THR B O 1
ATOM 2815 N N . ARG B 1 94 ? 41.803 44.793 65.649 1.00 32.70 91 ARG B N 1
ATOM 2816 C CA . ARG B 1 94 ? 40.603 45.622 65.648 1.00 35.65 91 ARG B CA 1
ATOM 2817 C C . ARG B 1 94 ? 40.423 46.230 67.036 1.00 35.29 91 ARG B C 1
ATOM 2818 O O . ARG B 1 94 ? 40.236 47.439 67.173 1.00 34.49 91 ARG B O 1
ATOM 2826 N N . GLN B 1 95 ? 40.501 45.390 68.064 1.00 34.21 92 GLN B N 1
ATOM 2827 C CA . GLN B 1 95 ? 40.341 45.852 69.437 1.00 33.24 92 GLN B CA 1
ATOM 2828 C C . GLN B 1 95 ? 41.495 46.758 69.865 1.00 32.97 92 GLN B C 1
ATOM 2829 O O . GLN B 1 95 ? 41.290 47.746 70.573 1.00 31.93 92 GLN B O 1
ATOM 2835 N N . ILE B 1 96 ? 42.708 46.419 69.436 1.00 31.80 93 ILE B N 1
ATOM 2836 C CA . ILE B 1 96 ? 43.885 47.213 69.766 1.00 30.52 93 ILE B CA 1
ATOM 2837 C C . ILE B 1 96 ? 43.772 48.620 69.167 1.00 30.37 93 ILE B C 1
ATOM 2838 O O . ILE B 1 96 ? 44.131 49.610 69.802 1.00 30.41 93 ILE B O 1
ATOM 2843 N N . ALA B 1 97 ? 43.275 48.701 67.937 1.00 30.46 94 ALA B N 1
ATOM 2844 C CA . ALA B 1 97 ? 43.109 49.989 67.271 1.00 30.79 94 ALA B CA 1
ATOM 2845 C C . ALA B 1 97 ? 42.105 50.812 68.073 1.00 31.01 94 ALA B C 1
ATOM 2846 O O . ALA B 1 97 ? 42.309 51.996 68.320 1.00 30.88 94 ALA B O 1
ATOM 2848 N N . ILE B 1 98 ? 41.021 50.164 68.481 1.00 33.15 95 ILE B N 1
ATOM 2849 C CA . ILE B 1 98 ? 39.985 50.823 69.268 1.00 36.34 95 ILE B CA 1
ATOM 2850 C C . ILE B 1 98 ? 40.544 51.367 70.583 1.00 38.07 95 ILE B C 1
ATOM 2851 O O . ILE B 1 98 ? 40.376 52.543 70.898 1.00 38.15 95 ILE B O 1
ATOM 2856 N N . ASP B 1 99 ? 41.226 50.516 71.342 1.00 39.46 96 ASP B N 1
ATOM 2857 C CA . ASP B 1 99 ? 41.785 50.940 72.621 1.00 40.22 96 ASP B CA 1
ATOM 2858 C C . ASP B 1 99 ? 42.924 51.945 72.486 1.00 39.86 96 ASP B C 1
ATOM 2859 O O . ASP B 1 99 ? 43.104 52.803 73.351 1.00 39.51 96 ASP B O 1
ATOM 2864 N N . SER B 1 100 ? 43.692 51.847 71.403 1.00 38.28 97 SER B N 1
ATOM 2865 C CA . SER B 1 100 ? 44.816 52.754 71.196 1.00 36.83 97 SER B CA 1
ATOM 2866 C C . SER B 1 100 ? 44.403 54.083 70.570 1.00 35.47 97 SER B C 1
ATOM 2867 O O . SER B 1 100 ? 45.155 55.054 70.612 1.00 33.60 97 SER B O 1
ATOM 2870 N N . GLY B 1 101 ? 43.205 54.128 69.995 1.00 35.11 98 GLY B N 1
ATOM 2871 C CA . GLY B 1 101 ? 42.753 55.359 69.372 1.00 34.30 98 GLY B CA 1
ATOM 2872 C C . GLY B 1 101 ? 43.474 55.571 68.057 1.00 34.33 98 GLY B C 1
ATOM 2873 O O . GLY B 1 101 ? 43.995 56.652 67.778 1.00 34.89 98 GLY B O 1
ATOM 2874 N N . ILE B 1 102 ? 43.507 54.515 67.252 1.00 33.68 99 ILE B N 1
ATOM 2875 C CA . ILE B 1 102 ? 44.158 54.541 65.949 1.00 30.90 99 ILE B CA 1
ATOM 2876 C C . ILE B 1 102 ? 43.183 53.988 64.918 1.00 31.69 99 ILE B C 1
ATOM 2877 O O . ILE B 1 102 ? 42.482 53.011 65.187 1.00 30.41 99 ILE B O 1
ATOM 2882 N N . LYS B 1 103 ? 43.128 54.615 63.747 1.00 31.23 100 LYS B N 1
ATOM 2883 C CA . LYS B 1 103 ? 42.249 54.131 62.691 1.00 33.08 100 LYS B CA 1
ATOM 2884 C C . LYS B 1 103 ? 42.880 52.864 62.132 1.00 30.91 100 LYS B C 1
ATOM 2885 O O . LYS B 1 103 ? 44.011 52.891 61.661 1.00 31.23 100 LYS B O 1
ATOM 2891 N N . HIS B 1 104 ? 42.151 51.756 62.185 1.00 30.43 101 HIS B N 1
ATOM 2892 C CA . HIS B 1 104 ? 42.677 50.490 61.684 1.00 30.00 101 HIS B CA 1
ATOM 2893 C C . HIS B 1 104 ? 43.011 50.577 60.195 1.00 29.67 101 HIS B C 1
ATOM 2894 O O . HIS B 1 104 ? 42.359 51.310 59.444 1.00 30.28 101 HIS B O 1
ATOM 2901 N N . PRO B 1 105 ? 44.057 49.858 59.755 1.00 27.66 102 PRO B N 1
ATOM 2902 C CA . PRO B 1 105 ? 44.438 49.879 58.342 1.00 26.89 102 PRO B CA 1
ATOM 2903 C C . PRO B 1 105 ? 43.234 49.474 57.495 1.00 27.89 102 PRO B C 1
ATOM 2904 O O . PRO B 1 105 ? 42.588 48.456 57.755 1.00 25.06 102 PRO B O 1
ATOM 2908 N N . VAL B 1 106 ? 42.928 50.291 56.497 1.00 27.92 103 VAL B N 1
ATOM 2909 C CA . VAL B 1 106 ? 41.788 50.035 55.628 1.00 29.01 103 VAL B CA 1
ATOM 2910 C C . VAL B 1 106 ? 42.163 50.364 54.196 1.00 28.39 103 VAL B C 1
ATOM 2911 O O . VAL B 1 106 ? 42.911 51.303 53.949 1.00 29.41 103 VAL B O 1
ATOM 2915 N N . ILE B 1 107 ? 41.646 49.584 53.256 1.00 28.45 104 ILE B N 1
ATOM 2916 C CA . ILE B 1 107 ? 41.904 49.808 51.840 1.00 28.04 104 ILE B CA 1
ATOM 2917 C C . ILE B 1 107 ? 40.590 49.542 51.120 1.00 28.88 104 ILE B C 1
ATOM 2918 O O . ILE B 1 107 ? 39.966 48.506 51.328 1.00 25.91 104 ILE B O 1
ATOM 2923 N N . ARG B 1 108 ? 40.167 50.487 50.283 1.00 29.68 105 ARG B N 1
ATOM 2924 C CA . ARG B 1 108 ? 38.913 50.360 49.546 1.00 29.55 105 ARG B CA 1
ATOM 2925 C C . ARG B 1 108 ? 37.764 49.975 50.465 1.00 27.66 105 ARG B C 1
ATOM 2926 O O . ARG B 1 108 ? 36.948 49.108 50.139 1.00 28.15 105 ARG B O 1
ATOM 2934 N N . GLY B 1 109 ? 37.718 50.616 51.628 1.00 26.95 106 GLY B N 1
ATOM 2935 C CA . GLY B 1 109 ? 36.652 50.368 52.580 1.00 27.33 106 GLY B CA 1
ATOM 2936 C C . GLY B 1 109 ? 36.695 49.076 53.369 1.00 29.95 106 GLY B C 1
ATOM 2937 O O . GLY B 1 109 ? 35.795 48.813 54.167 1.00 29.94 106 GLY B O 1
ATOM 2938 N N . VAL B 1 110 ? 37.737 48.276 53.173 1.00 29.71 107 VAL B N 1
ATOM 2939 C CA . VAL B 1 110 ? 37.849 47.003 53.876 1.00 29.69 107 VAL B CA 1
ATOM 2940 C C . VAL B 1 110 ? 39.037 46.975 54.840 1.00 29.96 107 VAL B C 1
ATOM 2941 O O . VAL B 1 110 ? 40.174 47.221 54.431 1.00 27.77 107 VAL B O 1
ATOM 2945 N N . ASP B 1 111 ? 38.774 46.683 56.115 1.00 31.22 108 ASP B N 1
ATOM 2946 C CA . ASP B 1 111 ? 39.854 46.601 57.095 1.00 31.81 108 ASP B CA 1
ATOM 2947 C C . ASP B 1 111 ? 40.789 45.508 56.592 1.00 31.77 108 ASP B C 1
ATOM 2948 O O . ASP B 1 111 ? 40.346 44.410 56.261 1.00 32.78 108 ASP B O 1
ATOM 2953 N N . GLN B 1 112 ? 42.078 45.812 56.524 1.00 29.45 109 GLN B N 1
ATOM 2954 C CA . GLN B 1 112 ? 43.044 44.849 56.024 1.00 29.79 109 GLN B CA 1
ATOM 2955 C C . GLN B 1 112 ? 43.714 44.034 57.117 1.00 29.86 109 GLN B C 1
ATOM 2956 O O . GLN B 1 112 ? 43.895 44.502 58.242 1.00 28.93 109 GLN B O 1
ATOM 2962 N N . VAL B 1 113 ? 44.076 42.801 56.778 1.00 29.28 110 VAL B N 1
ATOM 2963 C CA . VAL B 1 113 ? 44.751 41.933 57.733 1.00 27.77 110 VAL B CA 1
ATOM 2964 C C . VAL B 1 113 ? 46.191 42.413 57.849 1.00 26.04 110 VAL B C 1
ATOM 2965 O O . VAL B 1 113 ? 46.915 42.463 56.862 1.00 24.82 110 VAL B O 1
ATOM 2969 N N . MET B 1 114 ? 46.598 42.780 59.057 1.00 25.77 111 MET B N 1
ATOM 2970 C CA . MET B 1 114 ? 47.956 43.252 59.273 1.00 25.63 111 MET B CA 1
ATOM 2971 C C . MET B 1 114 ? 48.913 42.068 59.315 1.00 25.22 111 MET B C 1
ATOM 2972 O O . MET B 1 114 ? 48.504 40.939 59.583 1.00 24.77 111 MET B O 1
ATOM 2977 N N . SER B 1 115 ? 50.185 42.322 59.040 1.00 24.78 112 SER B N 1
ATOM 2978 C CA . SER B 1 115 ? 51.160 41.242 59.063 1.00 24.32 112 SER B CA 1
ATOM 2979 C C . SER B 1 115 ? 52.524 41.738 59.496 1.00 23.95 112 SER B C 1
ATOM 2980 O O . SER B 1 115 ? 52.879 42.895 59.273 1.00 24.18 112 SER B O 1
ATOM 2983 N N . THR B 1 116 ? 53.271 40.849 60.147 1.00 24.21 113 THR B N 1
ATOM 2984 C CA . THR B 1 116 ? 54.616 41.142 60.618 1.00 22.27 113 THR B CA 1
ATOM 2985 C C . THR B 1 116 ? 55.554 40.446 59.645 1.00 21.44 113 THR B C 1
ATOM 2986 O O . THR B 1 116 ? 55.336 39.289 59.284 1.00 23.66 113 THR B O 1
ATOM 2990 N N . ASP B 1 117 ? 56.592 41.151 59.209 1.00 20.75 114 ASP B N 1
ATOM 2991 C CA . ASP B 1 117 ? 57.502 40.602 58.219 1.00 21.35 114 ASP B CA 1
ATOM 2992 C C . ASP B 1 117 ? 58.130 39.268 58.569 1.00 21.81 114 ASP B C 1
ATOM 2993 O O . ASP B 1 117 ? 58.228 38.394 57.713 1.00 21.62 114 ASP B O 1
ATOM 2998 N N . PHE B 1 118 ? 58.542 39.098 59.821 1.00 21.40 115 PHE B N 1
ATOM 2999 C CA . PHE B 1 118 ? 59.153 37.839 60.233 1.00 21.56 115 PHE B CA 1
ATOM 3000 C C . PHE B 1 118 ? 58.817 37.448 61.658 1.00 21.06 115 PHE B C 1
ATOM 3001 O O . PHE B 1 118 ? 58.911 38.267 62.565 1.00 21.79 115 PHE B O 1
ATOM 3009 N N . LEU B 1 119 ? 58.418 36.194 61.834 1.00 21.34 116 LEU B N 1
ATOM 3010 C CA . LEU B 1 119 ? 58.168 35.628 63.159 1.00 23.96 116 LEU B CA 1
ATOM 3011 C C . LEU B 1 119 ? 59.262 34.563 63.189 1.00 23.20 116 LEU B C 1
ATOM 3012 O O . LEU B 1 119 ? 59.260 33.643 62.368 1.00 24.20 116 LEU B O 1
ATOM 3017 N N . VAL B 1 120 ? 60.195 34.707 64.126 1.00 24.31 117 VAL B N 1
ATOM 3018 C CA . VAL B 1 120 ? 61.350 33.822 64.233 1.00 23.71 117 VAL B CA 1
ATOM 3019 C C . VAL B 1 120 ? 61.332 32.939 65.481 1.00 25.02 117 VAL B C 1
ATOM 3020 O O . VAL B 1 120 ? 61.033 33.415 66.573 1.00 24.51 117 VAL B O 1
ATOM 3024 N N . ASP B 1 121 ? 61.640 31.656 65.295 1.00 28.43 118 ASP B N 1
ATOM 3025 C CA . ASP B 1 121 ? 61.712 30.696 66.398 1.00 31.50 118 ASP B CA 1
ATOM 3026 C C . ASP B 1 121 ? 63.173 30.288 66.539 1.00 31.31 118 ASP B C 1
ATOM 3027 O O . ASP B 1 121 ? 63.833 29.992 65.545 1.00 29.53 118 ASP B O 1
ATOM 3032 N N . CYS B 1 122 ? 63.675 30.263 67.767 1.00 34.04 119 CYS B N 1
ATOM 3033 C CA . CYS B 1 122 ? 65.065 29.893 68.002 1.00 35.12 119 CYS B CA 1
ATOM 3034 C C . CYS B 1 122 ? 65.238 28.780 69.026 1.00 37.12 119 CYS B C 1
ATOM 3035 O O . CYS B 1 122 ? 64.334 28.482 69.809 1.00 35.40 119 CYS B O 1
ATOM 3038 N N . LYS B 1 123 ? 66.421 28.178 68.996 1.00 38.22 120 LYS B N 1
ATOM 3039 C CA . LYS B 1 123 ? 66.812 27.125 69.924 1.00 40.95 120 LYS B CA 1
ATOM 3040 C C . LYS B 1 123 ? 68.101 27.694 70.507 1.00 41.24 120 LYS B C 1
ATOM 3041 O O . LYS B 1 123 ? 69.098 27.819 69.795 1.00 41.73 120 LYS B O 1
ATOM 3047 N N . ASP B 1 124 ? 68.074 28.052 71.786 1.00 41.03 121 ASP B N 1
ATOM 3048 C CA . ASP B 1 124 ? 69.234 28.649 72.438 1.00 41.71 121 ASP B CA 1
ATOM 3049 C C . ASP B 1 124 ? 69.605 29.960 71.758 1.00 42.18 121 ASP B C 1
ATOM 3050 O O . ASP B 1 124 ? 70.779 30.324 71.680 1.00 44.19 121 ASP B O 1
ATOM 3055 N N . GLY B 1 125 ? 68.598 30.665 71.254 1.00 42.28 122 GLY B N 1
ATOM 3056 C CA . GLY B 1 125 ? 68.841 31.934 70.590 1.00 42.58 122 GLY B CA 1
ATOM 3057 C C . GLY B 1 125 ? 68.674 33.085 71.564 1.00 42.47 122 GLY B C 1
ATOM 3058 O O . GLY B 1 125 ? 68.682 32.866 72.779 1.00 41.52 122 GLY B O 1
ATOM 3059 N N . PRO B 1 126 ? 68.518 34.326 71.068 1.00 41.53 123 PRO B N 1
ATOM 3060 C CA . PRO B 1 126 ? 68.346 35.500 71.933 1.00 40.18 123 PRO B CA 1
ATOM 3061 C C . PRO B 1 126 ? 67.057 35.339 72.735 1.00 39.51 123 PRO B C 1
ATOM 3062 O O . PRO B 1 126 ? 66.991 35.665 73.921 1.00 38.98 123 PRO B O 1
ATOM 3066 N N . PHE B 1 127 ? 66.038 34.834 72.050 1.00 38.00 124 PHE B N 1
ATOM 3067 C CA . PHE B 1 127 ? 64.725 34.590 72.619 1.00 38.41 124 PHE B CA 1
ATOM 3068 C C . PHE B 1 127 ? 64.245 33.323 71.927 1.00 38.71 124 PHE B C 1
ATOM 3069 O O . PHE B 1 127 ? 64.695 33.011 70.825 1.00 40.15 124 PHE B O 1
ATOM 3077 N N . GLU B 1 128 ? 63.344 32.582 72.556 1.00 38.70 125 GLU B N 1
ATOM 3078 C CA . GLU B 1 128 ? 62.852 31.373 71.923 1.00 39.17 125 GLU B CA 1
ATOM 3079 C C . GLU B 1 128 ? 61.999 31.773 70.720 1.00 37.17 125 GLU B C 1
ATOM 3080 O O . GLU B 1 128 ? 61.835 30.999 69.773 1.00 33.88 125 GLU B O 1
ATOM 3086 N N . GLN B 1 129 ? 61.481 32.999 70.756 1.00 34.79 126 GLN B N 1
ATOM 3087 C CA . GLN B 1 129 ? 60.647 33.514 69.671 1.00 33.61 126 GLN B CA 1
ATOM 3088 C C . GLN B 1 129 ? 60.625 35.039 69.680 1.00 30.60 126 GLN B C 1
ATOM 3089 O O . GLN B 1 129 ? 60.437 35.650 70.729 1.00 29.33 126 GLN B O 1
ATOM 3095 N N . PHE B 1 130 ? 60.844 35.655 68.518 1.00 27.43 127 PHE B N 1
ATOM 3096 C CA . PHE B 1 130 ? 60.794 37.112 68.419 1.00 24.69 127 PHE B CA 1
ATOM 3097 C C . PHE B 1 130 ? 60.250 37.524 67.053 1.00 23.59 127 PHE B C 1
ATOM 3098 O O . PHE B 1 130 ? 60.282 36.745 66.103 1.00 22.02 127 PHE B O 1
ATOM 3106 N N . ALA B 1 131 ? 59.751 38.748 66.969 1.00 24.69 128 ALA B N 1
ATOM 3107 C CA . ALA B 1 131 ? 59.165 39.250 65.732 1.00 23.64 128 ALA B CA 1
ATOM 3108 C C . ALA B 1 131 ? 59.901 40.467 65.201 1.00 23.94 128 ALA B C 1
ATOM 3109 O O . ALA B 1 131 ? 60.480 41.241 65.961 1.00 24.00 128 ALA B O 1
ATOM 3111 N N . ILE B 1 132 ? 59.868 40.637 63.880 1.00 23.81 129 ILE B N 1
ATOM 3112 C CA . ILE B 1 132 ? 60.548 41.746 63.236 1.00 21.91 129 ILE B CA 1
ATOM 3113 C C . ILE B 1 132 ? 59.700 42.404 62.149 1.00 22.14 129 ILE B C 1
ATOM 3114 O O . ILE B 1 132 ? 59.080 41.716 61.337 1.00 20.08 129 ILE B O 1
ATOM 3119 N N . GLN B 1 133 ? 59.659 43.729 62.158 1.00 21.32 130 GLN B N 1
ATOM 3120 C CA . GLN B 1 133 ? 58.966 44.462 61.099 1.00 20.83 130 GLN B CA 1
ATOM 3121 C C . GLN B 1 133 ? 60.098 45.225 60.425 1.00 20.63 130 GLN B C 1
ATOM 3122 O O . GLN B 1 133 ? 60.928 45.847 61.088 1.00 20.73 130 GLN B O 1
ATOM 3128 N N . VAL B 1 134 ? 60.147 45.163 59.101 1.00 20.44 131 VAL B N 1
ATOM 3129 C CA . VAL B 1 134 ? 61.192 45.829 58.347 1.00 22.68 131 VAL B CA 1
ATOM 3130 C C . VAL B 1 134 ? 60.682 47.170 57.805 1.00 23.56 131 VAL B C 1
ATOM 3131 O O . VAL B 1 134 ? 59.563 47.240 57.325 1.00 22.96 131 VAL B O 1
ATOM 3135 N N . LYS B 1 135 ? 61.484 48.229 57.908 1.00 21.78 132 LYS B N 1
ATOM 3136 C CA . LYS B 1 135 ? 61.089 49.548 57.397 1.00 23.61 132 LYS B CA 1
ATOM 3137 C C . LYS B 1 135 ? 62.287 50.387 56.976 1.00 24.22 132 LYS B C 1
ATOM 3138 O O . LYS B 1 135 ? 63.376 50.249 57.528 1.00 24.11 132 LYS B O 1
ATOM 3144 N N . PRO B 1 136 ? 62.114 51.247 55.955 1.00 26.01 133 PRO B N 1
ATOM 3145 C CA . PRO B 1 136 ? 63.249 52.084 55.563 1.00 25.80 133 PRO B CA 1
ATOM 3146 C C . PRO B 1 136 ? 63.334 53.106 56.700 1.00 25.19 133 PRO B C 1
ATOM 3147 O O . PRO B 1 136 ? 62.306 53.517 57.236 1.00 23.08 133 PRO B O 1
ATOM 3151 N N . ALA B 1 137 ? 64.540 53.505 57.076 1.00 24.89 134 ALA B N 1
ATOM 3152 C CA . ALA B 1 137 ? 64.703 54.444 58.182 1.00 26.61 134 ALA B CA 1
ATOM 3153 C C . ALA B 1 137 ? 63.864 55.720 58.066 1.00 26.98 134 ALA B C 1
ATOM 3154 O O . ALA B 1 137 ? 63.295 56.183 59.054 1.00 26.25 134 ALA B O 1
ATOM 3156 N N . ALA B 1 138 ? 63.788 56.287 56.866 1.00 27.13 135 ALA B N 1
ATOM 3157 C CA . ALA B 1 138 ? 63.024 57.513 56.651 1.00 25.12 135 ALA B CA 1
ATOM 3158 C C . ALA B 1 138 ? 61.534 57.359 56.946 1.00 24.98 135 ALA B C 1
ATOM 3159 O O . ALA B 1 138 ? 60.874 58.327 57.322 1.00 25.22 135 ALA B O 1
ATOM 3161 N N . ALA B 1 139 ? 60.995 56.152 56.785 1.00 23.55 136 ALA B N 1
ATOM 3162 C CA . ALA B 1 139 ? 59.572 55.947 57.038 1.00 23.80 136 ALA B CA 1
ATOM 3163 C C . ALA B 1 139 ? 59.218 56.136 58.509 1.00 24.33 136 ALA B C 1
ATOM 3164 O O . ALA B 1 139 ? 58.059 56.365 58.855 1.00 24.18 136 ALA B O 1
ATOM 3166 N N . LEU B 1 140 ? 60.216 56.044 59.379 1.00 23.29 137 LEU B N 1
ATOM 3167 C CA . LEU B 1 140 ? 59.975 56.210 60.809 1.00 24.44 137 LEU B CA 1
ATOM 3168 C C . LEU B 1 140 ? 59.624 57.651 61.194 1.00 24.85 137 LEU B C 1
ATOM 3169 O O . LEU B 1 140 ? 59.336 57.934 62.355 1.00 23.65 137 LEU B O 1
ATOM 3174 N N . GLN B 1 141 ? 59.655 58.552 60.216 1.00 26.56 138 GLN B N 1
ATOM 3175 C CA . GLN B 1 141 ? 59.317 59.957 60.447 1.00 27.15 138 GLN B CA 1
ATOM 3176 C C . GLN B 1 141 ? 57.851 60.184 60.071 1.00 28.36 138 GLN B C 1
ATOM 3177 O O . GLN B 1 141 ? 57.264 61.210 60.412 1.00 29.63 138 GLN B O 1
ATOM 3183 N N . ASP B 1 142 ? 57.264 59.211 59.380 1.00 28.31 139 ASP B N 1
ATOM 3184 C CA . ASP B 1 142 ? 55.874 59.299 58.931 1.00 29.40 139 ASP B CA 1
ATOM 3185 C C . ASP B 1 142 ? 54.879 58.937 60.032 1.00 29.08 139 ASP B C 1
ATOM 3186 O O . ASP B 1 142 ? 54.968 57.866 60.633 1.00 27.66 139 ASP B O 1
ATOM 3191 N N . GLU B 1 143 ? 53.917 59.819 60.283 1.00 26.75 140 GLU B N 1
ATOM 3192 C CA . GLU B 1 143 ? 52.938 59.576 61.334 1.00 27.66 140 GLU B CA 1
ATOM 3193 C C . GLU B 1 143 ? 52.041 58.358 61.113 1.00 26.53 140 GLU B C 1
ATOM 3194 O O . GLU B 1 143 ? 51.745 57.638 62.063 1.00 23.39 140 GLU B O 1
ATOM 3200 N N . ARG B 1 144 ? 51.598 58.121 59.880 1.00 23.43 141 ARG B N 1
ATOM 3201 C CA . ARG B 1 144 ? 50.737 56.965 59.636 1.00 23.90 141 ARG B CA 1
ATOM 3202 C C . ARG B 1 144 ? 51.522 55.666 59.832 1.00 22.15 141 ARG B C 1
ATOM 3203 O O . ARG B 1 144 ? 51.001 54.688 60.375 1.00 21.90 141 ARG B O 1
ATOM 3211 N N . THR B 1 145 ? 52.773 55.661 59.384 1.00 22.79 142 THR B N 1
ATOM 3212 C CA . THR B 1 145 ? 53.618 54.483 59.535 1.00 23.01 142 THR B CA 1
ATOM 3213 C C . THR B 1 145 ? 53.769 54.193 61.027 1.00 23.05 142 THR B C 1
ATOM 3214 O O . THR B 1 145 ? 53.704 53.041 61.453 1.00 21.68 142 THR B O 1
ATOM 3218 N N . LEU B 1 146 ? 53.961 55.245 61.818 1.00 23.18 143 LEU B N 1
ATOM 3219 C CA . LEU B 1 146 ? 54.119 55.083 63.261 1.00 24.51 143 LEU B CA 1
ATOM 3220 C C . LEU B 1 146 ? 52.859 54.507 63.906 1.00 25.35 143 LEU B C 1
ATOM 3221 O O . LEU B 1 146 ? 52.945 53.658 64.793 1.00 24.46 143 LEU B O 1
ATOM 3226 N N . GLU B 1 147 ? 51.686 54.959 63.465 1.00 23.78 144 GLU B N 1
ATOM 3227 C CA . GLU B 1 147 ? 50.440 54.431 64.013 1.00 24.34 144 GLU B CA 1
ATOM 3228 C C . GLU B 1 147 ? 50.322 52.935 63.726 1.00 23.88 144 GLU B C 1
ATOM 3229 O O . GLU B 1 147 ? 49.981 52.152 64.603 1.00 23.38 144 GLU B O 1
ATOM 3235 N N . LYS B 1 148 ? 50.595 52.539 62.489 1.00 25.30 145 LYS B N 1
ATOM 3236 C CA . LYS B 1 148 ? 50.493 51.134 62.137 1.00 26.18 145 LYS B CA 1
ATOM 3237 C C . LYS B 1 148 ? 51.546 50.324 62.884 1.00 25.79 145 LYS B C 1
ATOM 3238 O O . LYS B 1 148 ? 51.297 49.186 63.278 1.00 25.03 145 LYS B O 1
ATOM 3244 N N . LEU B 1 149 ? 52.715 50.912 63.097 1.00 23.14 146 LEU B N 1
ATOM 3245 C CA . LEU B 1 149 ? 53.755 50.201 63.836 1.00 23.79 146 LEU B CA 1
ATOM 3246 C C . LEU B 1 149 ? 53.304 50.027 65.289 1.00 23.89 146 LEU B C 1
ATOM 3247 O O . LEU B 1 149 ? 53.529 48.980 65.894 1.00 24.16 146 LEU B O 1
ATOM 3252 N N . GLU B 1 150 ? 52.647 51.047 65.837 1.00 24.12 147 GLU B N 1
ATOM 3253 C CA . GLU B 1 150 ? 52.185 50.990 67.224 1.00 25.68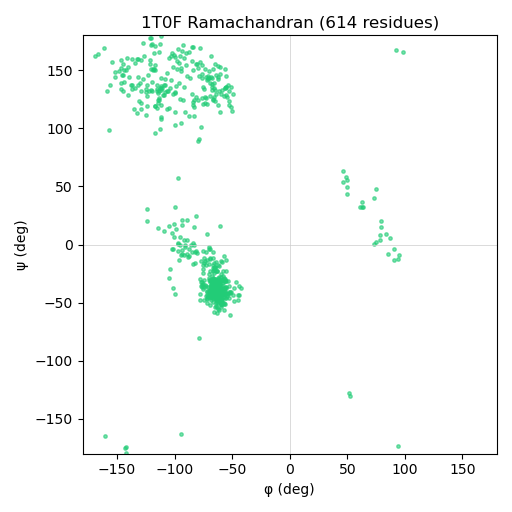 147 GLU B CA 1
ATOM 3254 C C . GLU B 1 150 ? 51.151 49.891 67.423 1.00 26.18 147 GLU B C 1
ATOM 3255 O O . GLU B 1 150 ? 51.126 49.246 68.463 1.00 27.05 147 GLU B O 1
ATOM 3261 N N . LEU B 1 151 ? 50.303 49.666 66.423 1.00 24.99 148 LEU B N 1
ATOM 3262 C CA . LEU B 1 151 ? 49.300 48.607 66.509 1.00 23.69 148 LEU B CA 1
ATOM 3263 C C . LEU B 1 151 ? 50.009 47.254 66.577 1.00 23.72 148 LEU B C 1
ATOM 3264 O O . LEU B 1 151 ? 49.656 46.389 67.379 1.00 23.82 148 LEU B O 1
ATOM 3269 N N . GLU B 1 152 ? 51.014 47.089 65.726 1.00 24.21 149 GLU B N 1
ATOM 3270 C CA . GLU B 1 152 ? 51.799 45.856 65.667 1.00 23.92 149 GLU B CA 1
ATOM 3271 C C . GLU B 1 152 ? 52.571 45.633 66.976 1.00 24.73 149 GLU B C 1
ATOM 3272 O O . GLU B 1 152 ? 52.576 44.524 67.518 1.00 25.05 149 GLU B O 1
ATOM 3278 N N . ARG B 1 153 ? 53.218 46.683 67.472 1.00 24.45 150 ARG B N 1
ATOM 3279 C CA . ARG B 1 153 ? 53.977 46.599 68.716 1.00 26.79 150 ARG B CA 1
ATOM 3280 C C . ARG B 1 153 ? 53.069 46.109 69.843 1.00 28.01 150 ARG B C 1
ATOM 3281 O O . ARG B 1 153 ? 53.435 45.213 70.605 1.00 27.07 150 ARG B O 1
ATOM 3289 N N . ARG B 1 154 ? 51.874 46.684 69.939 1.00 27.34 151 ARG B N 1
ATOM 3290 C CA . ARG B 1 154 ? 50.938 46.286 70.982 1.00 27.94 151 ARG B CA 1
ATOM 3291 C C . ARG B 1 154 ? 50.458 44.855 70.821 1.00 27.47 151 ARG B C 1
ATOM 3292 O O . ARG B 1 154 ? 50.213 44.162 71.808 1.00 26.81 151 ARG B O 1
ATOM 3300 N N . TYR B 1 155 ? 50.310 44.411 69.579 1.00 25.97 152 TYR B N 1
ATOM 3301 C CA . TYR B 1 155 ? 49.860 43.051 69.326 1.00 26.51 152 TYR B CA 1
ATOM 3302 C C . TYR B 1 155 ? 50.841 42.067 69.955 1.00 26.85 152 TYR B C 1
ATOM 3303 O O . TYR B 1 155 ? 50.455 41.187 70.728 1.00 27.40 152 TYR B O 1
ATOM 3312 N N . TRP B 1 156 ? 52.116 42.219 69.616 1.00 26.05 153 TRP B N 1
ATOM 3313 C CA . TRP B 1 156 ? 53.129 41.321 70.146 1.00 28.37 153 TRP B CA 1
ATOM 3314 C C . TRP B 1 156 ? 53.363 41.512 71.647 1.00 30.26 153 TRP B C 1
ATOM 3315 O O . TRP B 1 156 ? 53.696 40.556 72.345 1.00 30.57 153 TRP B O 1
ATOM 3326 N N . GLN B 1 157 ? 53.175 42.728 72.148 1.00 32.24 154 GLN B N 1
ATOM 3327 C CA . GLN B 1 157 ? 53.355 42.959 73.578 1.00 35.78 154 GLN B CA 1
ATOM 3328 C C . GLN B 1 157 ? 52.345 42.102 74.342 1.00 36.53 154 GLN B C 1
ATOM 3329 O O . GLN B 1 157 ? 52.680 41.472 75.346 1.00 36.88 154 GLN B O 1
ATOM 3335 N N . GLN B 1 158 ? 51.109 42.075 73.852 1.00 37.19 155 GLN B N 1
ATOM 3336 C CA . GLN B 1 158 ? 50.054 41.288 74.479 1.00 37.86 155 GLN B CA 1
ATOM 3337 C C . GLN B 1 158 ? 50.419 39.808 74.522 1.00 37.35 155 GLN B C 1
ATOM 3338 O O . GLN B 1 158 ? 50.003 39.086 75.429 1.00 36.85 155 GLN B O 1
ATOM 3344 N N . LYS B 1 159 ? 51.192 39.355 73.540 1.00 35.77 156 LYS B N 1
ATOM 3345 C CA . LYS B 1 159 ? 51.584 37.953 73.489 1.00 35.32 156 LYS B CA 1
ATOM 3346 C C . LYS B 1 159 ? 52.895 37.664 74.204 1.00 33.98 156 LYS B C 1
ATOM 3347 O O . LYS B 1 159 ? 53.336 36.517 74.251 1.00 34.88 156 LYS B O 1
ATOM 3353 N N . GLN B 1 160 ? 53.509 38.704 74.757 1.00 32.31 157 GLN B N 1
ATOM 3354 C CA . GLN B 1 160 ? 54.768 38.570 75.485 1.00 33.92 157 GLN B CA 1
ATOM 3355 C C . GLN B 1 160 ? 55.907 38.095 74.586 1.00 33.43 157 GLN B C 1
ATOM 3356 O O . GLN B 1 160 ? 56.821 37.390 75.025 1.00 31.29 157 GLN B O 1
ATOM 3362 N N . ILE B 1 161 ? 55.848 38.495 73.320 1.00 31.05 158 ILE B N 1
ATOM 3363 C CA . ILE B 1 161 ? 56.870 38.132 72.353 1.00 30.30 158 ILE B CA 1
ATOM 3364 C C . ILE B 1 161 ? 57.615 39.398 71.938 1.00 30.47 158 ILE B C 1
ATOM 3365 O O . ILE B 1 161 ? 57.005 40.379 71.506 1.00 30.69 158 ILE B O 1
ATOM 3370 N N . PRO B 1 162 ? 58.949 39.397 72.091 1.00 29.19 159 PRO B N 1
ATOM 3371 C CA . PRO B 1 162 ? 59.804 40.533 71.741 1.00 29.29 159 PRO B CA 1
ATOM 3372 C C . PRO B 1 162 ? 59.588 40.950 70.285 1.00 27.57 159 PRO B C 1
ATOM 3373 O O . PRO B 1 162 ? 59.530 40.106 69.396 1.00 27.87 159 PRO B O 1
ATOM 3377 N N . TRP B 1 163 ? 59.476 42.251 70.058 1.00 26.64 160 TRP B N 1
ATOM 3378 C CA . TRP B 1 163 ? 59.256 42.787 68.718 1.00 24.69 160 TRP B CA 1
ATOM 3379 C C . TRP B 1 163 ? 60.264 43.888 68.423 1.00 23.86 160 TRP B C 1
ATOM 3380 O O . TRP B 1 163 ? 60.485 44.783 69.246 1.00 24.17 160 TRP B O 1
ATOM 3391 N N . PHE B 1 164 ? 60.886 43.822 67.250 1.00 20.83 161 PHE B N 1
ATOM 3392 C CA . PHE B 1 164 ? 61.865 44.827 66.862 1.00 22.17 161 PHE B CA 1
ATOM 3393 C C . PHE B 1 164 ? 61.609 45.332 65.451 1.00 23.56 161 PHE B C 1
ATOM 3394 O O . PHE B 1 164 ? 60.955 44.669 64.647 1.00 23.65 161 PHE B O 1
ATOM 3402 N N . ILE B 1 165 ? 62.156 46.502 65.170 1.00 22.52 162 ILE B N 1
ATOM 3403 C CA . ILE B 1 165 ? 62.067 47.100 63.848 1.00 24.09 162 ILE B CA 1
ATOM 3404 C C . ILE B 1 165 ? 63.485 47.042 63.288 1.00 22.99 162 ILE B C 1
ATOM 3405 O O . ILE B 1 165 ? 64.449 47.364 63.987 1.00 23.71 162 ILE B O 1
ATOM 3410 N N . PHE B 1 166 ? 63.608 46.623 62.036 1.00 21.48 163 PHE B N 1
ATOM 3411 C CA . PHE B 1 166 ? 64.901 46.553 61.364 1.00 22.60 163 PHE B CA 1
ATOM 3412 C C . PHE B 1 166 ? 64.864 47.448 60.134 1.00 22.93 163 PHE B C 1
ATOM 3413 O O . PHE B 1 166 ? 63.911 47.386 59.368 1.00 22.34 163 PHE B O 1
ATOM 3421 N N . THR B 1 167 ? 65.892 48.270 59.947 1.00 21.62 164 THR B N 1
ATOM 3422 C CA . THR B 1 167 ? 65.968 49.131 58.772 1.00 22.36 164 THR B CA 1
ATOM 3423 C C . THR B 1 167 ? 67.244 48.788 58.014 1.00 23.04 164 THR B C 1
ATOM 3424 O O . THR B 1 167 ? 68.034 47.955 58.455 1.00 22.40 164 THR B O 1
ATOM 3428 N N . ASP B 1 168 ? 67.447 49.446 56.878 1.00 25.97 165 ASP B N 1
ATOM 3429 C CA . ASP B 1 168 ? 68.638 49.237 56.069 1.00 28.53 165 ASP B CA 1
ATOM 3430 C C . ASP B 1 168 ? 69.895 49.487 56.898 1.00 29.14 165 ASP B C 1
ATOM 3431 O O . ASP B 1 168 ? 70.933 48.858 56.686 1.00 27.56 165 ASP B O 1
ATOM 3436 N N . LYS B 1 169 ? 69.795 50.401 57.860 1.00 28.68 166 LYS B N 1
ATOM 3437 C CA . LYS B 1 169 ? 70.931 50.737 58.710 1.00 28.42 166 LYS B CA 1
ATOM 3438 C C . LYS B 1 169 ? 71.348 49.630 59.684 1.00 28.23 166 LYS B C 1
ATOM 3439 O O . LYS B 1 169 ? 72.410 49.716 60.292 1.00 29.41 166 LYS B O 1
ATOM 3445 N N . GLU B 1 170 ? 70.527 48.596 59.849 1.00 27.50 167 GLU B N 1
ATOM 3446 C CA . GLU B 1 170 ? 70.894 47.518 60.766 1.00 28.75 167 GLU B CA 1
ATOM 3447 C C . GLU B 1 170 ? 71.533 46.310 60.075 1.00 31.67 167 GLU B C 1
ATOM 3448 O O . GLU B 1 170 ? 71.872 45.325 60.731 1.00 32.84 167 GLU B O 1
ATOM 3454 N N . ILE B 1 171 ? 71.695 46.382 58.759 1.00 33.06 168 ILE B N 1
ATOM 3455 C CA . ILE B 1 171 ? 72.292 45.281 58.007 1.00 33.26 168 ILE B CA 1
ATOM 3456 C C . ILE B 1 171 ? 73.811 45.388 58.038 1.00 32.32 168 ILE B C 1
ATOM 3457 O O . ILE B 1 171 ? 74.365 46.447 57.755 1.00 32.86 168 ILE B O 1
ATOM 3462 N N . ASN B 1 172 ? 74.488 44.299 58.392 1.00 31.85 169 ASN B N 1
ATOM 3463 C CA . ASN B 1 172 ? 75.947 44.316 58.425 1.00 31.18 169 ASN B CA 1
ATOM 3464 C C . ASN B 1 172 ? 76.457 44.730 57.040 1.00 31.10 169 ASN B C 1
ATOM 3465 O O . ASN B 1 172 ? 75.979 44.234 56.020 1.00 29.81 169 ASN B O 1
ATOM 3470 N N . PRO B 1 173 ? 77.440 45.643 56.990 1.00 31.25 170 PRO B N 1
ATOM 3471 C CA . PRO B 1 173 ? 78.012 46.136 55.730 1.00 30.50 170 PRO B CA 1
ATOM 3472 C C . PRO B 1 173 ? 78.579 45.112 54.738 1.00 29.65 170 PRO B C 1
ATOM 3473 O O . PRO B 1 173 ? 78.537 45.339 53.538 1.00 28.90 170 PRO B O 1
ATOM 3477 N N . VAL B 1 174 ? 79.119 44.002 55.228 1.00 29.25 171 VAL B N 1
ATOM 3478 C CA . VAL B 1 174 ? 79.656 42.974 54.333 1.00 27.93 171 VAL B CA 1
ATOM 3479 C C . VAL B 1 174 ? 78.468 42.231 53.738 1.00 26.96 171 VAL B C 1
ATOM 3480 O O . VAL B 1 174 ? 78.468 41.849 52.564 1.00 25.89 171 VAL B O 1
ATOM 3484 N N . VAL B 1 175 ? 77.452 42.025 54.564 1.00 24.94 172 VAL B N 1
ATOM 3485 C CA . VAL B 1 175 ? 76.252 41.349 54.112 1.00 24.67 172 VAL B CA 1
ATOM 3486 C C . VAL B 1 175 ? 75.632 42.165 52.979 1.00 26.69 172 VAL B C 1
ATOM 3487 O O . VAL B 1 175 ? 75.261 41.619 51.944 1.00 24.93 172 VAL B O 1
ATOM 3491 N N . LYS B 1 176 ? 75.544 43.479 53.150 1.00 26.82 173 LYS B N 1
ATOM 3492 C CA . LYS B 1 176 ? 74.939 44.276 52.091 1.00 28.54 173 LYS B CA 1
ATOM 3493 C C . LYS B 1 176 ? 75.739 44.234 50.790 1.00 26.47 173 LYS B C 1
ATOM 3494 O O . LYS B 1 176 ? 75.154 44.162 49.716 1.00 27.25 173 LYS B O 1
ATOM 3500 N N . GLU B 1 177 ? 77.067 44.279 50.882 1.00 27.28 174 GLU B N 1
ATOM 3501 C CA . GLU B 1 177 ? 77.902 44.216 49.683 1.00 29.85 174 GLU B CA 1
ATOM 3502 C C . GLU B 1 177 ? 77.684 42.877 48.989 1.00 28.47 174 GLU B C 1
ATOM 3503 O O . GLU B 1 177 ? 77.676 42.799 47.762 1.00 26.39 174 GLU B O 1
ATOM 3509 N N . ASN B 1 178 ? 77.506 41.819 49.776 1.00 26.02 175 ASN B N 1
ATOM 3510 C CA . ASN B 1 178 ? 77.280 40.500 49.196 1.00 25.30 175 ASN B CA 1
ATOM 3511 C C . ASN B 1 178 ? 75.959 40.489 48.435 1.00 26.18 175 ASN B C 1
ATOM 3512 O O . ASN B 1 178 ? 75.856 39.923 47.341 1.00 26.33 175 ASN B O 1
ATOM 3517 N N . ILE B 1 179 ? 74.950 41.127 49.016 1.00 26.21 176 ILE B N 1
ATOM 3518 C CA . ILE B 1 179 ? 73.634 41.195 48.394 1.00 26.67 176 ILE B CA 1
ATOM 3519 C C . ILE B 1 179 ? 73.712 42.008 47.099 1.00 27.91 176 ILE B C 1
ATOM 3520 O O . ILE B 1 179 ? 73.102 41.647 46.096 1.00 28.67 176 ILE B O 1
ATOM 3525 N N . GLU B 1 180 ? 74.477 43.091 47.124 1.00 29.42 177 GLU B N 1
ATOM 3526 C CA . GLU B 1 180 ? 74.621 43.931 45.943 1.00 33.98 177 GLU B CA 1
ATOM 3527 C C . GLU B 1 180 ? 75.236 43.117 44.812 1.00 35.47 177 GLU B C 1
ATOM 3528 O O . GLU B 1 180 ? 74.809 43.219 43.665 1.00 36.42 177 GLU B O 1
ATOM 3534 N N . TRP B 1 181 ? 76.223 42.289 45.142 1.00 34.04 178 TRP B N 1
ATOM 3535 C CA . TRP B 1 181 ? 76.875 41.458 44.135 1.00 35.18 178 TRP B CA 1
ATOM 3536 C C . TRP B 1 181 ? 75.960 40.324 43.670 1.00 35.60 178 TRP B C 1
ATOM 3537 O O . TRP B 1 181 ? 75.766 40.122 42.469 1.00 36.27 178 TRP B O 1
ATOM 3548 N N . LEU B 1 182 ? 75.400 39.586 44.623 1.00 33.05 179 LEU B N 1
ATOM 3549 C CA . LEU B 1 182 ? 74.513 38.469 44.320 1.00 34.52 179 LEU B CA 1
ATOM 3550 C C . LEU B 1 182 ? 73.215 38.837 43.613 1.00 34.94 179 LEU B C 1
ATOM 3551 O O . LEU B 1 182 ? 72.688 38.044 42.828 1.00 34.32 179 LEU B O 1
ATOM 3556 N N . TYR B 1 183 ? 72.692 40.023 43.911 1.00 34.90 180 TYR B N 1
ATOM 3557 C CA . TYR B 1 183 ? 71.436 40.474 43.323 1.00 37.97 180 TYR B CA 1
ATOM 3558 C C . TYR B 1 183 ? 71.572 41.816 42.606 1.00 40.94 180 TYR B C 1
ATOM 3559 O O . TYR B 1 183 ? 70.620 42.589 42.545 1.00 41.87 180 TYR B O 1
ATOM 3568 N N . SER B 1 184 ? 72.755 42.091 42.065 1.00 45.56 181 SER B N 1
ATOM 3569 C CA . SER B 1 184 ? 73.000 43.346 41.357 1.00 50.01 181 SER B CA 1
ATOM 3570 C C . SER B 1 184 ? 72.057 43.467 40.172 1.00 51.88 181 SER B C 1
ATOM 3571 O O . SER B 1 184 ? 71.509 44.537 39.904 1.00 53.57 181 SER B O 1
ATOM 3574 N N . VAL B 1 185 ? 71.880 42.362 39.460 1.00 53.57 182 VAL B N 1
ATOM 3575 C CA . VAL B 1 185 ? 70.999 42.326 38.304 1.00 56.89 182 VAL B CA 1
ATOM 3576 C C . VAL B 1 185 ? 69.813 41.442 38.650 1.00 58.52 182 VAL B C 1
ATOM 3577 O O . VAL B 1 185 ? 69.743 40.898 39.753 1.00 58.72 182 VAL B O 1
ATOM 3581 N N . LYS B 1 186 ? 68.880 41.297 37.715 1.00 60.53 183 LYS B N 1
ATOM 3582 C CA . LYS B 1 186 ? 67.713 40.460 37.958 1.00 62.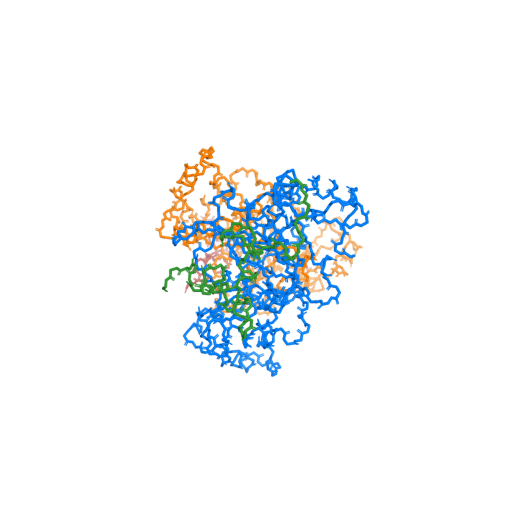24 183 LYS B CA 1
ATOM 3583 C C . LYS B 1 186 ? 68.164 39.016 38.148 1.00 62.40 183 LYS B C 1
ATOM 3584 O O . LYS B 1 186 ? 68.922 38.478 37.338 1.00 61.48 183 LYS B O 1
ATOM 3590 N N . THR B 1 187 ? 67.696 38.399 39.227 1.00 62.54 184 THR B N 1
ATOM 3591 C CA . THR B 1 187 ? 68.055 37.024 39.545 1.00 62.88 184 THR B CA 1
ATOM 3592 C C . THR B 1 187 ? 67.704 36.062 38.416 1.00 63.34 184 THR B C 1
ATOM 3593 O O . THR B 1 187 ? 66.572 36.041 37.929 1.00 63.23 184 THR B O 1
ATOM 3597 N N . GLU B 1 188 ? 68.687 35.267 38.005 1.00 63.37 185 GLU B N 1
ATOM 3598 C CA . GLU B 1 188 ? 68.494 34.297 36.934 1.00 63.66 185 GLU B CA 1
ATOM 3599 C C . GLU B 1 188 ? 67.445 33.259 37.330 1.00 62.74 185 GLU B C 1
ATOM 3600 O O . GLU B 1 188 ? 67.360 32.857 38.493 1.00 62.07 185 GLU B O 1
ATOM 3606 N N . GLU B 1 189 ? 66.649 32.827 36.356 1.00 61.91 186 GLU B N 1
ATOM 3607 C CA . GLU B 1 189 ? 65.605 31.839 36.605 1.00 60.99 186 GLU B CA 1
ATOM 3608 C C . GLU B 1 189 ? 66.186 30.439 36.767 1.00 58.54 186 GLU B C 1
ATOM 3609 O O . GLU B 1 189 ? 67.051 30.018 35.998 1.00 57.22 186 GLU B O 1
ATOM 3615 N N . VAL B 1 190 ? 65.700 29.724 37.774 1.00 56.53 187 VAL B N 1
ATOM 3616 C CA . VAL B 1 190 ? 66.167 28.374 38.051 1.00 54.85 187 VAL B CA 1
ATOM 3617 C C . VAL B 1 190 ? 65.589 27.377 37.056 1.00 53.54 187 VAL B C 1
ATOM 3618 O O . VAL B 1 190 ? 64.373 27.302 36.869 1.00 54.17 187 VAL B O 1
ATOM 3622 N N . SER B 1 191 ? 66.471 26.613 36.423 1.00 50.95 188 SER B N 1
ATOM 3623 C CA . SER B 1 191 ? 66.065 25.609 35.453 1.00 48.53 188 SER B CA 1
ATOM 3624 C C . SER B 1 191 ? 66.574 24.256 35.917 1.00 47.37 188 SER B C 1
ATOM 3625 O O . SER B 1 191 ? 67.515 24.179 36.705 1.00 45.94 188 SER B O 1
ATOM 3628 N N . ALA B 1 192 ? 65.954 23.191 35.426 1.00 46.15 189 ALA B N 1
ATOM 3629 C CA . ALA B 1 192 ? 66.364 21.844 35.795 1.00 45.09 189 ALA B CA 1
ATOM 3630 C C . ALA B 1 192 ? 67.849 21.645 35.506 1.00 43.75 189 ALA B C 1
ATOM 3631 O O . ALA B 1 192 ? 68.555 20.981 36.267 1.00 43.41 189 ALA B O 1
ATOM 3633 N N . GLU B 1 193 ? 68.316 22.229 34.407 1.00 42.66 190 GLU B N 1
ATOM 3634 C CA . GLU B 1 193 ? 69.714 22.121 34.006 1.00 42.79 190 GLU B CA 1
ATOM 3635 C C . GLU B 1 193 ? 70.655 22.724 35.052 1.00 41.54 190 GLU B C 1
ATOM 3636 O O . GLU B 1 193 ? 71.704 22.156 35.357 1.00 40.80 190 GLU B O 1
ATOM 3642 N N . LEU B 1 194 ? 70.274 23.874 35.598 1.00 38.81 191 LEU B N 1
ATOM 3643 C CA . LEU B 1 194 ? 71.084 24.547 36.609 1.00 36.06 191 LEU B CA 1
ATOM 3644 C C . LEU B 1 194 ? 71.080 23.728 37.898 1.00 33.89 191 LEU B C 1
ATOM 3645 O O . LEU B 1 194 ? 72.127 23.490 38.498 1.00 32.78 191 LEU B O 1
ATOM 3650 N N . LEU B 1 195 ? 69.894 23.304 38.321 1.00 31.99 192 LEU B N 1
ATOM 3651 C CA . LEU B 1 195 ? 69.755 22.507 39.535 1.00 31.85 192 LEU B CA 1
ATOM 3652 C C . LEU B 1 195 ? 70.568 21.217 39.453 1.00 31.45 192 LEU B C 1
ATOM 3653 O O . LEU B 1 195 ? 71.048 20.708 40.463 1.00 29.82 192 LEU B O 1
ATOM 3658 N N . ALA B 1 196 ? 70.725 20.696 38.242 1.00 32.34 193 ALA B N 1
ATOM 3659 C CA . ALA B 1 196 ? 71.473 19.465 38.031 1.00 33.09 193 ALA B CA 1
ATOM 3660 C C . ALA B 1 196 ? 72.949 19.629 38.381 1.00 32.26 193 ALA B C 1
ATOM 3661 O O . ALA B 1 196 ? 73.647 18.643 38.618 1.00 34.39 193 ALA B O 1
ATOM 3663 N N . GLN B 1 197 ? 73.422 20.871 38.410 1.00 30.35 194 GLN B N 1
ATOM 3664 C CA . GLN B 1 197 ? 74.821 21.144 38.724 1.00 27.99 194 GLN B CA 1
ATOM 3665 C C . GLN B 1 197 ? 75.140 20.998 40.209 1.00 25.42 194 GLN B C 1
ATOM 3666 O O . GLN B 1 197 ? 76.299 20.811 40.584 1.00 25.42 194 GLN B O 1
ATOM 3672 N N . LEU B 1 198 ? 74.120 21.077 41.053 1.00 23.82 195 LEU B N 1
ATOM 3673 C CA . LEU B 1 198 ? 74.336 20.980 42.490 1.00 24.79 195 LEU B CA 1
ATOM 3674 C C . LEU B 1 198 ? 75.113 19.734 42.903 1.00 27.27 195 LEU B C 1
ATOM 3675 O O . LEU B 1 198 ? 76.001 19.807 43.756 1.00 26.06 195 LEU B O 1
ATOM 3680 N N . SER B 1 199 ? 74.787 18.593 42.303 1.00 26.60 196 SER B N 1
ATOM 3681 C CA . SER B 1 199 ? 75.468 17.348 42.648 1.00 28.11 196 SER B CA 1
ATOM 3682 C C . SER B 1 199 ? 76.961 17.371 42.314 1.00 26.22 196 SER B C 1
ATOM 3683 O O . SER B 1 199 ? 77.802 17.197 43.201 1.00 27.76 196 SER B O 1
ATOM 3686 N N . PRO B 1 200 ? 77.320 17.588 41.038 1.00 26.60 197 PRO B N 1
ATOM 3687 C CA . PRO B 1 200 ? 78.753 17.610 40.724 1.00 26.74 197 PRO B CA 1
ATOM 3688 C C . PRO B 1 200 ? 79.531 18.732 41.424 1.00 27.66 197 PRO B C 1
ATOM 3689 O O . PRO B 1 200 ? 80.670 18.531 41.843 1.00 25.10 197 PRO B O 1
ATOM 3693 N N . LEU B 1 201 ? 78.917 19.904 41.564 1.00 27.90 198 LEU B N 1
ATOM 3694 C CA . LEU B 1 201 ? 79.588 21.027 42.221 1.00 26.91 198 LEU B CA 1
ATOM 3695 C C . LEU B 1 201 ? 79.862 20.711 43.686 1.00 27.07 198 LEU B C 1
ATOM 3696 O O . LEU B 1 201 ? 80.948 20.993 44.196 1.00 25.81 198 LEU B O 1
ATOM 3701 N N . ALA B 1 202 ? 78.880 20.113 44.356 1.00 24.92 199 ALA B N 1
ATOM 3702 C CA . ALA B 1 202 ? 79.025 19.757 45.760 1.00 25.49 199 ALA B CA 1
ATOM 3703 C C . ALA B 1 202 ? 80.268 18.894 45.992 1.00 25.42 199 ALA B C 1
ATOM 3704 O O . ALA B 1 202 ? 81.019 19.112 46.943 1.00 25.89 199 ALA B O 1
ATOM 3706 N N . HIS B 1 203 ? 80.481 17.915 45.120 1.00 26.45 200 HIS B N 1
ATOM 3707 C CA . HIS B 1 203 ? 81.632 17.020 45.240 1.00 26.22 200 HIS B CA 1
ATOM 3708 C C . HIS B 1 203 ? 82.950 17.764 45.045 1.00 25.63 200 HIS B C 1
ATOM 3709 O O . HIS B 1 203 ? 83.920 17.535 45.774 1.00 24.09 200 HIS B O 1
ATOM 3716 N N . ILE B 1 204 ? 82.984 18.657 44.064 1.00 24.04 201 ILE B N 1
ATOM 3717 C CA . ILE B 1 204 ? 84.190 19.437 43.800 1.00 25.85 201 ILE B CA 1
ATOM 3718 C C . ILE B 1 204 ? 84.487 20.332 45.006 1.00 26.50 201 ILE B C 1
ATOM 3719 O O . ILE B 1 204 ? 85.617 20.387 45.491 1.00 27.04 201 ILE B O 1
ATOM 3724 N N . LEU B 1 205 ? 83.466 21.031 45.489 1.00 25.94 202 LEU B N 1
ATOM 3725 C CA . LEU B 1 205 ? 83.638 21.914 46.635 1.00 28.30 202 LEU B CA 1
ATOM 3726 C C . LEU B 1 205 ? 84.107 21.140 47.860 1.00 28.87 202 LEU B C 1
ATOM 3727 O O . LEU B 1 205 ? 84.873 21.657 48.671 1.00 28.75 202 LEU B O 1
ATOM 3732 N N . GLN B 1 206 ? 83.650 19.900 47.995 1.00 28.80 203 GLN B N 1
ATOM 3733 C CA . GLN B 1 206 ? 84.053 19.074 49.128 1.00 31.18 203 GLN B CA 1
ATOM 3734 C C . GLN B 1 206 ? 85.544 18.769 49.018 1.00 31.07 203 GLN B C 1
ATOM 3735 O O . GLN B 1 206 ? 86.286 18.894 49.995 1.00 31.97 203 GLN B O 1
ATOM 3741 N N . GLU B 1 207 ? 85.977 18.383 47.822 1.00 28.42 204 GLU B N 1
ATOM 3742 C CA . GLU B 1 207 ? 87.376 18.056 47.575 1.00 29.14 204 GLU B CA 1
ATOM 3743 C C . GLU B 1 207 ? 88.304 19.255 47.760 1.00 29.67 204 GLU B C 1
ATOM 3744 O O . GLU B 1 207 ? 89.409 19.116 48.282 1.00 28.43 204 GLU B O 1
ATOM 3750 N N . LYS B 1 208 ? 87.850 20.426 47.319 1.00 28.79 205 LYS B N 1
ATOM 3751 C CA . LYS B 1 208 ? 88.635 21.656 47.402 1.00 28.63 205 LYS B CA 1
ATOM 3752 C C . LYS B 1 208 ? 88.209 22.509 48.600 1.00 29.24 205 LYS B C 1
ATOM 3753 O O . LYS B 1 208 ? 88.281 23.741 48.551 1.00 29.50 205 LYS B O 1
ATOM 3759 N N . GLY B 1 209 ? 87.780 21.848 49.670 1.00 27.92 206 GLY B N 1
ATOM 3760 C CA . GLY B 1 209 ? 87.310 22.538 50.860 1.00 29.75 206 GLY B CA 1
ATOM 3761 C C . GLY B 1 209 ? 88.091 23.714 51.425 1.00 30.22 206 GLY B C 1
ATOM 3762 O O . GLY B 1 209 ? 87.497 24.720 51.813 1.00 29.53 206 GLY B O 1
ATOM 3763 N N . ASP B 1 210 ? 89.413 23.606 51.486 1.00 30.15 207 ASP B N 1
ATOM 3764 C CA . ASP B 1 210 ? 90.219 24.687 52.047 1.00 31.95 207 ASP B CA 1
ATOM 3765 C C . ASP B 1 210 ? 90.669 25.742 51.045 1.00 30.64 207 ASP B C 1
ATOM 3766 O O . ASP B 1 210 ? 91.402 26.667 51.395 1.00 30.60 207 ASP B O 1
ATOM 3771 N N . GLU B 1 211 ? 90.220 25.618 49.804 1.00 26.81 208 GLU B N 1
ATOM 3772 C CA . GLU B 1 211 ? 90.610 26.565 48.776 1.00 26.92 208 GLU B CA 1
ATOM 3773 C C . GLU B 1 211 ? 89.579 27.659 48.540 1.00 24.55 208 GLU B C 1
ATOM 3774 O O . GLU B 1 211 ? 88.382 27.461 48.741 1.00 22.67 208 GLU B O 1
ATOM 3780 N N . ASN B 1 212 ? 90.069 28.815 48.110 1.00 24.27 209 ASN B N 1
ATOM 3781 C CA . ASN B 1 212 ? 89.228 29.969 47.821 1.00 23.24 209 ASN B CA 1
ATOM 3782 C C . ASN B 1 212 ? 88.203 29.609 46.748 1.00 21.82 209 ASN B C 1
ATOM 3783 O O . ASN B 1 212 ? 88.553 29.031 45.720 1.00 22.79 209 ASN B O 1
ATOM 3788 N N . ILE B 1 213 ? 86.943 29.963 46.982 1.00 20.15 210 ILE B N 1
ATOM 3789 C CA . ILE B 1 213 ? 85.873 29.636 46.039 1.00 21.30 210 ILE B CA 1
ATOM 3790 C C . ILE B 1 213 ? 86.062 30.217 44.632 1.00 23.10 210 ILE B C 1
ATOM 3791 O O . ILE B 1 213 ? 85.791 29.543 43.626 1.00 21.45 210 ILE B O 1
ATOM 3796 N N . ILE B 1 214 ? 86.540 31.457 44.547 1.00 23.79 211 ILE B N 1
ATOM 3797 C CA . ILE B 1 214 ? 86.741 32.085 43.242 1.00 22.62 211 ILE B CA 1
ATOM 3798 C C . ILE B 1 214 ? 87.824 31.361 42.451 1.00 23.49 211 ILE B C 1
ATOM 3799 O O . ILE B 1 214 ? 87.679 31.128 41.250 1.00 23.27 211 ILE B O 1
ATOM 3804 N N . ASN B 1 215 ? 88.919 31.012 43.119 1.00 21.76 212 ASN B N 1
ATOM 3805 C CA . ASN B 1 215 ? 89.995 30.302 42.439 1.00 23.23 212 ASN B CA 1
ATOM 3806 C C . ASN B 1 215 ? 89.512 28.938 41.941 1.00 23.49 212 ASN B C 1
ATOM 3807 O O . ASN B 1 215 ? 89.786 28.546 40.803 1.00 22.31 212 ASN B O 1
ATOM 3812 N N . VAL B 1 216 ? 88.783 28.226 42.792 1.00 22.33 213 VAL B N 1
ATOM 3813 C CA . VAL B 1 216 ? 88.275 26.909 42.429 1.00 23.70 213 VAL B CA 1
ATOM 3814 C C . VAL B 1 216 ? 87.348 26.954 41.213 1.00 24.17 213 VAL B C 1
ATOM 3815 O O . VAL B 1 216 ? 87.450 26.110 40.323 1.00 24.54 213 VAL B O 1
ATOM 3819 N N . CYS B 1 217 ? 86.454 27.938 41.171 1.00 24.21 214 CYS B N 1
ATOM 3820 C CA . CYS B 1 217 ? 85.519 28.071 40.056 1.00 24.51 214 CYS B CA 1
ATOM 3821 C C . CYS B 1 217 ? 86.231 28.191 38.716 1.00 27.14 214 CYS B C 1
ATOM 3822 O O . CYS B 1 217 ? 85.808 27.589 37.723 1.00 26.46 214 CYS B O 1
ATOM 3825 N N . LYS B 1 218 ? 87.309 28.969 38.680 1.00 25.91 215 LYS B N 1
ATOM 3826 C CA . LYS B 1 218 ? 88.054 29.123 37.441 1.00 28.70 215 LYS B CA 1
ATOM 3827 C C . LYS B 1 218 ? 88.921 27.897 37.170 1.00 28.61 215 LYS B C 1
ATOM 3828 O O . LYS B 1 218 ? 89.123 27.527 36.015 1.00 29.86 215 LYS B O 1
ATOM 3834 N N . GLN B 1 219 ? 89.408 27.254 38.230 1.00 30.99 216 GLN B N 1
ATOM 3835 C CA . GLN B 1 219 ? 90.228 26.051 38.084 1.00 33.86 216 GLN B CA 1
ATOM 3836 C C . GLN B 1 219 ? 89.343 24.955 37.498 1.00 34.76 216 GLN B C 1
ATOM 3837 O O . GLN B 1 219 ? 89.813 24.095 36.752 1.00 35.09 216 GLN B O 1
ATOM 3843 N N . VAL B 1 220 ? 88.058 24.998 37.846 1.00 34.02 217 VAL B N 1
ATOM 3844 C CA . VAL B 1 220 ? 87.084 24.039 37.341 1.00 34.30 217 VAL B CA 1
ATOM 3845 C C . VAL B 1 220 ? 86.842 24.329 35.862 1.00 35.84 217 VAL B C 1
ATOM 3846 O O . VAL B 1 220 ? 86.801 23.404 35.045 1.00 35.60 217 VAL B O 1
ATOM 3850 N N . ASP B 1 221 ? 86.689 25.610 35.521 1.00 34.89 218 ASP B N 1
ATOM 3851 C CA . ASP B 1 221 ? 86.466 26.004 34.131 1.00 35.40 218 ASP B CA 1
ATOM 3852 C C . ASP B 1 221 ? 87.611 25.493 33.258 1.00 35.64 218 ASP B C 1
ATOM 3853 O O . ASP B 1 221 ? 87.387 25.000 32.154 1.00 37.04 218 ASP B O 1
ATOM 3858 N N . ILE B 1 222 ? 88.839 25.618 33.753 1.00 36.14 219 ILE B N 1
ATOM 3859 C CA . ILE B 1 222 ? 90.008 25.159 33.007 1.00 37.20 219 ILE B CA 1
ATOM 3860 C C . ILE B 1 222 ? 90.065 23.633 32.908 1.00 39.27 219 ILE B C 1
ATOM 3861 O O . ILE B 1 222 ? 90.218 23.078 31.819 1.00 39.19 219 ILE B O 1
ATOM 3866 N N . ALA B 1 223 ? 89.955 22.968 34.054 1.00 39.57 220 ALA B N 1
ATOM 3867 C CA . ALA B 1 223 ? 90.014 21.512 34.116 1.00 41.22 220 ALA B CA 1
ATOM 3868 C C . ALA B 1 223 ? 88.980 20.825 33.230 1.00 41.87 220 ALA B C 1
ATOM 3869 O O . ALA B 1 223 ? 89.259 19.777 32.647 1.00 42.91 220 ALA B O 1
ATOM 3871 N N . TYR B 1 224 ? 87.790 21.408 33.131 1.00 42.79 221 TYR B N 1
ATOM 3872 C CA . TYR B 1 224 ? 86.731 20.825 32.315 1.00 45.10 221 TYR B CA 1
ATOM 3873 C C . TYR B 1 224 ? 86.526 21.585 31.011 1.00 46.48 221 TYR B C 1
ATOM 3874 O O . TYR B 1 224 ? 85.500 21.433 30.346 1.00 46.22 221 TYR B O 1
ATOM 3883 N N . ASP B 1 225 ? 87.505 22.411 30.660 1.00 48.16 222 ASP B N 1
ATOM 3884 C CA . ASP B 1 225 ? 87.459 23.191 29.430 1.00 49.71 222 ASP B CA 1
ATOM 3885 C C . ASP B 1 225 ? 86.120 23.899 29.175 1.00 48.75 222 ASP B C 1
ATOM 3886 O O . ASP B 1 225 ? 85.428 23.614 28.198 1.00 48.91 222 ASP B O 1
ATOM 3891 N N . LEU B 1 226 ? 85.765 24.820 30.069 1.00 48.03 223 LEU B N 1
ATOM 3892 C CA . LEU B 1 226 ? 84.535 25.608 29.948 1.00 47.82 223 LEU B CA 1
ATOM 3893 C C . LEU B 1 226 ? 84.934 27.050 29.685 1.00 47.67 223 LEU B C 1
ATOM 3894 O O . LEU B 1 226 ? 86.113 27.396 29.747 1.00 46.07 223 LEU B O 1
ATOM 3899 N N . GLU B 1 227 ? 83.951 27.895 29.402 1.00 49.46 224 GLU B N 1
ATOM 3900 C CA . GLU B 1 227 ? 84.233 29.306 29.176 1.00 51.57 224 GLU B CA 1
ATOM 3901 C C . GLU B 1 227 ? 84.515 29.843 30.573 1.00 51.59 224 GLU B C 1
ATOM 3902 O O . GLU B 1 227 ? 83.776 29.536 31.509 1.00 50.35 224 GLU B O 1
ATOM 3908 N N . LEU B 1 228 ? 85.583 30.618 30.730 1.00 50.71 225 LEU B N 1
ATOM 3909 C CA . LEU B 1 228 ? 85.906 31.161 32.043 1.00 50.45 225 LEU B CA 1
ATOM 3910 C C . LEU B 1 228 ? 84.717 31.932 32.603 1.00 48.26 225 LEU B C 1
ATOM 3911 O O . LEU B 1 228 ? 83.961 32.560 31.853 1.00 47.53 225 LEU B O 1
ATOM 3916 N N . GLY B 1 229 ? 84.546 31.862 33.921 1.00 45.36 226 GLY B N 1
ATOM 3917 C CA . GLY B 1 229 ? 83.443 32.550 34.562 1.00 40.73 226 GLY B CA 1
ATOM 3918 C C . GLY B 1 229 ? 82.167 31.730 34.547 1.00 38.55 226 GLY B C 1
ATOM 3919 O O . GLY B 1 229 ? 81.181 32.089 35.185 1.00 36.95 226 GLY B O 1
ATOM 3920 N N . LYS B 1 230 ? 82.184 30.619 33.820 1.00 36.35 227 LYS B N 1
ATOM 3921 C CA . LYS B 1 230 ? 81.012 29.762 33.732 1.00 33.83 227 LYS B CA 1
ATOM 3922 C C . LYS B 1 230 ? 80.613 29.172 35.083 1.00 29.88 227 LYS B C 1
ATOM 3923 O O . LYS B 1 230 ? 79.483 29.332 35.524 1.00 29.41 227 LYS B O 1
ATOM 3929 N N . THR B 1 231 ? 81.544 28.491 35.736 1.00 26.75 228 THR B N 1
ATOM 3930 C CA . THR B 1 231 ? 81.247 27.870 37.017 1.00 25.95 228 THR B CA 1
ATOM 3931 C C . THR B 1 231 ? 80.801 28.897 38.063 1.00 24.00 228 THR B C 1
ATOM 3932 O O . THR B 1 231 ? 79.854 28.652 38.806 1.00 24.22 228 THR B O 1
ATOM 3936 N N . LEU B 1 232 ? 81.453 30.058 38.106 1.00 22.41 229 LEU B N 1
ATOM 3937 C CA . LEU B 1 232 ? 81.058 31.073 39.075 1.00 22.49 229 LEU B CA 1
ATOM 3938 C C . LEU B 1 232 ? 79.637 31.546 38.776 1.00 22.28 229 LEU B C 1
ATOM 3939 O O . LEU B 1 232 ? 78.840 31.755 39.689 1.00 20.84 229 LEU B O 1
ATOM 3944 N N . SER B 1 233 ? 79.304 31.701 37.496 1.00 23.76 230 SER B N 1
ATOM 3945 C CA . SER B 1 233 ? 77.957 32.145 37.151 1.00 23.76 230 SER B CA 1
ATOM 3946 C C . SER B 1 233 ? 76.930 31.136 37.659 1.00 23.11 230 SER B C 1
ATOM 3947 O O . SER B 1 233 ? 75.834 31.511 38.072 1.00 23.65 230 SER B O 1
ATOM 3950 N N . GLU B 1 234 ? 77.279 29.854 37.642 1.00 23.86 231 GLU B N 1
ATOM 3951 C CA . GLU B 1 234 ? 76.346 28.838 38.122 1.00 25.26 231 GLU B CA 1
ATOM 3952 C C . GLU B 1 234 ? 76.209 28.900 39.643 1.00 23.13 231 GLU B C 1
ATOM 3953 O O . GLU B 1 234 ? 75.103 28.877 40.176 1.00 22.39 231 GLU B O 1
ATOM 3959 N N . ILE B 1 235 ? 77.338 28.977 40.337 1.00 22.17 232 ILE B N 1
ATOM 3960 C CA . ILE B 1 235 ? 77.332 29.065 41.797 1.00 21.47 232 ILE B CA 1
ATOM 3961 C C . ILE B 1 235 ? 76.543 30.308 42.223 1.00 21.20 232 ILE B C 1
ATOM 3962 O O . ILE B 1 235 ? 75.739 30.275 43.155 1.00 22.29 232 ILE B O 1
ATOM 3967 N N . ARG B 1 236 ? 76.768 31.403 41.511 1.00 21.03 233 ARG B N 1
ATOM 3968 C CA . ARG B 1 236 ? 76.098 32.661 41.805 1.00 22.90 233 ARG B CA 1
ATOM 3969 C C . ARG B 1 236 ? 74.582 32.530 41.761 1.00 22.83 233 ARG B C 1
ATOM 3970 O O . ARG B 1 236 ? 73.891 32.922 42.700 1.00 22.23 233 ARG B O 1
ATOM 3978 N N . ALA B 1 237 ? 74.061 31.963 40.677 1.00 24.42 234 ALA B N 1
ATOM 3979 C CA . ALA B 1 237 ? 72.617 31.805 40.540 1.00 24.64 234 ALA B CA 1
ATOM 3980 C C . ALA B 1 237 ? 72.051 30.847 41.586 1.00 23.67 234 ALA B C 1
ATOM 3981 O O . ALA B 1 237 ? 70.974 31.084 42.139 1.00 23.26 234 ALA B O 1
ATOM 3983 N N . LEU B 1 238 ? 72.768 29.758 41.842 1.00 21.79 235 LEU B N 1
ATOM 3984 C CA . LEU B 1 238 ? 72.332 28.778 42.824 1.00 21.48 235 LEU B CA 1
ATOM 3985 C C . LEU B 1 238 ? 72.330 29.366 44.230 1.00 20.61 235 LEU B C 1
ATOM 3986 O O . LEU B 1 238 ? 71.454 29.064 45.035 1.00 22.38 235 LEU B O 1
ATOM 3991 N N . THR B 1 239 ? 73.310 30.213 44.518 1.00 21.73 236 THR B N 1
ATOM 3992 C CA . THR B 1 239 ? 73.392 30.852 45.825 1.00 21.88 236 THR B CA 1
ATOM 3993 C C . THR B 1 239 ? 72.287 31.914 45.940 1.00 22.56 236 THR B C 1
ATOM 3994 O O . THR B 1 239 ? 71.601 32.007 46.957 1.00 22.37 236 THR B O 1
ATOM 3998 N N . ALA B 1 240 ? 72.109 32.706 44.888 1.00 24.33 237 ALA B N 1
ATOM 3999 C CA . ALA B 1 240 ? 71.089 33.748 44.898 1.00 23.90 237 ALA B CA 1
ATOM 4000 C C . ALA B 1 240 ? 69.705 33.163 45.157 1.00 24.17 237 ALA B C 1
ATOM 4001 O O . ALA B 1 240 ? 68.879 33.771 45.842 1.00 23.92 237 ALA B O 1
ATOM 4003 N N . ASN B 1 241 ? 69.452 31.976 44.614 1.00 24.54 238 ASN B N 1
ATOM 4004 C CA . ASN B 1 241 ? 68.160 31.326 44.790 1.00 24.23 238 ASN B CA 1
ATOM 4005 C C . ASN B 1 241 ? 68.064 30.511 46.077 1.00 24.05 238 ASN B C 1
ATOM 4006 O O . ASN B 1 241 ? 67.024 29.913 46.364 1.00 24.46 238 ASN B O 1
ATOM 4011 N N . GLY B 1 242 ? 69.150 30.494 46.849 1.00 23.36 239 GLY B N 1
ATOM 4012 C CA . GLY B 1 242 ? 69.138 29.804 48.131 1.00 22.84 239 GLY B CA 1
ATOM 4013 C C . GLY B 1 242 ? 69.546 28.345 48.240 1.00 23.22 239 GLY B C 1
ATOM 4014 O O . GLY B 1 242 ? 69.611 27.812 49.350 1.00 23.14 239 GLY B O 1
ATOM 4015 N N . PHE B 1 243 ? 69.835 27.690 47.123 1.00 22.20 240 PHE B N 1
ATOM 4016 C CA . PHE B 1 243 ? 70.219 26.284 47.169 1.00 23.17 240 PHE B CA 1
ATOM 4017 C C . PHE B 1 243 ? 71.617 26.10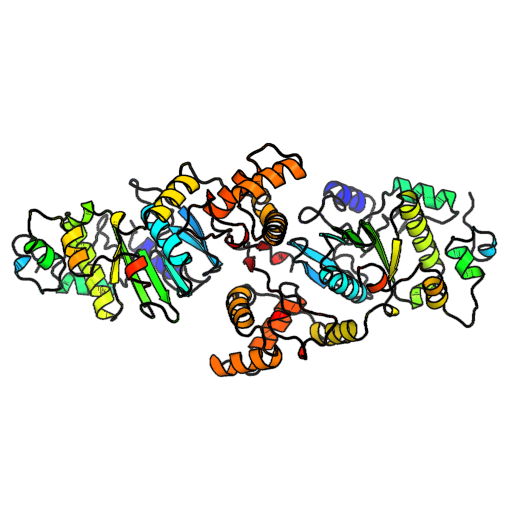9 47.731 1.00 24.82 240 PHE B C 1
ATOM 4018 O O . PHE B 1 243 ? 71.998 25.023 48.165 1.00 23.91 240 PHE B O 1
ATOM 4026 N N . ILE B 1 244 ? 72.366 27.204 47.727 1.00 24.38 241 ILE B N 1
ATOM 4027 C CA . ILE B 1 244 ? 73.709 27.240 48.272 1.00 22.49 241 ILE B CA 1
ATOM 4028 C C . ILE B 1 244 ? 73.703 28.378 49.293 1.00 24.12 241 ILE B C 1
ATOM 4029 O O . ILE B 1 244 ? 73.178 29.459 49.022 1.00 21.98 241 ILE B O 1
ATOM 4034 N N . LYS B 1 245 ? 74.250 28.119 50.475 1.00 23.30 242 LYS B N 1
ATOM 4035 C CA . LYS B 1 245 ? 74.337 29.135 51.526 1.00 24.05 242 LYS B CA 1
ATOM 4036 C C . LYS B 1 245 ? 75.822 29.324 51.791 1.00 23.29 242 LYS B C 1
ATOM 4037 O O . LYS B 1 245 ? 76.596 28.392 51.604 1.00 23.59 242 LYS B O 1
ATOM 4043 N N . PHE B 1 246 ? 76.233 30.519 52.207 1.00 22.48 243 PHE B N 1
ATOM 4044 C CA . PHE B 1 246 ? 77.649 30.741 52.486 1.00 21.07 243 PHE B CA 1
ATOM 4045 C C . PHE B 1 246 ? 77.826 31.640 53.696 1.00 19.68 243 PHE B C 1
ATOM 4046 O O . PHE B 1 246 ? 76.847 32.042 54.318 1.00 21.23 243 PHE B O 1
ATOM 4054 N N . ASN B 1 247 ? 79.070 31.938 54.052 1.00 19.52 244 ASN B N 1
ATOM 4055 C CA . ASN B 1 247 ? 79.306 32.809 55.201 1.00 22.74 244 ASN B CA 1
ATOM 4056 C C . ASN B 1 247 ? 79.054 34.222 54.699 1.00 21.76 244 ASN B C 1
ATOM 4057 O O . ASN B 1 247 ? 79.962 34.875 54.190 1.00 22.22 244 ASN B O 1
ATOM 4062 N N . ILE B 1 248 ? 77.812 34.681 54.832 1.00 23.11 245 ILE B N 1
ATOM 4063 C CA . ILE B 1 248 ? 77.436 36.002 54.346 1.00 25.02 245 ILE B CA 1
ATOM 4064 C C . ILE B 1 248 ? 78.117 37.159 55.070 1.00 25.47 245 ILE B C 1
ATOM 4065 O O . ILE B 1 248 ? 78.113 38.292 54.575 1.00 25.34 245 ILE B O 1
ATOM 4070 N N . TYR B 1 249 ? 78.698 36.887 56.236 1.00 24.72 246 TYR B N 1
ATOM 4071 C CA . TYR B 1 249 ? 79.385 37.938 56.978 1.00 24.28 246 TYR B CA 1
ATOM 4072 C C . TYR B 1 249 ? 80.811 38.162 56.501 1.00 26.01 246 TYR B C 1
ATOM 4073 O O . TYR B 1 249 ? 81.530 39.031 57.008 1.00 25.32 246 TYR B O 1
ATOM 4082 N N . LYS B 1 250 ? 81.215 37.377 55.507 1.00 25.81 247 LYS B N 1
ATOM 4083 C CA . LYS B 1 250 ? 82.530 37.513 54.897 1.00 26.24 247 LYS B CA 1
ATOM 4084 C C . LYS B 1 250 ? 82.263 37.730 53.408 1.00 24.53 247 LYS B C 1
ATOM 4085 O O . LYS B 1 250 ? 81.296 37.191 52.871 1.00 23.76 247 LYS B O 1
ATOM 4091 N N . SER B 1 251 ? 83.091 38.522 52.736 1.00 23.59 248 SER B N 1
ATOM 4092 C CA . SER B 1 251 ? 82.868 38.746 51.306 1.00 25.68 248 SER B CA 1
ATOM 4093 C C . SER B 1 251 ? 82.837 37.396 50.595 1.00 23.48 248 SER B C 1
ATOM 4094 O O . SER B 1 251 ? 83.675 36.533 50.853 1.00 23.00 248 SER B O 1
ATOM 4097 N N . PHE B 1 252 ? 81.863 37.206 49.712 1.00 23.41 249 PHE B N 1
ATOM 4098 C CA . PHE B 1 252 ? 81.761 35.943 48.991 1.00 23.25 249 PHE B CA 1
ATOM 4099 C C . PHE B 1 252 ? 83.091 35.556 48.346 1.00 22.87 249 PHE B C 1
ATOM 4100 O O . PHE B 1 252 ? 83.492 34.397 48.399 1.00 21.61 249 PHE B O 1
ATOM 4108 N N . ARG B 1 253 ? 83.787 36.533 47.772 1.00 22.84 250 ARG B N 1
ATOM 4109 C CA . ARG B 1 253 ? 85.068 36.287 47.111 1.00 24.29 250 ARG B CA 1
ATOM 4110 C C . ARG B 1 253 ? 86.132 35.762 48.071 1.00 24.62 250 ARG B C 1
ATOM 4111 O O . ARG B 1 253 ? 87.142 35.212 47.636 1.00 23.75 250 ARG B O 1
ATOM 4119 N N . ALA B 1 254 ? 85.907 35.931 49.370 1.00 24.72 251 ALA B N 1
ATOM 4120 C CA . ALA B 1 254 ? 86.870 35.474 50.373 1.00 25.06 251 ALA B CA 1
ATOM 4121 C C . ALA B 1 254 ? 86.461 34.161 51.036 1.00 23.82 251 ALA B C 1
ATOM 4122 O O . ALA B 1 254 ? 87.202 33.613 51.853 1.00 23.48 251 ALA B O 1
ATOM 4124 N N . ASN B 1 255 ? 85.283 33.655 50.689 1.00 22.48 252 ASN B N 1
ATOM 4125 C CA . ASN B 1 255 ? 84.820 32.399 51.262 1.00 21.29 252 ASN B CA 1
ATOM 4126 C C . ASN B 1 255 ? 85.661 31.254 50.712 1.00 22.30 252 ASN B C 1
ATOM 4127 O O . ASN B 1 255 ? 86.174 31.327 49.595 1.00 22.05 252 ASN B O 1
ATOM 4132 N N . LYS B 1 256 ? 85.827 30.209 51.511 1.00 21.79 253 LYS B N 1
ATOM 4133 C CA . LYS B 1 256 ? 86.555 29.034 51.056 1.00 22.67 253 LYS B CA 1
ATOM 4134 C C . LYS B 1 256 ? 85.450 28.073 50.663 1.00 21.31 253 LYS B C 1
ATOM 4135 O O . LYS B 1 256 ? 84.306 28.252 51.079 1.00 21.06 253 LYS B O 1
ATOM 4141 N N . CYS B 1 257 ? 85.764 27.065 49.862 1.00 20.91 254 CYS B N 1
ATOM 4142 C CA . CYS B 1 257 ? 84.726 26.139 49.430 1.00 21.84 254 CYS B CA 1
ATOM 4143 C C . CYS B 1 257 ? 83.996 25.493 50.596 1.00 23.61 254 CYS B C 1
ATOM 4144 O O . CYS B 1 257 ? 82.804 25.196 50.503 1.00 24.65 254 CYS B O 1
ATOM 4147 N N . ALA B 1 258 ? 84.704 25.295 51.702 1.00 23.57 255 ALA B N 1
ATOM 4148 C CA . ALA B 1 258 ? 84.104 24.683 52.880 1.00 26.69 255 ALA B CA 1
ATOM 4149 C C . ALA B 1 258 ? 83.021 25.566 53.499 1.00 26.95 255 ALA B C 1
ATOM 4150 O O . ALA B 1 258 ? 82.154 25.071 54.221 1.00 28.20 255 ALA B O 1
ATOM 4152 N N . ASP B 1 259 ? 83.075 26.868 53.224 1.00 26.58 256 ASP B N 1
ATOM 4153 C CA . ASP B 1 259 ? 82.088 27.807 53.761 1.00 25.63 256 ASP B CA 1
ATOM 4154 C C . ASP B 1 259 ? 80.735 27.712 53.066 1.00 24.47 256 ASP B C 1
ATOM 4155 O O . ASP B 1 259 ? 79.751 28.284 53.538 1.00 24.56 256 ASP B O 1
ATOM 4160 N N . LEU B 1 260 ? 80.688 26.998 51.948 1.00 22.99 257 LEU B N 1
ATOM 4161 C CA . LEU B 1 260 ? 79.452 26.848 51.185 1.00 23.34 257 LEU B CA 1
ATOM 4162 C C . LEU B 1 260 ? 78.698 25.570 51.530 1.00 26.19 257 LEU B C 1
ATOM 4163 O O . LEU B 1 260 ? 79.250 24.472 51.458 1.00 26.97 257 LEU B O 1
ATOM 4168 N N . CYS B 1 261 ? 77.432 25.728 51.904 1.00 25.09 258 CYS B N 1
ATOM 4169 C CA . CYS B 1 261 ? 76.571 24.607 52.260 1.00 28.29 258 CYS B CA 1
ATOM 4170 C C . CYS B 1 261 ? 75.629 24.405 51.078 1.00 28.54 258 CYS B C 1
ATOM 4171 O O . CYS B 1 261 ? 74.842 25.290 50.749 1.00 27.23 258 CYS B O 1
ATOM 4174 N N . ILE B 1 262 ? 75.708 23.238 50.445 1.00 28.20 259 ILE B N 1
ATOM 4175 C CA . ILE B 1 262 ? 74.898 22.969 49.263 1.00 28.61 259 ILE B CA 1
ATOM 4176 C C . ILE B 1 262 ? 73.777 21.967 49.478 1.00 30.35 259 ILE B C 1
ATOM 4177 O O . ILE B 1 262 ? 73.972 20.943 50.127 1.00 29.89 259 ILE B O 1
ATOM 4182 N N . SER B 1 263 ? 72.604 22.274 48.929 1.00 30.09 260 SER B N 1
ATOM 4183 C CA . SER B 1 263 ? 71.449 21.384 49.011 1.00 32.62 260 SER B CA 1
ATOM 4184 C C . SER B 1 263 ? 71.286 20.683 47.666 1.00 32.80 260 SER B C 1
ATOM 4185 O O . SER B 1 263 ? 71.491 21.289 46.617 1.00 32.37 260 SER B O 1
ATOM 4188 N N . GLN B 1 264 ? 70.919 19.407 47.694 1.00 33.55 261 GLN B N 1
ATOM 4189 C CA . GLN B 1 264 ? 70.725 18.641 46.466 1.00 35.09 261 GLN B CA 1
ATOM 4190 C C . GLN B 1 264 ? 69.232 18.552 46.184 1.00 35.78 261 GLN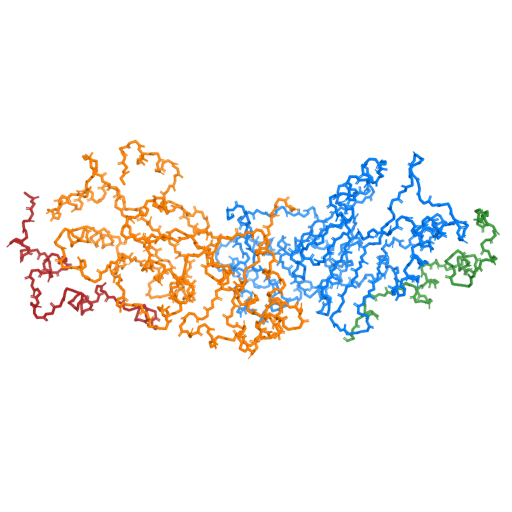 B C 1
ATOM 4191 O O . GLN B 1 264 ? 68.422 18.597 47.108 1.00 34.33 261 GLN B O 1
ATOM 4197 N N . VAL B 1 265 ? 68.866 18.420 44.913 1.00 35.77 262 VAL B N 1
ATOM 4198 C CA . VAL B 1 265 ? 67.457 18.321 44.548 1.00 36.77 262 VAL B CA 1
ATOM 4199 C C . VAL B 1 265 ? 67.114 16.903 44.102 1.00 38.22 262 VAL B C 1
ATOM 4200 O O . VAL B 1 265 ? 67.911 16.236 43.447 1.00 38.49 262 VAL B O 1
ATOM 4204 N N . VAL B 1 266 ? 65.927 16.444 44.473 1.00 38.82 263 VAL B N 1
ATOM 4205 C CA . VAL B 1 266 ? 65.484 15.110 44.101 1.00 40.65 263 VAL B CA 1
ATOM 4206 C C . VAL B 1 266 ? 63.979 15.091 43.864 1.00 39.57 263 VAL B C 1
ATOM 4207 O O . VAL B 1 266 ? 63.229 15.811 44.525 1.00 39.21 263 VAL B O 1
ATOM 4211 N N . ASN B 1 267 ? 63.549 14.270 42.911 1.00 40.78 264 ASN B N 1
ATOM 4212 C CA . ASN B 1 267 ? 62.132 14.131 42.595 1.00 41.35 264 ASN B CA 1
ATOM 4213 C C . ASN B 1 267 ? 61.647 12.856 43.287 1.00 41.24 264 ASN B C 1
ATOM 4214 O O . ASN B 1 267 ? 61.916 11.749 42.823 1.00 39.46 264 ASN B O 1
ATOM 4219 N N . MET B 1 268 ? 60.940 13.021 44.400 1.00 41.75 265 MET B N 1
ATOM 4220 C CA . MET B 1 268 ? 60.439 11.891 45.177 1.00 43.64 265 MET B CA 1
ATOM 4221 C C . MET B 1 268 ? 59.514 10.939 44.429 1.00 44.54 265 MET B C 1
ATOM 4222 O O . MET B 1 268 ? 59.258 9.827 44.893 1.00 43.33 265 MET B O 1
ATOM 4227 N N . GLU B 1 269 ? 59.007 11.370 43.280 1.00 45.31 266 GLU B N 1
ATOM 4228 C CA . GLU B 1 269 ? 58.121 10.521 42.495 1.00 47.99 266 GLU B CA 1
ATOM 4229 C C . GLU B 1 269 ? 58.900 9.318 41.985 1.00 47.38 266 GLU B C 1
ATOM 4230 O O . GLU B 1 269 ? 58.329 8.265 41.708 1.00 47.20 266 GLU B O 1
ATOM 4236 N N . GLU B 1 270 ? 60.214 9.485 41.877 1.00 47.03 267 GLU B N 1
ATOM 4237 C CA . GLU B 1 270 ? 61.090 8.419 41.410 1.00 47.65 267 GLU B CA 1
ATOM 4238 C C . GLU B 1 270 ? 61.262 7.348 42.482 1.00 47.76 267 GLU B C 1
ATOM 4239 O O . GLU B 1 270 ? 61.736 6.250 42.201 1.00 48.00 267 GLU B O 1
ATOM 4245 N N . LEU B 1 271 ? 60.875 7.672 43.711 1.00 48.01 268 LEU B N 1
ATOM 4246 C CA . LEU B 1 271 ? 60.986 6.732 44.821 1.00 49.33 268 LEU B CA 1
ATOM 4247 C C . LEU B 1 271 ? 59.608 6.323 45.336 1.00 51.19 268 LEU B C 1
ATOM 4248 O O . LEU B 1 271 ? 59.505 6.028 46.547 1.00 52.58 268 LEU B O 1
ATOM 4253 N N . ILE C 2 4 ? 81.460 -19.956 11.660 1.00 66.07 505 ILE C N 1
ATOM 4254 C CA . ILE C 2 4 ? 80.198 -19.273 11.255 1.00 65.74 505 ILE C CA 1
ATOM 4255 C C . ILE C 2 4 ? 78.993 -20.020 11.824 1.00 65.01 505 ILE C C 1
ATOM 4256 O O . ILE C 2 4 ? 77.882 -19.491 11.866 1.00 65.25 505 ILE C O 1
ATOM 4261 N N . LYS C 2 5 ? 79.225 -21.250 12.266 1.00 64.02 506 LYS C N 1
ATOM 4262 C CA . LYS C 2 5 ? 78.162 -22.086 12.812 1.00 62.76 506 LYS C CA 1
ATOM 4263 C C . LYS C 2 5 ? 78.119 -22.011 14.335 1.00 60.98 506 LYS C C 1
ATOM 4264 O O . LYS C 2 5 ? 79.160 -22.020 14.994 1.00 60.97 506 LYS C O 1
ATOM 4270 N N . VAL C 2 6 ? 76.912 -21.942 14.888 1.00 58.27 507 VAL C N 1
ATOM 4271 C CA . VAL C 2 6 ? 76.737 -21.874 16.335 1.00 56.37 507 VAL C CA 1
ATOM 4272 C C . VAL C 2 6 ? 77.327 -23.110 17.002 1.00 55.27 507 VAL C C 1
ATOM 4273 O O . VAL C 2 6 ? 76.833 -24.224 16.815 1.00 55.61 507 VAL C O 1
ATOM 4277 N N . VAL C 2 7 ? 78.383 -22.900 17.784 1.00 52.02 508 VAL C N 1
ATOM 4278 C CA . VAL C 2 7 ? 79.064 -23.985 18.481 1.00 48.59 508 VAL C CA 1
ATOM 4279 C C . VAL C 2 7 ? 78.185 -24.611 19.559 1.00 47.02 508 VAL C C 1
ATOM 4280 O O . VAL C 2 7 ? 77.696 -23.919 20.448 1.00 46.40 508 VAL C O 1
ATOM 4284 N N . LYS C 2 8 ? 77.983 -25.923 19.472 1.00 45.52 509 LYS C N 1
ATOM 4285 C CA . LYS C 2 8 ? 77.172 -26.639 20.452 1.00 44.36 509 LYS C CA 1
ATOM 4286 C C . LYS C 2 8 ? 78.040 -26.993 21.657 1.00 41.61 509 LYS C C 1
ATOM 4287 O O . LYS C 2 8 ? 79.244 -27.188 21.524 1.00 40.13 509 LYS C O 1
ATOM 4293 N N . PRO C 2 9 ? 77.432 -27.079 22.849 1.00 41.17 510 PRO C N 1
ATOM 4294 C CA . PRO C 2 9 ? 78.151 -27.406 24.083 1.00 40.16 510 PRO C CA 1
ATOM 4295 C C . PRO C 2 9 ? 79.155 -28.553 23.959 1.00 41.00 510 PRO C C 1
ATOM 4296 O O . PRO C 2 9 ? 80.218 -28.526 24.583 1.00 39.55 510 PRO C O 1
ATOM 4300 N N . SER C 2 10 ? 78.826 -29.553 23.145 1.00 40.65 511 SER C N 1
ATOM 4301 C CA . SER C 2 10 ? 79.706 -30.703 22.970 1.00 39.91 511 SER C CA 1
ATOM 4302 C C . SER C 2 10 ? 81.033 -30.339 22.316 1.00 39.09 511 SER C C 1
ATOM 4303 O O . SER C 2 10 ? 82.003 -31.086 22.424 1.00 38.81 511 SER C O 1
ATOM 4306 N N . ASP C 2 11 ? 81.084 -29.1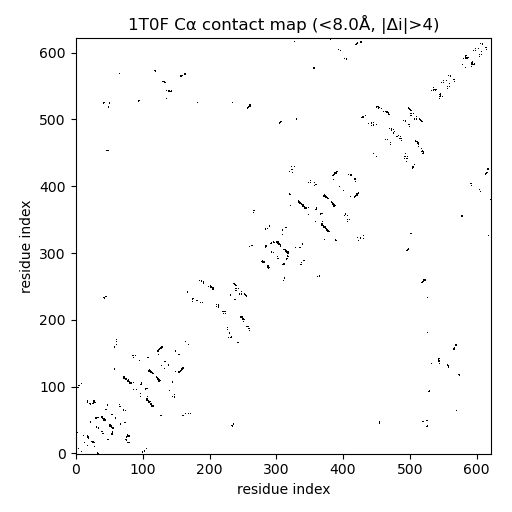90 21.647 1.00 38.02 512 ASP C N 1
ATOM 4307 C CA . ASP C 2 11 ? 82.315 -28.759 20.988 1.00 36.84 512 ASP C CA 1
ATOM 4308 C C . ASP C 2 11 ? 82.983 -27.568 21.673 1.00 34.76 512 ASP C C 1
ATOM 4309 O O . ASP C 2 11 ? 83.900 -26.961 21.125 1.00 33.72 512 ASP C O 1
ATOM 4314 N N . TRP C 2 12 ? 82.534 -27.233 22.874 1.00 34.88 513 TRP C N 1
ATOM 4315 C CA . TRP C 2 12 ? 83.126 -26.106 23.586 1.00 33.16 513 TRP C CA 1
ATOM 4316 C C . TRP C 2 12 ? 84.599 -26.326 23.922 1.00 34.28 513 TRP C C 1
ATOM 4317 O O . TRP C 2 12 ? 85.347 -25.365 24.095 1.00 33.74 513 TRP C O 1
ATOM 4328 N N . ASP C 2 13 ? 85.027 -27.584 23.983 1.00 34.47 514 ASP C N 1
ATOM 4329 C CA . ASP C 2 13 ? 86.415 -27.883 24.313 1.00 36.19 514 ASP C CA 1
ATOM 4330 C C . ASP C 2 13 ? 87.398 -27.488 23.213 1.00 37.38 514 ASP C C 1
ATOM 4331 O O . ASP C 2 13 ? 88.609 -27.628 23.378 1.00 37.90 514 ASP C O 1
ATOM 4336 N N . SER C 2 14 ? 86.874 -26.979 22.101 1.00 37.63 515 SER C N 1
ATOM 4337 C CA . SER C 2 14 ? 87.705 -26.551 20.978 1.00 38.14 515 SER C CA 1
ATOM 4338 C C . SER C 2 14 ? 87.875 -25.030 20.926 1.00 37.24 515 SER C C 1
ATOM 4339 O O . SER C 2 14 ? 88.614 -24.512 20.090 1.00 37.33 515 SER C O 1
ATOM 4342 N N . LEU C 2 15 ? 87.195 -24.320 21.823 1.00 35.07 516 LEU C N 1
ATOM 4343 C CA . LEU C 2 15 ? 87.253 -22.858 21.863 1.00 33.74 516 LEU C CA 1
ATOM 4344 C C . LEU C 2 15 ? 88.533 -22.314 22.510 1.00 33.56 516 LEU C C 1
ATOM 4345 O O . LEU C 2 15 ? 89.304 -23.067 23.098 1.00 33.21 516 LEU C O 1
ATOM 4350 N N . PRO C 2 16 ? 88.778 -20.994 22.397 1.00 33.45 517 PRO C N 1
ATOM 4351 C CA . PRO C 2 16 ? 89.970 -20.353 22.970 1.00 32.86 517 PRO C CA 1
ATOM 4352 C C . PRO C 2 16 ? 90.063 -20.492 24.491 1.00 31.74 517 PRO C C 1
ATOM 4353 O O . PRO C 2 16 ? 89.043 -20.597 25.174 1.00 29.97 517 PRO C O 1
ATOM 4357 N N . ASP C 2 17 ? 91.291 -20.471 25.007 1.00 31.88 518 ASP C N 1
ATOM 4358 C CA . ASP C 2 17 ? 91.553 -20.619 26.442 1.00 31.32 518 ASP C CA 1
ATOM 4359 C C . ASP C 2 17 ? 90.786 -19.674 27.363 1.00 29.96 518 ASP C C 1
ATOM 4360 O O . ASP C 2 17 ? 90.406 -20.058 28.470 1.00 29.36 518 ASP C O 1
ATOM 4365 N N . THR C 2 18 ? 90.576 -18.439 26.915 1.00 27.62 519 THR C N 1
ATOM 4366 C CA . THR C 2 18 ? 89.894 -17.439 27.730 1.00 26.91 519 THR C CA 1
ATOM 4367 C C . THR C 2 18 ? 88.387 -17.387 27.535 1.00 26.06 519 THR C C 1
ATOM 4368 O O . THR C 2 18 ? 87.700 -16.612 28.203 1.00 23.61 519 THR C O 1
ATOM 4372 N N . ASP C 2 19 ? 87.881 -18.216 26.626 1.00 23.89 520 ASP C N 1
ATOM 4373 C CA . ASP C 2 19 ? 86.448 -18.276 26.349 1.00 23.75 520 ASP C CA 1
ATOM 4374 C C . ASP C 2 19 ? 85.783 -18.989 27.526 1.00 22.30 520 ASP C C 1
ATOM 4375 O O . ASP C 2 19 ? 86.196 -20.089 27.909 1.00 22.49 520 ASP C O 1
ATOM 4380 N N . LEU C 2 20 ? 84.763 -18.361 28.104 1.00 17.89 521 LEU C N 1
ATOM 4381 C CA . LEU C 2 20 ? 84.071 -18.934 29.245 1.00 19.31 521 LEU C CA 1
ATOM 4382 C C . LEU C 2 20 ? 83.517 -20.324 28.951 1.00 21.44 521 LEU C C 1
ATOM 4383 O O . LEU C 2 20 ? 83.428 -21.165 29.846 1.00 19.47 521 LEU C O 1
ATOM 4388 N N . ARG C 2 21 ? 83.161 -20.566 27.694 1.00 21.33 522 ARG C N 1
ATOM 4389 C CA . ARG C 2 21 ? 82.625 -21.865 27.297 1.00 23.06 522 ARG C CA 1
ATOM 4390 C C . ARG C 2 21 ? 83.712 -22.941 27.366 1.00 23.79 522 ARG C C 1
ATOM 4391 O O . ARG C 2 21 ? 83.452 -24.066 27.795 1.00 25.91 522 ARG C O 1
ATOM 4399 N N . TYR C 2 22 ? 84.924 -22.597 26.940 1.00 22.42 523 TYR C N 1
ATOM 4400 C CA . TYR C 2 22 ? 86.043 -23.538 26.990 1.00 24.21 523 TYR C CA 1
ATOM 4401 C C . TYR C 2 22 ? 86.363 -23.839 28.450 1.00 24.60 523 TYR C C 1
ATOM 4402 O O . TYR C 2 22 ? 86.556 -24.992 28.831 1.00 22.77 523 TYR C O 1
ATOM 4411 N N . ILE C 2 23 ? 86.420 -22.787 29.265 1.00 22.49 524 ILE C N 1
ATOM 4412 C CA . ILE C 2 23 ? 86.720 -22.941 30.684 1.00 22.70 524 ILE C CA 1
ATOM 4413 C C . ILE C 2 23 ? 85.729 -23.895 31.343 1.00 23.02 524 ILE C C 1
ATOM 4414 O O . ILE C 2 23 ? 86.112 -24.758 32.132 1.00 24.20 524 ILE C O 1
ATOM 4419 N N . TYR C 2 24 ? 84.456 -23.747 31.002 1.00 22.92 525 TYR C N 1
ATOM 4420 C CA . TYR C 2 24 ? 83.426 -24.612 31.545 1.00 23.64 525 TYR C CA 1
ATOM 4421 C C . TYR C 2 24 ? 83.670 -26.063 31.133 1.00 25.30 525 TYR C C 1
ATOM 4422 O O . TYR C 2 24 ? 83.549 -26.974 31.953 1.00 24.33 525 TYR C O 1
ATOM 4431 N N . SER C 2 25 ? 84.021 -26.270 29.866 1.00 26.24 526 SER C N 1
ATOM 4432 C CA . SER C 2 25 ? 84.239 -27.622 29.353 1.00 28.24 526 SER C CA 1
ATOM 4433 C C . SER C 2 25 ? 85.397 -28.367 30.009 1.00 29.23 526 SER C C 1
ATOM 4434 O O . SER C 2 25 ? 85.356 -29.591 30.135 1.00 30.16 526 SER C O 1
ATOM 4437 N N . GLN C 2 26 ? 86.414 -27.631 30.443 1.00 28.77 527 GLN C N 1
ATOM 4438 C CA . GLN C 2 26 ? 87.588 -28.239 31.061 1.00 28.70 527 GLN C CA 1
ATOM 4439 C C . GLN C 2 26 ? 87.635 -28.140 32.582 1.00 29.29 527 GLN C C 1
ATOM 4440 O O . GLN C 2 26 ? 88.650 -28.465 33.201 1.00 29.27 527 GLN C O 1
ATOM 4446 N N . ARG C 2 27 ? 86.536 -27.705 33.183 1.00 29.70 528 ARG C N 1
ATOM 4447 C CA . ARG C 2 27 ? 86.465 -27.538 34.633 1.00 29.82 528 ARG C CA 1
ATOM 4448 C C . ARG C 2 27 ? 86.504 -28.865 35.394 1.00 31.25 528 ARG C C 1
ATOM 4449 O O . ARG C 2 27 ? 86.268 -29.931 34.823 1.00 28.90 528 ARG C O 1
ATOM 4457 N N . GLN C 2 28 ? 86.814 -28.789 36.686 1.00 32.18 529 GLN C N 1
ATOM 4458 C CA . GLN C 2 28 ? 86.821 -29.969 37.547 1.00 32.09 529 GLN C CA 1
ATOM 4459 C C . GLN C 2 28 ? 85.354 -30.112 37.935 1.00 30.90 529 GLN C C 1
ATOM 4460 O O . GLN C 2 28 ? 84.824 -29.285 38.682 1.00 30.77 529 GLN C O 1
ATOM 4466 N N . PRO C 2 29 ? 84.678 -31.159 37.435 1.00 28.78 530 PRO C N 1
ATOM 4467 C CA . PRO C 2 29 ? 83.262 -31.379 37.740 1.00 29.80 530 PRO C CA 1
ATOM 4468 C C . PRO C 2 29 ? 82.878 -31.449 39.215 1.00 27.54 530 PRO C C 1
ATOM 4469 O O . PRO C 2 29 ? 81.727 -31.197 39.559 1.00 28.59 530 PRO C O 1
ATOM 4473 N N . GLU C 2 30 ? 83.826 -31.776 40.089 1.00 27.05 531 GLU C N 1
ATOM 4474 C CA . GLU C 2 30 ? 83.506 -31.857 41.517 1.00 27.68 531 GLU C CA 1
ATOM 4475 C C . GLU C 2 30 ? 83.497 -30.466 42.143 1.00 29.25 531 GLU C C 1
ATOM 4476 O O . GLU C 2 30 ? 83.122 -30.298 43.305 1.00 27.89 531 GLU C O 1
ATOM 4482 N N . LYS C 2 31 ? 83.923 -29.475 41.362 1.00 29.34 532 LYS C N 1
ATOM 4483 C CA . LYS C 2 31 ? 83.955 -28.088 41.816 1.00 31.98 532 LYS C CA 1
ATOM 4484 C C . LYS C 2 31 ? 82.946 -27.286 40.994 1.00 31.90 532 LYS C C 1
ATOM 4485 O O . LYS C 2 31 ? 82.467 -27.752 39.961 1.00 33.29 532 LYS C O 1
ATOM 4491 N N . THR C 2 32 ? 82.626 -26.082 41.450 1.00 30.52 533 THR C N 1
ATOM 4492 C CA . THR C 2 32 ? 81.663 -25.251 40.736 1.00 29.13 533 THR C CA 1
ATOM 4493 C C . THR C 2 32 ? 82.326 -24.349 39.702 1.00 25.55 533 THR C C 1
ATOM 4494 O O . THR C 2 32 ? 83.548 -24.169 39.703 1.00 25.88 533 THR C O 1
ATOM 4498 N N . MET C 2 33 ? 81.519 -23.793 38.800 1.00 24.20 534 MET C N 1
ATOM 4499 C CA . MET C 2 33 ? 82.055 -22.876 37.802 1.00 23.49 534 MET C CA 1
ATOM 4500 C C . MET C 2 33 ? 82.479 -21.627 38.572 1.00 21.54 534 MET C C 1
ATOM 4501 O O . MET C 2 33 ? 83.467 -20.971 38.233 1.00 22.45 534 MET C O 1
ATOM 4506 N N . HIS C 2 34 ? 81.722 -21.301 39.614 1.00 22.62 535 HIS C N 1
ATOM 4507 C CA . HIS C 2 34 ? 82.052 -20.140 40.423 1.00 22.43 535 HIS C CA 1
ATOM 4508 C C . HIS C 2 34 ? 83.479 -20.278 40.947 1.00 22.90 535 HIS C C 1
ATOM 4509 O O . HIS C 2 34 ? 84.306 -19.375 40.791 1.00 19.74 535 HIS C O 1
ATOM 4516 N N . GLU C 2 35 ? 83.781 -21.422 41.554 1.00 22.31 536 GLU C N 1
ATOM 4517 C CA . GLU C 2 35 ? 85.116 -21.637 42.095 1.00 22.62 536 GLU C CA 1
ATOM 4518 C C . GLU C 2 35 ? 86.183 -21.499 41.020 1.00 21.48 536 GLU C C 1
ATOM 4519 O O . GLU C 2 35 ? 87.232 -20.894 41.239 1.00 20.96 536 GLU C O 1
ATOM 4525 N N . ARG C 2 36 ? 85.912 -22.060 39.848 1.00 19.82 537 ARG C N 1
ATOM 4526 C CA . ARG C 2 36 ? 86.847 -22.003 38.737 1.00 22.27 537 ARG C CA 1
ATOM 4527 C C . ARG C 2 36 ? 87.092 -20.576 38.243 1.00 21.02 537 ARG C C 1
ATOM 4528 O O . ARG C 2 36 ? 88.235 -20.172 38.048 1.00 22.75 537 ARG C O 1
ATOM 4536 N N . LEU C 2 37 ? 86.022 -19.810 38.047 1.00 19.57 538 LEU C N 1
ATOM 4537 C CA . LEU C 2 37 ? 86.164 -18.444 37.559 1.00 20.39 538 LEU C CA 1
ATOM 4538 C C . LEU C 2 37 ? 86.792 -17.516 38.593 1.00 21.22 538 LEU C C 1
ATOM 4539 O O . LEU C 2 37 ? 87.506 -16.583 38.228 1.00 22.04 538 LEU C O 1
ATOM 4544 N N . LYS C 2 38 ? 86.541 -17.769 39.876 1.00 22.19 539 LYS C N 1
ATOM 4545 C CA . LYS C 2 38 ? 87.125 -16.922 40.908 1.00 25.05 539 LYS C CA 1
ATOM 4546 C C . LYS C 2 38 ? 88.627 -17.187 40.930 1.00 25.17 539 LYS C C 1
ATOM 4547 O O . LYS C 2 38 ? 89.424 -16.271 41.101 1.00 26.10 539 LYS C O 1
ATOM 4553 N N . GLY C 2 39 ? 89.011 -18.442 40.736 1.00 26.20 540 GLY C N 1
ATOM 4554 C CA . GLY C 2 39 ? 90.424 -18.769 40.722 1.00 28.10 540 GLY C CA 1
ATOM 4555 C C . GLY C 2 39 ? 91.162 -18.069 39.595 1.00 30.06 540 GLY C C 1
ATOM 4556 O O . GLY C 2 39 ? 92.340 -17.728 39.730 1.00 30.46 540 GLY C O 1
ATOM 4557 N N . LYS C 2 40 ? 90.469 -17.844 38.479 1.00 29.21 541 LYS C N 1
ATOM 4558 C CA . LYS C 2 40 ? 91.070 -17.189 37.323 1.00 29.75 541 LYS C CA 1
ATOM 4559 C C . LYS C 2 40 ? 90.991 -15.661 37.351 1.00 28.41 541 LYS C C 1
ATOM 4560 O O . LYS C 2 40 ? 91.529 -14.992 36.465 1.00 26.50 541 LYS C O 1
ATOM 4566 N N . GLY C 2 41 ? 90.322 -15.110 38.360 1.00 26.56 542 GLY C N 1
ATOM 4567 C CA . GLY C 2 41 ? 90.212 -13.667 38.447 1.00 25.37 542 GLY C CA 1
ATOM 4568 C C . GLY C 2 41 ? 89.082 -13.082 37.614 1.00 25.48 542 GLY C C 1
ATOM 4569 O O . GLY C 2 41 ? 88.995 -11.862 37.453 1.00 23.72 542 GLY C O 1
ATOM 4570 N N . VAL C 2 42 ? 88.228 -13.939 37.064 1.00 24.21 543 VAL C N 1
ATOM 4571 C CA . VAL C 2 42 ? 87.090 -13.456 36.281 1.00 21.47 543 VAL C CA 1
ATOM 4572 C C . VAL C 2 42 ? 86.060 -12.963 37.292 1.00 21.21 543 VAL C C 1
ATOM 4573 O O . VAL C 2 42 ? 85.340 -11.989 37.063 1.00 20.02 543 VAL C O 1
ATOM 4577 N N . ILE C 2 43 ? 85.988 -13.665 38.418 1.00 19.36 544 ILE C N 1
ATOM 4578 C CA . ILE C 2 43 ? 85.091 -13.293 39.500 1.00 19.76 544 ILE C CA 1
ATOM 4579 C C . ILE C 2 43 ? 85.992 -12.710 40.585 1.00 21.88 544 ILE C C 1
ATOM 4580 O O . ILE C 2 43 ? 87.024 -13.291 40.903 1.00 20.66 544 ILE C O 1
ATOM 4585 N N . VAL C 2 44 ? 85.620 -11.554 41.126 1.00 24.33 545 VAL C N 1
ATOM 4586 C CA . VAL C 2 44 ? 86.413 -10.933 42.184 1.00 26.56 545 VAL C CA 1
ATOM 4587 C C . VAL C 2 44 ? 85.483 -10.307 43.217 1.00 26.65 545 VAL C C 1
ATOM 4588 O O . VAL C 2 44 ? 84.314 -10.061 42.936 1.00 27.90 545 VAL C O 1
ATOM 4592 N N . ASP C 2 45 ? 85.988 -10.065 44.419 1.00 30.96 546 ASP C N 1
ATOM 4593 C CA . ASP C 2 45 ? 85.162 -9.404 45.423 1.00 32.29 546 ASP C CA 1
ATOM 4594 C C . ASP C 2 45 ? 85.552 -7.933 45.391 1.00 31.83 546 ASP C C 1
ATOM 4595 O O . ASP C 2 45 ? 86.642 -7.581 44.933 1.00 30.47 546 ASP C O 1
ATOM 4600 N N . MET C 2 46 ? 84.656 -7.081 45.871 1.00 31.76 547 MET C N 1
ATOM 4601 C CA . MET C 2 46 ? 84.871 -5.642 45.864 1.00 35.14 547 MET C CA 1
ATOM 4602 C C . MET C 2 46 ? 86.260 -5.191 46.303 1.00 34.80 547 MET C C 1
ATOM 4603 O O . MET C 2 46 ? 86.852 -4.312 45.680 1.00 36.11 547 MET C O 1
ATOM 4608 N N . ALA C 2 47 ? 86.780 -5.789 47.369 1.00 33.82 548 ALA C N 1
ATOM 4609 C CA . ALA C 2 47 ? 88.102 -5.425 47.878 1.00 35.02 548 ALA C CA 1
ATOM 4610 C C . ALA C 2 47 ? 89.184 -5.371 46.793 1.00 36.09 548 ALA C C 1
ATOM 4611 O O . ALA C 2 47 ? 89.937 -4.396 46.699 1.00 36.92 548 ALA C O 1
ATOM 4613 N N . SER C 2 48 ? 89.252 -6.416 45.973 1.00 33.63 549 SER C N 1
ATOM 4614 C CA . SER C 2 48 ? 90.253 -6.503 44.916 1.00 32.17 549 SER C CA 1
ATOM 4615 C C . SER C 2 48 ? 90.236 -5.354 43.914 1.00 30.94 549 SER C C 1
ATOM 4616 O O . SER C 2 48 ? 91.247 -5.077 43.266 1.00 31.88 549 SER C O 1
ATOM 4619 N N . LEU C 2 49 ? 89.101 -4.679 43.786 1.00 29.83 550 LEU C N 1
ATOM 4620 C CA . LEU C 2 49 ? 88.984 -3.585 42.825 1.00 29.88 550 LEU C CA 1
ATOM 4621 C C . LEU C 2 49 ? 89.318 -2.206 43.376 1.00 31.42 550 LEU C C 1
ATOM 4622 O O . LEU C 2 49 ? 89.411 -1.239 42.614 1.00 29.80 550 LEU C O 1
ATOM 4627 N N . PHE C 2 50 ? 89.489 -2.104 44.690 1.00 30.80 551 PHE C N 1
ATOM 4628 C CA . PHE C 2 50 ? 89.799 -0.811 45.282 1.00 32.78 551 PHE C CA 1
ATOM 4629 C C . PHE C 2 50 ? 91.004 -0.810 46.213 1.00 35.67 551 PHE C C 1
ATOM 4630 O O . PHE C 2 50 ? 91.406 -1.850 46.729 1.00 33.28 551 PHE C O 1
ATOM 4638 N N . LYS C 2 51 ? 91.575 0.376 46.413 1.00 40.86 552 LYS C N 1
ATOM 4639 C CA . LYS C 2 51 ? 92.732 0.542 47.284 1.00 46.11 552 LYS C CA 1
ATOM 4640 C C . LYS C 2 51 ? 92.437 -0.067 48.646 1.00 48.04 552 LYS C C 1
ATOM 4641 O O . LYS C 2 51 ? 91.385 0.185 49.233 1.00 47.47 552 LYS C O 1
ATOM 4647 N N . GLN C 2 52 ? 93.368 -0.871 49.144 1.00 52.09 553 GLN C N 1
ATOM 4648 C CA . GLN C 2 52 ? 93.196 -1.508 50.442 1.00 55.50 553 GLN C CA 1
ATOM 4649 C C . GLN C 2 52 ? 93.248 -0.454 51.542 1.00 56.44 553 GLN C C 1
ATOM 4650 O O . GLN C 2 52 ? 92.219 -0.271 52.229 1.00 57.61 553 GLN C O 1
ATOM 4656 N N . LYS D 2 5 ? 37.367 59.368 70.237 1.00 61.13 506 LYS D N 1
ATOM 4657 C CA . LYS D 2 5 ? 38.356 58.327 70.633 1.00 60.92 506 LYS D CA 1
ATOM 4658 C C . LYS D 2 5 ? 39.301 57.979 69.484 1.00 59.94 506 LYS D C 1
ATOM 4659 O O . LYS D 2 5 ? 39.308 56.853 68.981 1.00 60.58 506 LYS D O 1
ATOM 4665 N N . VAL D 2 6 ? 40.083 58.972 69.072 1.00 57.99 507 VAL D N 1
ATOM 4666 C CA . VAL D 2 6 ? 41.081 58.834 68.015 1.00 56.18 507 VAL D CA 1
ATOM 4667 C C . VAL D 2 6 ? 42.078 59.952 68.278 1.00 54.52 507 VAL D C 1
ATOM 4668 O O . VAL D 2 6 ? 41.848 61.105 67.909 1.00 55.12 507 VAL D O 1
ATOM 4672 N N . VAL D 2 7 ? 43.182 59.597 68.925 1.00 51.14 508 VAL D N 1
ATOM 4673 C CA . VAL D 2 7 ? 44.212 60.561 69.280 1.00 48.63 508 VAL D CA 1
ATOM 4674 C C . VAL D 2 7 ? 44.871 61.237 68.084 1.00 48.47 508 VAL D C 1
ATOM 4675 O O . VAL D 2 7 ? 45.460 60.573 67.227 1.00 47.20 508 VAL D O 1
ATOM 4679 N N . LYS D 2 8 ? 44.766 62.561 68.027 1.00 47.69 509 LYS D N 1
ATOM 4680 C CA . LYS D 2 8 ? 45.388 63.314 66.947 1.00 47.94 509 LYS D CA 1
ATOM 4681 C C . LYS D 2 8 ? 46.868 63.461 67.279 1.00 46.70 509 LYS D C 1
ATOM 4682 O O . LYS D 2 8 ? 47.253 63.458 68.450 1.00 46.05 509 LYS D O 1
ATOM 4688 N N . PRO D 2 9 ? 47.719 63.586 66.250 1.00 45.92 510 PRO D N 1
ATOM 4689 C CA . PRO D 2 9 ? 49.165 63.735 66.433 1.00 45.33 510 PRO D CA 1
ATOM 4690 C C . PRO D 2 9 ? 49.541 64.793 67.471 1.00 45.32 510 PRO D C 1
ATOM 4691 O O . PRO D 2 9 ? 50.495 64.619 68.231 1.00 44.64 510 PRO D O 1
ATOM 4695 N N . SER D 2 10 ? 48.782 65.884 67.509 1.00 44.90 511 SER D N 1
ATOM 4696 C CA . SER D 2 10 ? 49.061 66.963 68.452 1.00 44.55 511 SER D CA 1
ATOM 4697 C C . SER D 2 10 ? 48.846 66.552 69.909 1.00 43.25 511 SER D C 1
ATOM 4698 O O . SER D 2 10 ? 49.255 67.266 70.823 1.00 44.28 511 SER D O 1
ATOM 4701 N N . ASP D 2 11 ? 48.216 65.400 70.123 1.00 41.90 512 ASP D N 1
ATOM 4702 C CA . ASP D 2 11 ? 47.968 64.912 71.477 1.00 41.41 512 ASP D CA 1
ATOM 4703 C C . ASP D 2 11 ? 48.722 63.625 71.780 1.00 39.83 512 ASP D C 1
ATOM 4704 O O . ASP D 2 11 ? 48.432 62.940 72.762 1.00 38.43 512 ASP D O 1
ATOM 4709 N N . TRP D 2 12 ? 49.692 63.296 70.938 1.00 38.76 513 TRP D N 1
ATOM 4710 C CA . TRP D 2 12 ? 50.467 62.081 71.139 1.00 37.48 513 TRP D CA 1
ATOM 4711 C C . TRP D 2 12 ? 51.267 62.108 72.444 1.00 38.16 513 TRP D C 1
ATOM 4712 O O . TRP D 2 12 ? 51.614 61.058 72.989 1.00 37.60 513 TRP D O 1
ATOM 4723 N N . ASP D 2 13 ? 51.533 63.305 72.957 1.00 39.21 514 ASP D N 1
ATOM 4724 C CA . ASP D 2 13 ? 52.285 63.444 74.203 1.00 40.35 514 ASP D CA 1
ATOM 4725 C C . ASP D 2 13 ? 51.503 62.967 75.427 1.00 39.89 514 ASP D C 1
ATOM 4726 O O . ASP D 2 13 ? 52.034 62.957 76.537 1.00 39.29 514 ASP D O 1
ATOM 4731 N N . SER D 2 14 ? 50.248 62.572 75.229 1.00 39.69 515 SER D N 1
ATOM 4732 C CA . SER D 2 14 ? 49.416 62.103 76.337 1.00 40.14 515 SER D CA 1
ATOM 4733 C C . SER D 2 14 ? 49.396 60.582 76.445 1.00 39.59 515 SER D C 1
ATOM 4734 O O . SER D 2 14 ? 48.748 60.022 77.332 1.00 38.65 515 SER D O 1
ATOM 4737 N N . LEU D 2 15 ? 50.118 59.921 75.547 1.00 37.92 516 LEU D N 1
ATOM 4738 C CA . LEU D 2 15 ? 50.157 58.462 75.492 1.00 37.30 516 LEU D CA 1
ATOM 4739 C C . LEU D 2 15 ? 51.206 57.786 76.379 1.00 35.92 516 LEU D C 1
ATOM 4740 O O . LEU D 2 15 ? 52.121 58.439 76.879 1.00 36.82 516 LEU D O 1
ATOM 4745 N N . PRO D 2 16 ? 51.082 56.457 76.578 1.00 35.59 517 PRO D N 1
ATOM 4746 C CA . PRO D 2 16 ? 52.005 55.662 77.400 1.00 35.43 517 PRO D CA 1
ATOM 4747 C C . PRO D 2 16 ? 53.456 55.788 76.939 1.00 36.63 517 PRO D C 1
ATOM 4748 O O . PRO D 2 16 ? 53.726 55.993 75.753 1.00 35.91 517 PRO D O 1
ATOM 4752 N N . ASP D 2 17 ? 54.385 55.636 77.879 1.00 34.74 518 ASP D N 1
ATOM 4753 C CA . ASP D 2 17 ? 55.813 55.756 77.597 1.00 34.71 518 ASP D CA 1
ATOM 4754 C C . ASP D 2 17 ? 56.381 54.826 76.526 1.00 31.51 518 ASP D C 1
ATOM 4755 O O . ASP D 2 17 ? 57.364 55.172 75.873 1.00 32.08 518 ASP D O 1
ATOM 4760 N N . THR D 2 18 ? 55.789 53.651 76.344 1.00 31.05 519 THR D N 1
ATOM 4761 C CA . THR D 2 18 ? 56.305 52.720 75.344 1.00 31.62 519 THR D CA 1
ATOM 4762 C C . THR D 2 18 ? 55.610 52.874 73.992 1.00 31.64 519 THR D C 1
ATOM 4763 O O . THR D 2 18 ? 55.991 52.232 73.012 1.00 30.34 519 THR D O 1
ATOM 4767 N N . ASP D 2 19 ? 54.599 53.736 73.946 1.00 31.01 520 ASP D N 1
ATOM 4768 C CA . ASP D 2 19 ? 53.851 53.973 72.715 1.00 28.84 520 ASP D CA 1
ATOM 4769 C C . ASP D 2 19 ? 54.769 54.699 71.736 1.00 28.46 520 ASP D C 1
ATOM 4770 O O . ASP D 2 19 ? 55.368 55.719 72.076 1.00 26.49 520 ASP D O 1
ATOM 4775 N N . LEU D 2 20 ? 54.896 54.170 70.520 1.00 25.92 521 LEU D N 1
ATOM 4776 C CA . LEU D 2 20 ? 55.761 54.790 69.530 1.00 25.82 521 LEU D CA 1
ATOM 4777 C C . LEU D 2 20 ? 55.351 56.232 69.238 1.00 24.79 521 LEU D C 1
ATOM 4778 O O . LEU D 2 20 ? 56.196 57.086 68.962 1.00 24.58 521 LEU D O 1
ATOM 4783 N N . ARG D 2 21 ? 54.052 56.500 69.310 1.00 26.61 522 ARG D N 1
ATOM 4784 C CA . ARG D 2 21 ? 53.538 57.843 69.066 1.00 27.93 522 ARG D CA 1
ATOM 4785 C C . ARG D 2 21 ? 54.041 58.793 70.148 1.00 28.65 522 ARG D C 1
ATOM 4786 O O . ARG D 2 21 ? 54.439 59.922 69.866 1.00 29.65 522 ARG D O 1
ATOM 4794 N N . TYR D 2 22 ? 54.023 58.329 71.390 1.00 27.63 523 TYR D N 1
ATOM 4795 C CA . TYR D 2 22 ? 54.511 59.149 72.489 1.00 28.37 523 TYR D CA 1
ATOM 4796 C C . TYR D 2 22 ? 56.001 59.400 72.272 1.00 26.40 523 TYR D C 1
ATOM 4797 O O . TYR D 2 22 ? 56.477 60.530 72.392 1.00 26.81 523 TYR D O 1
ATOM 4806 N N . ILE D 2 23 ? 56.732 58.335 71.948 1.00 27.00 524 ILE D N 1
ATOM 4807 C CA . ILE D 2 23 ? 58.170 58.429 71.712 1.00 26.90 524 ILE D CA 1
ATOM 4808 C C . ILE D 2 23 ? 58.468 59.436 70.604 1.00 28.30 524 ILE D C 1
ATOM 4809 O O . ILE D 2 23 ? 59.452 60.172 70.660 1.00 26.93 524 ILE D O 1
ATOM 4814 N N . TYR D 2 24 ? 57.606 59.468 69.594 1.00 29.55 525 TYR D N 1
ATOM 4815 C CA . TYR D 2 24 ? 57.777 60.404 68.491 1.00 30.96 525 TYR D CA 1
ATOM 4816 C C . TYR D 2 24 ? 57.582 61.822 69.023 1.00 30.72 525 TYR D C 1
ATOM 4817 O O . TYR D 2 24 ? 58.407 62.702 68.789 1.00 31.37 525 TYR D O 1
ATOM 4826 N N . SER D 2 25 ? 56.492 62.023 69.757 1.00 31.59 526 SER D N 1
ATOM 4827 C CA . SER D 2 25 ? 56.166 63.336 70.307 1.00 33.36 526 SER D CA 1
ATOM 4828 C C . SER D 2 25 ? 57.270 63.936 71.168 1.00 33.50 526 SER D C 1
ATOM 4829 O O . SER D 2 25 ? 57.411 65.155 71.230 1.00 33.74 526 SER D O 1
ATOM 4832 N N . GLN D 2 26 ? 58.062 63.082 71.814 1.00 33.99 527 GLN D N 1
ATOM 4833 C CA . GLN D 2 26 ? 59.136 63.545 72.690 1.00 33.69 527 GLN D CA 1
ATOM 4834 C C . GLN D 2 26 ? 60.528 63.506 72.062 1.00 34.55 527 GLN D C 1
ATOM 4835 O O . GLN D 2 26 ? 61.520 63.772 72.738 1.00 32.62 527 GLN D O 1
ATOM 4841 N N . ARG D 2 27 ? 60.610 63.189 70.775 1.00 34.20 528 ARG D N 1
ATOM 4842 C CA . ARG D 2 27 ? 61.906 63.098 70.110 1.00 34.79 528 ARG D CA 1
ATOM 4843 C C . ARG D 2 27 ? 62.684 64.410 70.087 1.00 35.02 528 ARG D C 1
ATOM 4844 O O . ARG D 2 27 ? 62.108 65.496 70.131 1.00 34.09 528 ARG D O 1
ATOM 4852 N N . GLN D 2 28 ? 64.003 64.294 70.010 1.00 35.15 529 GLN D N 1
ATOM 4853 C CA . GLN D 2 28 ? 64.877 65.455 69.933 1.00 36.28 529 GLN D CA 1
ATOM 4854 C C . GLN D 2 28 ? 65.030 65.705 68.432 1.00 35.02 529 GLN D C 1
ATOM 4855 O O . GLN D 2 28 ? 65.603 64.882 67.715 1.00 33.35 529 GLN D O 1
ATOM 4861 N N . PRO D 2 29 ? 64.507 66.844 67.944 1.00 34.46 530 PRO D N 1
ATOM 4862 C CA . PRO D 2 29 ? 64.520 67.291 66.545 1.00 33.53 530 PRO D CA 1
ATOM 4863 C C . PRO D 2 29 ? 65.833 67.206 65.775 1.00 31.17 530 PRO D C 1
ATOM 4864 O O . PRO D 2 29 ? 65.819 66.991 64.565 1.00 31.41 530 PRO D O 1
ATOM 4868 N N . GLU D 2 30 ? 66.961 67.379 66.453 1.00 29.18 531 GLU D N 1
ATOM 4869 C CA . GLU D 2 30 ? 68.247 67.320 65.765 1.00 29.62 531 GLU D CA 1
ATOM 4870 C C . GLU D 2 30 ? 68.652 65.882 65.427 1.00 28.77 531 GLU D C 1
ATOM 4871 O O . GLU D 2 30 ? 69.657 65.659 64.751 1.00 26.32 531 GLU D O 1
ATOM 4877 N N . LYS D 2 31 ? 67.864 64.921 65.904 1.00 28.60 532 LYS D N 1
ATOM 4878 C CA . LYS D 2 31 ? 68.110 63.501 65.657 1.00 30.27 532 LYS D CA 1
ATOM 4879 C C . LYS D 2 31 ? 66.928 62.918 64.881 1.00 30.76 532 LYS D C 1
ATOM 4880 O O . LYS D 2 31 ? 65.863 63.525 64.809 1.00 31.08 532 LYS D O 1
ATOM 4886 N N . THR D 2 32 ? 67.116 61.732 64.313 1.00 29.71 533 THR D N 1
ATOM 4887 C CA . THR D 2 32 ? 66.055 61.072 63.559 1.00 28.10 533 THR D CA 1
ATOM 4888 C C . THR D 2 32 ? 65.281 60.123 64.466 1.00 26.62 533 THR D C 1
ATOM 4889 O O . THR D 2 32 ? 65.724 59.820 65.576 1.00 27.73 533 THR D O 1
ATOM 4893 N N . MET D 2 33 ? 64.121 59.658 64.004 1.00 25.03 534 MET D N 1
ATOM 4894 C CA . MET D 2 33 ? 63.340 58.708 64.788 1.00 24.70 534 MET D CA 1
ATOM 4895 C C . MET D 2 33 ? 64.100 57.388 64.825 1.00 24.14 534 MET D C 1
ATOM 4896 O O . MET D 2 33 ? 64.009 56.638 65.797 1.00 23.68 534 MET D O 1
ATOM 4901 N N . HIS D 2 34 ? 64.850 57.099 63.763 1.00 23.37 535 HIS D N 1
ATOM 4902 C CA . HIS D 2 34 ? 65.633 55.869 63.738 1.00 24.74 535 HIS D CA 1
ATOM 4903 C C . HIS D 2 34 ? 66.605 55.880 64.917 1.00 26.29 535 HIS D C 1
ATOM 4904 O O . HIS D 2 34 ? 66.671 54.927 65.692 1.00 25.91 535 HIS D O 1
ATOM 4911 N N . GLU D 2 35 ? 67.350 56.971 65.050 1.00 27.73 536 GLU D N 1
ATOM 4912 C CA . GLU D 2 35 ? 68.323 57.098 66.128 1.00 30.50 536 GLU D CA 1
ATOM 4913 C C . GLU D 2 35 ? 67.670 56.972 67.502 1.00 29.73 536 GLU D C 1
ATOM 4914 O O . GLU D 2 35 ? 68.213 56.322 68.396 1.00 29.08 536 GLU D O 1
ATOM 4920 N N . ARG D 2 36 ? 66.498 57.582 67.661 1.00 30.44 537 ARG D N 1
ATOM 4921 C CA . ARG D 2 36 ? 65.781 57.537 68.930 1.00 29.17 537 ARG D CA 1
ATOM 4922 C C . ARG D 2 36 ? 65.296 56.127 69.250 1.00 29.28 537 ARG D C 1
ATOM 4923 O O . ARG D 2 36 ? 65.428 55.660 70.381 1.00 26.37 537 ARG D O 1
ATOM 4931 N N . LEU D 2 37 ? 64.733 55.441 68.258 1.00 26.81 538 LEU D N 1
ATOM 4932 C CA . LEU D 2 37 ? 64.237 54.091 68.490 1.00 26.76 538 LEU D CA 1
ATOM 4933 C C . LEU D 2 37 ? 65.360 53.087 68.711 1.00 27.40 538 LEU D C 1
ATOM 4934 O O . LEU D 2 37 ? 65.185 52.104 69.428 1.00 27.29 538 LEU D O 1
ATOM 4939 N N . LYS D 2 38 ? 66.512 53.328 68.099 1.00 29.55 539 LYS D N 1
ATOM 4940 C CA . LYS D 2 38 ? 67.636 52.419 68.275 1.00 30.92 539 LYS D CA 1
ATOM 4941 C C . LYS D 2 38 ? 68.158 52.603 69.696 1.00 32.41 539 LYS D C 1
ATOM 4942 O O . LYS D 2 38 ? 68.508 51.637 70.374 1.00 32.08 539 LYS D O 1
ATOM 4948 N N . GLY D 2 39 ? 68.197 53.853 70.141 1.00 33.65 540 GLY D N 1
ATOM 4949 C CA . GLY D 2 39 ? 68.660 54.141 71.484 1.00 36.63 540 GLY D CA 1
ATOM 4950 C C . GLY D 2 39 ? 67.776 53.484 72.527 1.00 36.42 540 GLY D C 1
ATOM 4951 O O . GLY D 2 39 ? 68.244 53.143 73.610 1.00 39.86 540 GLY D O 1
ATOM 4952 N N . LYS D 2 40 ? 66.497 53.303 72.210 1.00 35.76 541 LYS D N 1
ATOM 4953 C CA . LYS D 2 40 ? 65.564 52.678 73.144 1.00 34.30 541 LYS D CA 1
ATOM 4954 C C . LYS D 2 40 ? 65.450 51.168 72.984 1.00 33.95 541 LYS D C 1
ATOM 4955 O O . LYS D 2 40 ? 64.647 50.521 73.659 1.00 33.03 541 LYS D O 1
ATOM 4961 N N . GLY D 2 41 ? 66.254 50.608 72.086 1.00 33.37 542 GLY D N 1
ATOM 4962 C CA . GLY D 2 41 ? 66.230 49.173 71.877 1.00 32.37 542 GLY D CA 1
ATOM 4963 C C . GLY D 2 41 ? 65.084 48.644 71.034 1.00 31.08 542 GLY D C 1
ATOM 4964 O O . GLY D 2 41 ? 64.901 47.432 70.953 1.00 31.42 542 GLY D O 1
ATOM 4965 N N . VAL D 2 42 ? 64.305 49.534 70.422 1.00 29.20 543 VAL D N 1
ATOM 4966 C CA . VAL D 2 42 ? 63.196 49.103 69.568 1.00 28.00 543 VAL D CA 1
ATOM 4967 C C . VAL D 2 42 ? 63.814 48.636 68.252 1.00 26.23 543 VAL D C 1
ATOM 4968 O O . VAL D 2 42 ? 63.350 47.677 67.636 1.00 25.94 543 VAL D O 1
ATOM 4972 N N . ILE D 2 43 ? 64.870 49.329 67.839 1.00 25.06 544 ILE D N 1
ATOM 4973 C CA . ILE D 2 43 ? 65.604 48.987 66.631 1.00 25.29 544 ILE D CA 1
ATOM 4974 C C . ILE D 2 43 ? 66.932 48.406 67.112 1.00 28.81 544 ILE D C 1
ATOM 4975 O O . ILE D 2 43 ? 67.591 48.995 67.974 1.00 29.52 544 ILE D O 1
ATOM 4980 N N . VAL D 2 44 ? 67.318 47.255 66.573 1.00 29.78 545 VAL D N 1
ATOM 4981 C CA . VAL D 2 44 ? 68.572 46.622 66.972 1.00 33.46 545 VAL D CA 1
ATOM 4982 C C . VAL D 2 44 ? 69.319 45.997 65.803 1.00 34.49 545 VAL D C 1
ATOM 4983 O O . VAL D 2 44 ? 68.710 45.600 64.811 1.00 34.68 545 VAL D O 1
ATOM 4987 N N . ASP D 2 45 ? 70.642 45.914 65.937 1.00 38.40 546 ASP D N 1
ATOM 4988 C CA . ASP D 2 45 ? 71.505 45.315 64.918 1.00 40.86 546 ASP D CA 1
ATOM 4989 C C . ASP D 2 45 ? 71.356 43.804 65.025 1.00 40.93 546 ASP D C 1
ATOM 4990 O O . ASP D 2 45 ? 71.169 43.269 66.120 1.00 40.25 546 ASP D O 1
ATOM 4995 N N . MET D 2 46 ? 71.445 43.112 63.897 1.00 39.17 547 MET D N 1
ATOM 4996 C CA . MET D 2 46 ? 71.327 41.663 63.904 1.00 38.95 547 MET D CA 1
ATOM 4997 C C . MET D 2 46 ? 72.425 41.077 64.795 1.00 39.40 547 MET D C 1
ATOM 4998 O O . MET D 2 46 ? 72.207 40.107 65.520 1.00 38.12 547 MET D O 1
ATOM 5003 N N . ALA D 2 47 ? 73.608 41.680 64.737 1.00 40.30 548 ALA D N 1
ATOM 5004 C CA . ALA D 2 47 ? 74.738 41.219 65.538 1.00 42.06 548 ALA D CA 1
ATOM 5005 C C . ALA D 2 47 ? 74.475 41.435 67.025 1.00 43.37 548 ALA D C 1
ATOM 5006 O O . ALA D 2 47 ? 74.951 40.670 67.866 1.00 44.45 548 ALA D O 1
ATOM 5008 N N . SER D 2 48 ? 73.717 42.478 67.352 1.00 42.65 549 SER D N 1
ATOM 5009 C CA . SER D 2 48 ? 73.402 42.759 68.745 1.00 40.91 549 SER D CA 1
ATOM 5010 C C . SER D 2 48 ? 72.369 41.763 69.248 1.00 40.17 549 SER D C 1
ATOM 5011 O O . SER D 2 48 ? 72.412 41.347 70.405 1.00 39.43 549 SER D O 1
ATOM 5014 N N . LEU D 2 49 ? 71.437 41.384 68.377 1.00 38.75 550 LEU D N 1
ATOM 5015 C CA . LEU D 2 49 ? 70.412 40.414 68.739 1.00 38.22 550 LEU D CA 1
ATOM 5016 C C . LEU D 2 49 ? 71.065 39.078 69.054 1.00 39.36 550 LEU D C 1
ATOM 5017 O O . LEU D 2 49 ? 70.833 38.498 70.113 1.00 39.50 550 LEU D O 1
ATOM 5022 N N . PHE D 2 50 ? 71.872 38.593 68.113 1.00 40.15 551 PHE D N 1
ATOM 5023 C CA . PHE D 2 50 ? 72.565 37.316 68.253 1.00 42.53 551 PHE D CA 1
ATOM 5024 C C . PHE D 2 50 ? 74.010 37.473 68.745 1.00 47.02 551 PHE D C 1
ATOM 5025 O O . PHE D 2 50 ? 74.947 37.030 68.078 1.00 48.94 551 PHE D O 1
ATOM 5033 N N . LYS D 2 51 ? 74.199 38.102 69.900 1.00 52.28 552 LYS D N 1
ATOM 5034 C CA . LYS D 2 51 ? 75.546 38.283 70.441 1.00 57.33 552 LYS D CA 1
ATOM 5035 C C . LYS D 2 51 ? 76.063 36.994 71.079 1.00 59.22 552 LYS D C 1
ATOM 5036 O O . LYS D 2 51 ? 76.050 36.911 72.328 1.00 60.68 552 LYS D O 1
#

Nearest PDB structures (foldseek):
  1t0f-assembly1_A  TM=1.004E+00  e=1.022E-54  Escherichia coli
  3qi7-assembly2_B  TM=2.892E-01  e=5.772E-01  Clostridioides difficile 630
  3qi7-assembly1_A  TM=2.864E-01  e=9.873E-01  Clostridioides difficile 630
  6hlu-assembly1_B  TM=3.370E-01  e=2.889E+00  Chlorobaculum tepidum
  1t0f-assembly1_C  TM=1.021E+00  e=1.736E-07  Escherichia coli

GO terms:
  GO:0004803 transposase activity (F, IDA)
  GO:0005694 chromosome (C, IDA)
  GO:0006313 DNA transposition (P, IDA)

Radius of gyration: 31.43 Å; Cα contacts (8 Å, |Δi|>4): 1065; chains: 4; bounding box: 58×99×66 Å

InterPro domains:
  IPR011335 Restriction endonuclease type II-like [SSF52980] (9-168)
  IPR011856 tRNA endonuclease-like domain superfamily [G3DSA:3.40.1350.10] (7-168)
  IPR014832 TnsA endonuclease C-terminal [PF08721] (167-245)
  IPR014833 TnsA endonuclease, N-terminal [PF08722] (74-165)
  IPR036388 Winged helix-like DNA-binding domain superfamily [G3DSA:1.10.10.10] (169-267)
  IPR036390 Winged helix DNA-binding domain superfamily [SSF46785] (169-267)

Solvent-accessible surface area: 30000 Å² total; per-residue (Å²): 149,63,31,12,43,109,114,69,16,56,118,26,90,180,70,14,42,10,112,28,117,21,70,102,5,70,8,6,31,16,22,143,11,42,60,130,110,42,91,39,15,59,2,4,0,26,28,3,3,18,6,0,20,0,11,31,63,24,16,0,5,0,1,23,5,0,9,99,18,91,19,3,96,9,0,16,0,1,32,24,1,97,55,76,36,1,124,91,8,3,76,100,6,6,5,120,9,13,56,80,228,75,24,60,23,22,20,25,0,11,0,5,0,26,12,115,93,47,78,57,141,47,0,0,0,12,13,43,79,9,83,23,0,66,70,75,77,17,0,20,75,2,0,0,6,34,52,10,6,114,104,81,164,32,52,24,23,0,1,0,56,114,11,15,52,105,48,2,82,60,5,20,111,88,3,4,80,73,157,56,104,112,6,46,26,109,17,10,48,54,5,48,58,7,30,114,27,8,145,130,62,11,130,73,43,0,33,74,2,1,113,86,10,8,138,76,130,130,74,142,170,26,90,2,43,54,18,0,49,5,0,4,4,6,6,0,2,46,14,35,9,64,77,28,3,170,46,0,100,2,77,48,16,66,32,11,78,20,0,24,63,116,71,69,95,17,38,120,115,80,12,42,148,29,93,154,86,15,36,9,124,28,119,22,63,87,6,66,6,5,39,13,22,142,46,48,67,131,113,33,68,27,14,106,4,12,0,25,54,11,24,12,24,0,22,0,10,28,52,23,15,0,0,0,0,24,2,0,6,102,17,109,17,2,92,13,0,18,0,2,31,23,0,98,57,70,40,0,136,84,6,4,92,101,4,6,7,144,24,15,69,85,221,74,30,77,21,18,22,25,0,11,0,5,0,28,10,115,143,27,44,77,151,46,0,0,0,14,13,46,76,11,83,24,0,69,70,71,81,18,0,25,76,2,0,0,6,27,43,9,3,96,112,98,153,28,39,25,22,0,0,0,78,106,5,14,46,95,40,1,63,102,8,7,102,76,12,7,71,107,148,40,100,155,55,54,78,146,13,10,22,52,1,6,57,6,23,76,29,6,143,114,49,14,110,64,38,0,34,90,1,2,94,80,13,0,124,78,142,132,50,118,114,34,78,4,36,49,19,0,70,7,0,6,5,17,3,6,2,47,14,40,11,50,89,38,6,180,47,0,96,2,78,50,11,52,17,4,24,8,6,62,23,162,73,28,176,156,74,32,147,62,95,77,2,83,90,26,74,103,78,0,0,0,56,5,33,40,90,59,90,111,134,94,68,0,16,88,105,0,74,71,88,34,27,2,19,50,9,72,73,3,11,174,218,230,66,37,128,62,95,70,2,86,87,24,74,109,80,0,0,0,52,6,28,40,82,74,83,119,140,75,63,0,13,86,48,0,66,71,110,34,24,1,23,47,3,64,57,18,33,210

CATH classification: 3.40.1350.10 (+1 more: 1.10.10.10)

Organism: Escherichia coli (NCBI:txid562)

Foldseek 3Di:
DLFDDPVRQVVLVVVPALDDWQLPHHASDACVNADPVADWAFAAAPQRRHTDIGRHLQLVLVVLVLSLDPFWRTKHANHWFDPVLLVVLCVVVVHDADDDPNHRGTHTFGIWTATNDDDFRIATEHEDAVVCCVPPNSVSSVVSVVVRVVVVVHHYYYHHPVNRQPLLVVQSCVLPVDPQDDQDPVLLVCLVVLLVQLVVQVQAFPVVSQQVVCVVVVHDGCPSVVSVSNCPSRHQKGFDSNHRNRRGGSNRIDGHDDDDVPPD/DADPVRQVVLVVVVALDDWQLPHHASDACVPADPPADWAWAAAPLRRHTDIGRHLQLVLVVLVLSLDPFWRTKHANHWFPPVLLVVLCVVVVHDADDDPRHRDTHTFGIWIAGDPDPDRIATEHEDAVVCCVPPNSVRSVVSVCVSVVVVVHHYYYHHPVNRQPLLVVQSCVLPVDPQDDDDPVLLVVLVVLLVQLVVQVQAFPLVSQQVVCVVVVHDGPVSVVSVSNCVSRHQKRFDSNHHSRRGRSNRIDGHHDDDVVVD/DDDDDLVCLCVDDPPDLSVQVVPDDVVDDSVVSCVVVVVDDDPVVVDDD/DDDDLVRLCVDDPVDLSVQVVPDDVVDDSQVSCVVVVVDDDPVVVVD

Sequence (622 aa):
NSSFSEVQIARRIKEGRGQGHGKDYIPWLTVQEVPSSGRSHRIYSHKTGRVHHLLSDLELAVFLSLEWESSVLDIREQFPLLPSDTRQIAIDSGIKHPVIRGVDQVMSTDFLVDCKDGPFEQFAIQVKPAAALQDERTLEKLELERRYWQQKQIPWFIFTDKEINPVVKENIEWLYSVKTEEVSAELLAQLSPLAHILQEKGDENIINVCKQVDIAYDLELGKTLSEIRALTANGFIKFNIYKSFRANKCADLCISQVVNMEELSFSEVQIARRIKEGRGQGHGKDYIPWLTVQEVPSSGRSHRIYSHKTGRVHHLLSDLELAVFLSLEWESSVLDIREQFPLLPSDTRQIAIDSGIKHPVIRGVDQVMSTDFLVDCKDGPFEQFAIQVKPAAALQDERTLEKLELERRYWQQKQIPWFIFTDKEINPVVKENIEWLYSVKTEEVSAELLAQLSPLAHILQEKGDENIINVCKQVDIAYDLELGKTLSEIRALTANGFIKFNIYKSFRANKCADLCISQVVNMEELIKVVKPSDWDSLPDTDLRYIYSQRQPEKTMHERLKGKGVIVDMASLFKQKVVKPSDWDSLPDTDLRYIYSQRQPEKTMHERLKGKGVIVDMASLFK